Protein AF-A0A1X7VAC8-F1 (afdb_monomer)

Secondary structure (DSSP, 8-state):
---------EEEEEETTEEEEEEGGG-BHHHHHHHH-B-TTT-EEEETTT--EE---TTT-B--S--TT-EEEEESPBPPGGG-----------------------------------------------PPPPP--S--EEEEEEEEEEEEETTEEEEEEEEEEEEEE-TTT-SHHHHHHHHHHHHSS-EEEE-TT--B--SSGGG-SHHHHT-TTPPEEEEEHHHHHHHHHHTTSSS-------------TTTHHHHHHHHHHHHHHHHHHHHHHHHHHHHHHHHHH-PPPHHHHHHHHHHS--TTT--SSPPSSEEEETTTTEEEEEHHHHHHHHHTSS-SB-TTT--BTGGGGEEEETT-HHHHHHHHHHHHHHHTTTSSS--PPPPPPPP------

Mean predicted aligned error: 22.42 Å

Radius of gyration: 36.39 Å; Cα contacts (8 Å, |Δi|>4): 440; chains: 1; bounding box: 96×90×111 Å

Organism: Amphimedon queenslandica (NCBI:txid400682)

Nearest PDB structures (foldseek):
  1jm7-assembly1_A  TM=7.088E-01  e=1.964E-02  Homo sapiens
  6sga-assembly1_DU  TM=4.504E-01  e=2.140E-03  Trypanosoma brucei brucei
  7pub-assembly1_DU  TM=5.132E-01  e=2.495E-02  Trypanosoma brucei brucei
  6sgx-assembly1_C  TM=4.663E-01  e=2.157E-01  Mycolicibacterium smegmatis MC2 155
  7q92-assembly1_B  TM=3.457E-01  e=1.505E-01  Agrobacterium fabrum str. C58

pLDDT: mean 73.92, std 23.37, range [28.48, 98.38]

Structure (mmCIF, N/CA/C/O backbone):
data_AF-A0A1X7VAC8-F1
#
_entry.id   AF-A0A1X7VAC8-F1
#
loop_
_atom_site.group_PDB
_atom_site.id
_atom_site.type_symbol
_atom_site.label_atom_id
_atom_site.label_alt_id
_atom_site.label_comp_id
_atom_site.label_asym_id
_atom_site.label_entity_id
_atom_site.label_seq_id
_atom_site.pdbx_PDB_ins_code
_atom_site.Cartn_x
_atom_site.Cartn_y
_atom_site.Cartn_z
_atom_site.occupancy
_atom_site.B_iso_or_equiv
_atom_site.auth_seq_id
_atom_site.auth_comp_id
_atom_site.auth_asym_id
_atom_site.auth_atom_id
_atom_site.pdbx_PDB_model_num
ATOM 1 N N . MET A 1 1 ? 15.507 -33.267 -24.273 1.00 43.47 1 MET A N 1
ATOM 2 C CA . MET A 1 1 ? 14.902 -31.932 -24.468 1.00 43.47 1 MET A CA 1
ATOM 3 C C . MET A 1 1 ? 14.087 -31.620 -23.225 1.00 43.47 1 MET A C 1
ATOM 5 O O . MET A 1 1 ? 13.023 -32.198 -23.058 1.00 43.47 1 MET A O 1
ATOM 9 N N . ALA A 1 2 ? 14.634 -30.830 -22.300 1.00 43.25 2 ALA A N 1
ATOM 10 C CA . ALA A 1 2 ? 13.900 -30.410 -21.110 1.00 43.25 2 ALA A CA 1
ATOM 11 C C . ALA A 1 2 ? 12.873 -29.352 -21.532 1.00 43.25 2 ALA A C 1
ATOM 13 O O . ALA A 1 2 ? 13.238 -28.352 -22.149 1.00 43.25 2 ALA A O 1
ATOM 14 N N . ALA A 1 3 ? 11.592 -29.604 -21.266 1.00 48.06 3 ALA A N 1
ATOM 15 C CA . ALA A 1 3 ? 10.553 -28.606 -21.455 1.00 48.06 3 ALA A CA 1
ATOM 16 C C . ALA A 1 3 ? 10.825 -27.462 -20.470 1.00 48.06 3 ALA A C 1
ATOM 18 O O . ALA A 1 3 ? 10.716 -27.651 -19.260 1.00 48.06 3 ALA A O 1
ATOM 19 N N . ASN A 1 4 ? 11.225 -26.299 -20.987 1.00 45.75 4 ASN A N 1
ATOM 20 C CA . ASN A 1 4 ? 11.300 -25.072 -20.204 1.00 45.75 4 ASN A CA 1
ATOM 21 C C . ASN A 1 4 ? 9.886 -24.741 -19.722 1.00 45.75 4 ASN A C 1
ATOM 23 O O . ASN A 1 4 ? 9.070 -24.211 -20.476 1.00 45.75 4 ASN A O 1
ATOM 27 N N . VAL A 1 5 ? 9.584 -25.107 -18.478 1.00 51.59 5 VAL A N 1
ATOM 28 C CA . VAL A 1 5 ? 8.364 -24.688 -17.794 1.00 51.59 5 VAL A CA 1
ATOM 29 C C . VAL A 1 5 ? 8.485 -23.182 -17.607 1.00 51.59 5 VAL A C 1
ATOM 31 O O . VAL A 1 5 ? 9.316 -22.712 -16.832 1.00 51.59 5 VAL A O 1
ATOM 34 N N . LEU A 1 6 ? 7.717 -22.418 -18.386 1.00 58.84 6 LEU A N 1
ATOM 35 C CA . LEU A 1 6 ? 7.641 -20.973 -18.214 1.00 58.84 6 LEU A CA 1
ATOM 36 C C . LEU A 1 6 ? 7.197 -20.676 -16.773 1.00 58.84 6 LEU A C 1
ATOM 38 O O . LEU A 1 6 ? 6.288 -21.347 -16.276 1.00 58.84 6 LEU A O 1
ATOM 42 N N . PRO A 1 7 ? 7.837 -19.708 -16.095 1.00 69.12 7 PRO A N 1
ATOM 43 C CA . PRO A 1 7 ? 7.510 -19.373 -14.718 1.00 69.12 7 PRO A CA 1
ATOM 44 C C . PRO A 1 7 ? 6.038 -18.976 -14.602 1.00 69.12 7 PRO A C 1
ATOM 46 O O . PRO A 1 7 ? 5.479 -18.369 -15.513 1.00 69.12 7 PRO A O 1
ATOM 49 N N . ASP A 1 8 ? 5.421 -19.331 -13.478 1.00 82.50 8 ASP A N 1
ATOM 50 C CA . ASP A 1 8 ? 4.022 -19.042 -13.163 1.00 82.50 8 ASP A CA 1
ATOM 51 C C . ASP A 1 8 ? 3.809 -17.515 -13.114 1.00 82.50 8 ASP A C 1
ATOM 53 O O . ASP A 1 8 ? 4.187 -16.839 -12.156 1.00 82.50 8 ASP A O 1
ATOM 57 N N . GLN A 1 9 ? 3.294 -16.941 -14.206 1.00 94.75 9 GLN A N 1
ATOM 58 C CA . GLN A 1 9 ? 3.089 -15.499 -14.344 1.00 94.75 9 GLN A CA 1
ATOM 59 C C . GLN A 1 9 ? 1.727 -15.111 -13.760 1.00 94.75 9 GLN A C 1
ATOM 61 O O . GLN A 1 9 ? 0.683 -15.336 -14.381 1.00 94.75 9 GLN A O 1
ATOM 66 N N . ARG A 1 10 ? 1.736 -14.506 -12.570 1.00 96.38 10 ARG A N 1
ATOM 67 C CA . ARG A 1 10 ? 0.534 -14.102 -11.822 1.00 96.38 10 ARG A CA 1
ATOM 68 C C . ARG A 1 10 ? 0.518 -12.611 -11.519 1.00 96.38 10 ARG A C 1
ATOM 70 O O . ARG A 1 10 ? 1.566 -11.978 -11.516 1.00 96.38 10 ARG A O 1
ATOM 77 N N . VAL A 1 11 ? -0.662 -12.066 -11.239 1.00 97.38 11 VAL A N 1
ATOM 78 C CA . VAL A 1 11 ? -0.864 -10.692 -10.750 1.00 97.38 11 VAL A CA 1
ATOM 79 C C . VAL A 1 11 ? -1.809 -10.681 -9.551 1.00 97.38 11 VAL A C 1
ATOM 81 O O . VAL A 1 11 ? -2.649 -11.573 -9.396 1.00 97.38 11 VAL A O 1
ATOM 84 N N . PHE A 1 12 ? -1.693 -9.649 -8.718 1.00 97.69 12 PHE A N 1
ATOM 85 C CA . PHE A 1 12 ? -2.585 -9.401 -7.589 1.00 97.69 12 PHE A CA 1
ATOM 86 C C . PHE A 1 12 ? -3.650 -8.382 -7.983 1.00 97.69 12 PHE A C 1
ATOM 88 O O . PHE A 1 12 ? -3.332 -7.283 -8.420 1.00 97.69 12 PHE A O 1
ATOM 95 N N . LEU A 1 13 ? -4.917 -8.728 -7.799 1.00 98.19 13 LEU A N 1
ATOM 96 C CA . LEU A 1 13 ? -6.066 -7.886 -8.113 1.00 98.19 13 LEU A CA 1
ATOM 97 C C . LEU A 1 13 ? -6.716 -7.389 -6.817 1.00 98.19 13 LEU A C 1
ATOM 99 O O . LEU A 1 13 ? -6.877 -8.168 -5.872 1.00 98.19 13 LEU A O 1
ATOM 103 N N . LYS A 1 14 ? -7.113 -6.114 -6.775 1.00 97.88 14 LYS A N 1
ATOM 104 C CA . LYS A 1 14 ? -7.805 -5.487 -5.638 1.00 97.88 14 LYS A CA 1
ATOM 105 C C . LYS A 1 14 ? -9.029 -4.688 -6.095 1.00 97.88 14 LYS A C 1
ATOM 107 O O . LYS A 1 14 ? -8.935 -3.923 -7.050 1.00 97.88 14 LYS A O 1
ATOM 112 N N . ARG A 1 15 ? -10.146 -4.779 -5.368 1.00 97.12 15 ARG A N 1
ATOM 113 C CA . ARG A 1 15 ? -11.300 -3.867 -5.502 1.00 97.12 15 ARG A CA 1
ATOM 114 C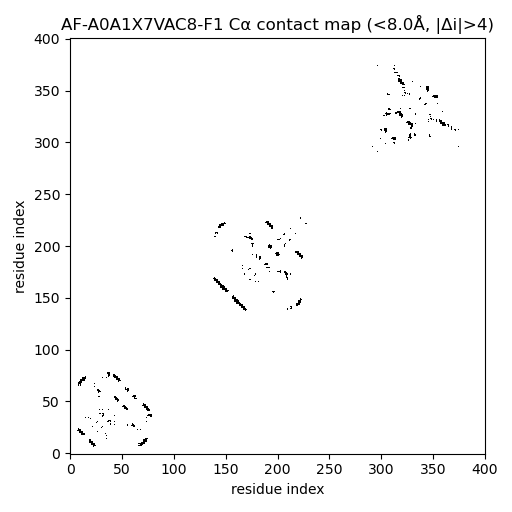 C . ARG A 1 15 ? -11.930 -3.660 -4.128 1.00 97.12 15 ARG A C 1
ATOM 116 O O . ARG A 1 15 ? -12.467 -4.599 -3.552 1.00 97.12 15 ARG A O 1
ATOM 123 N N . GLY A 1 16 ? -11.848 -2.446 -3.587 1.00 94.31 16 GLY A N 1
ATOM 124 C CA . GLY A 1 16 ? -12.226 -2.204 -2.192 1.00 94.31 16 GLY A CA 1
ATOM 125 C C . GLY A 1 16 ? -11.388 -3.065 -1.239 1.00 94.31 16 GLY A C 1
ATOM 126 O O . GLY A 1 16 ? -10.158 -3.034 -1.299 1.00 94.31 16 GLY A O 1
ATOM 127 N N . ASP A 1 17 ? -12.056 -3.855 -0.398 1.00 91.75 17 ASP A N 1
ATOM 128 C CA . ASP A 1 17 ? -11.407 -4.780 0.540 1.00 91.75 17 ASP A CA 1
ATOM 129 C C . ASP A 1 17 ? -11.093 -6.158 -0.073 1.00 91.75 17 ASP A C 1
ATOM 131 O O . ASP A 1 17 ? -10.318 -6.930 0.502 1.00 91.75 17 ASP A O 1
ATOM 135 N N . ASP A 1 18 ? -11.651 -6.465 -1.248 1.00 91.56 18 ASP A N 1
ATOM 136 C CA . ASP A 1 18 ? -11.469 -7.756 -1.901 1.00 91.56 18 ASP A CA 1
ATOM 137 C C . ASP A 1 18 ? -10.110 -7.835 -2.593 1.00 91.56 18 ASP A C 1
ATOM 139 O O . ASP A 1 18 ? -9.681 -6.916 -3.300 1.00 91.56 18 ASP A O 1
ATOM 143 N N . ARG A 1 19 ? -9.428 -8.968 -2.397 1.00 95.50 19 ARG A N 1
ATOM 144 C CA . ARG A 1 19 ? -8.128 -9.270 -3.004 1.00 95.50 19 ARG A CA 1
ATOM 145 C C . ARG A 1 19 ? -8.132 -10.674 -3.577 1.00 95.50 19 ARG A C 1
ATOM 147 O O . ARG A 1 19 ? -8.623 -11.604 -2.941 1.00 95.50 19 ARG A O 1
ATOM 154 N N . THR A 1 20 ? -7.581 -10.847 -4.769 1.00 96.50 20 THR A N 1
ATOM 155 C CA . THR A 1 20 ? -7.472 -12.158 -5.425 1.00 96.50 20 THR A CA 1
ATOM 156 C C . THR A 1 20 ? -6.219 -12.204 -6.287 1.00 96.50 20 THR A C 1
ATOM 158 O O . THR A 1 20 ? -5.816 -11.197 -6.858 1.00 96.50 20 THR A O 1
ATOM 161 N N . GLU A 1 21 ? -5.591 -13.371 -6.372 1.00 96.94 21 GLU A N 1
ATOM 162 C CA . GLU A 1 21 ? -4.491 -13.631 -7.299 1.00 96.94 21 GLU A CA 1
ATOM 163 C C . GLU A 1 21 ? -5.036 -14.319 -8.555 1.00 96.94 21 GLU A C 1
ATOM 165 O O . GLU A 1 21 ? -5.902 -15.193 -8.464 1.00 96.94 21 GLU A O 1
ATOM 170 N N . MET A 1 22 ? -4.549 -13.929 -9.732 1.00 97.00 22 MET A N 1
ATOM 171 C CA . MET A 1 22 ? -4.972 -14.523 -10.999 1.00 97.00 22 MET A CA 1
ATOM 172 C C . MET A 1 22 ? -3.787 -14.633 -11.962 1.00 97.00 22 MET A C 1
ATOM 174 O O . MET A 1 22 ? -2.925 -13.755 -12.012 1.00 97.00 22 MET A O 1
ATOM 178 N N . MET A 1 23 ? -3.733 -15.724 -12.732 1.00 96.62 23 MET A N 1
ATOM 179 C CA . MET A 1 23 ? -2.717 -15.898 -13.773 1.00 96.62 23 MET A CA 1
ATOM 180 C C . MET A 1 23 ? -2.909 -14.857 -14.879 1.00 96.62 23 MET A C 1
ATOM 182 O O . MET A 1 23 ? -4.042 -14.587 -15.282 1.00 96.62 23 MET A O 1
ATOM 186 N N . ILE A 1 24 ? -1.814 -14.332 -15.435 1.00 96.69 24 ILE A N 1
ATOM 187 C CA . ILE A 1 24 ? -1.871 -13.354 -16.538 1.00 96.69 24 ILE A CA 1
ATOM 188 C C . ILE A 1 24 ? -2.615 -13.938 -17.748 1.00 96.69 24 ILE A C 1
ATOM 190 O O . ILE A 1 24 ? -3.430 -13.256 -18.363 1.00 96.69 24 ILE A O 1
ATOM 194 N N . SER A 1 25 ? -2.430 -15.229 -18.037 1.00 95.62 25 SER A N 1
ATOM 195 C CA . SER A 1 25 ? -3.134 -15.942 -19.116 1.00 95.62 25 SER A CA 1
ATOM 196 C C . SER A 1 25 ? -4.652 -16.045 -18.916 1.00 95.62 25 SER A C 1
ATOM 198 O O . SER A 1 25 ? -5.388 -16.282 -19.871 1.00 95.62 25 SER A O 1
ATOM 200 N N . GLN A 1 26 ? -5.137 -15.863 -17.686 1.00 96.31 26 GLN A N 1
ATOM 201 C CA . GLN A 1 26 ? -6.558 -15.871 -17.343 1.00 96.31 26 GLN A CA 1
ATOM 202 C C . GLN A 1 26 ? -7.149 -14.458 -17.273 1.00 96.31 26 GLN A C 1
ATOM 204 O O . GLN A 1 26 ? -8.345 -14.322 -17.003 1.00 96.31 26 GLN A O 1
ATOM 209 N N . MET A 1 27 ? -6.349 -13.417 -17.523 1.00 97.38 27 MET A N 1
ATOM 210 C CA . MET A 1 27 ? -6.768 -12.034 -17.348 1.00 97.38 27 MET A CA 1
ATOM 211 C C . MET A 1 27 ? -7.653 -11.552 -18.499 1.00 97.38 27 MET A C 1
ATOM 213 O O . MET A 1 27 ? -7.184 -11.034 -19.514 1.00 97.38 27 MET A O 1
ATOM 217 N N . ASN A 1 28 ? -8.963 -11.723 -18.327 1.00 97.88 28 ASN A N 1
ATOM 218 C CA . ASN A 1 28 ? -9.983 -11.247 -19.254 1.00 97.88 28 ASN A CA 1
ATOM 219 C C . ASN A 1 28 ? -11.219 -10.710 -18.520 1.00 97.88 28 ASN A C 1
ATOM 221 O O . ASN A 1 28 ? -11.465 -11.028 -17.352 1.00 97.88 28 ASN A O 1
ATOM 225 N N . VAL A 1 29 ? -12.024 -9.926 -19.237 1.00 97.94 29 VAL A N 1
ATOM 226 C CA . VAL A 1 29 ? -13.221 -9.250 -18.710 1.00 97.94 29 VAL A CA 1
ATOM 227 C C . VAL A 1 29 ? -14.229 -10.197 -18.048 1.00 97.94 29 VAL A C 1
ATOM 229 O O . VAL A 1 29 ? -14.843 -9.838 -17.046 1.00 97.94 29 VAL A O 1
ATOM 232 N N . LEU A 1 30 ? -14.389 -11.429 -18.547 1.00 97.00 30 LEU A N 1
ATOM 233 C CA . LEU A 1 30 ? -15.353 -12.391 -17.997 1.00 97.00 30 LEU A CA 1
ATOM 234 C C . LEU A 1 30 ? -14.896 -12.951 -16.651 1.00 97.00 30 LEU A C 1
ATOM 236 O O . LEU A 1 30 ? -15.712 -13.143 -15.748 1.00 97.00 30 LEU A O 1
ATOM 240 N N . ASN A 1 31 ? -13.599 -13.210 -16.506 1.00 97.44 31 ASN A N 1
ATOM 241 C CA . ASN A 1 31 ? -13.032 -13.664 -15.244 1.00 97.44 31 ASN A CA 1
ATOM 242 C C . ASN A 1 31 ? -13.042 -12.546 -14.198 1.00 97.44 31 ASN A C 1
ATOM 244 O O . ASN A 1 31 ? -13.397 -12.809 -13.050 1.00 97.44 31 ASN A O 1
ATOM 248 N N . LEU A 1 32 ? -12.767 -11.300 -14.600 1.00 97.19 32 LEU A N 1
ATOM 249 C CA . LEU A 1 32 ? -12.903 -10.141 -13.714 1.00 97.19 32 LEU A CA 1
ATOM 250 C C . LEU A 1 32 ? -14.352 -9.925 -13.267 1.00 97.19 32 LEU A C 1
ATOM 252 O O . LEU A 1 32 ? -14.583 -9.738 -12.075 1.00 97.19 32 LEU A O 1
ATOM 256 N N . ARG A 1 33 ? -15.336 -10.049 -14.170 1.00 96.12 33 ARG A N 1
ATOM 257 C CA . ARG A 1 33 ? -16.763 -10.020 -13.802 1.00 96.12 33 ARG A CA 1
ATOM 258 C C . ARG A 1 33 ? -17.091 -11.064 -12.741 1.00 96.12 33 ARG A C 1
ATOM 260 O O . ARG A 1 33 ? -17.765 -10.755 -11.769 1.00 96.12 33 ARG A O 1
ATOM 267 N N . ARG A 1 34 ? -16.625 -12.303 -12.910 1.00 95.44 34 ARG A N 1
ATOM 268 C CA . ARG A 1 34 ? -16.892 -13.385 -11.947 1.00 95.44 34 ARG A CA 1
ATOM 269 C C . ARG A 1 34 ? -16.228 -13.146 -10.593 1.00 95.44 34 ARG A C 1
ATOM 271 O O . ARG A 1 34 ? -16.806 -13.522 -9.580 1.00 95.44 34 ARG A O 1
ATOM 278 N N . ALA A 1 35 ? -15.024 -12.578 -10.591 1.00 95.81 35 ALA A N 1
ATOM 279 C CA . ALA A 1 35 ? -14.247 -12.355 -9.378 1.00 95.81 35 ALA A CA 1
ATOM 280 C C . ALA A 1 35 ? -14.706 -11.116 -8.593 1.00 95.81 35 ALA A C 1
ATOM 282 O O . ALA A 1 35 ? -14.722 -11.157 -7.369 1.00 95.81 35 ALA A O 1
ATOM 283 N N . PHE A 1 36 ? -15.092 -10.039 -9.286 1.00 96.38 36 PHE A N 1
ATOM 284 C CA . PHE A 1 36 ? -15.311 -8.721 -8.682 1.00 96.38 36 PHE A CA 1
ATOM 285 C C . PHE A 1 36 ? -16.690 -8.112 -8.947 1.00 96.38 36 PHE A C 1
ATOM 287 O O . PHE A 1 36 ? -16.918 -6.988 -8.516 1.00 96.38 36 PHE A O 1
ATOM 294 N N . ASP A 1 37 ? -17.587 -8.798 -9.660 1.00 95.50 37 ASP A N 1
ATOM 295 C CA . ASP A 1 37 ? -18.926 -8.306 -10.029 1.00 95.50 37 ASP A CA 1
ATOM 296 C C . ASP A 1 37 ? -18.896 -6.933 -10.735 1.00 95.50 37 ASP A C 1
ATOM 298 O O . ASP A 1 37 ? -19.574 -5.970 -10.370 1.00 95.50 37 ASP A O 1
ATOM 302 N N . VAL A 1 38 ? -18.015 -6.822 -11.733 1.00 96.56 38 VAL A N 1
ATOM 303 C CA . VAL A 1 38 ? -17.871 -5.655 -12.622 1.00 96.56 38 VAL A CA 1
ATOM 304 C C . VAL A 1 38 ? -18.619 -5.859 -13.937 1.00 96.56 38 VAL A C 1
ATOM 306 O O . VAL A 1 38 ? -18.622 -6.966 -14.484 1.00 96.56 38 VAL A O 1
ATOM 309 N N . ASP A 1 39 ? -19.206 -4.790 -14.477 1.00 96.19 39 ASP A N 1
ATOM 310 C CA . ASP A 1 39 ? -19.743 -4.775 -15.839 1.00 96.19 39 ASP A CA 1
ATOM 311 C C . ASP A 1 39 ? -18.601 -4.992 -16.856 1.00 96.19 39 ASP A C 1
ATOM 313 O O . ASP A 1 39 ? -17.657 -4.196 -16.896 1.00 96.19 39 ASP A O 1
ATOM 317 N N . PRO A 1 40 ? -18.664 -6.038 -17.707 1.00 96.19 40 PRO A N 1
ATOM 318 C CA . PRO A 1 40 ? -17.666 -6.285 -18.746 1.00 96.19 40 PRO A CA 1
ATOM 319 C C . PRO A 1 40 ? -17.443 -5.129 -19.721 1.00 96.19 40 PRO A C 1
ATOM 321 O O . PRO A 1 40 ? -16.385 -5.086 -20.341 1.00 96.19 40 PRO A O 1
ATOM 324 N N . LYS A 1 41 ? -18.425 -4.238 -19.905 1.00 96.00 41 LYS A N 1
ATOM 325 C CA . LYS A 1 41 ? -18.319 -3.108 -20.840 1.00 96.00 41 LYS A CA 1
ATOM 326 C C . LYS A 1 41 ? -17.504 -1.945 -20.288 1.00 96.00 41 LYS A C 1
ATOM 328 O O . LYS A 1 41 ? -16.972 -1.164 -21.067 1.00 96.00 41 LYS A O 1
ATOM 333 N N . GLU A 1 42 ? -17.405 -1.837 -18.967 1.00 96.38 42 GLU A N 1
ATOM 334 C CA . GLU A 1 42 ? -16.759 -0.706 -18.295 1.00 96.38 42 GLU A CA 1
ATOM 335 C C . GLU A 1 42 ? -15.578 -1.127 -17.416 1.00 96.38 42 GLU A C 1
ATOM 337 O O . GLU A 1 42 ? -15.066 -0.330 -16.630 1.00 96.38 42 GLU A O 1
ATOM 342 N N . VAL A 1 43 ? -15.136 -2.382 -17.518 1.00 97.75 43 VAL A N 1
ATOM 343 C CA . VAL A 1 43 ? -14.014 -2.882 -16.726 1.00 97.75 43 VAL A CA 1
ATOM 344 C C . VAL A 1 43 ? -12.684 -2.323 -17.226 1.00 97.75 43 VAL A C 1
ATOM 346 O O . VAL A 1 43 ? -12.369 -2.353 -18.415 1.00 97.75 43 VAL A O 1
ATOM 349 N N . TRP A 1 44 ? -11.866 -1.866 -16.286 1.00 98.31 44 TRP A N 1
ATOM 350 C CA . TRP A 1 44 ? -10.489 -1.441 -16.519 1.00 98.31 44 TRP A CA 1
ATOM 351 C C . TRP A 1 44 ? -9.615 -1.843 -15.333 1.00 98.31 44 TRP A C 1
ATOM 353 O O . TRP A 1 44 ? -10.109 -2.138 -14.242 1.00 98.31 44 TRP A O 1
ATOM 363 N N . LEU A 1 45 ? -8.305 -1.874 -15.548 1.00 98.38 45 LEU A N 1
ATOM 364 C CA . LEU A 1 45 ? -7.320 -2.116 -14.497 1.00 98.38 45 LEU A CA 1
ATOM 365 C C . LEU A 1 45 ? -6.441 -0.877 -14.345 1.00 98.38 45 LEU A C 1
ATOM 367 O O . LEU A 1 45 ? -6.199 -0.168 -15.318 1.00 98.38 45 LEU A O 1
ATOM 371 N N . LYS A 1 46 ? -5.957 -0.612 -13.137 1.00 98.25 46 LYS A N 1
ATOM 372 C CA . LYS A 1 46 ? -4.983 0.449 -12.872 1.00 98.25 46 LYS A CA 1
ATOM 373 C C . LYS A 1 46 ? -3.892 -0.065 -11.958 1.00 98.25 46 LYS A C 1
ATOM 375 O O . LYS A 1 46 ? -4.197 -0.687 -10.948 1.00 98.25 46 LYS A O 1
ATOM 380 N N . ASP A 1 47 ? -2.645 0.197 -12.298 1.00 97.06 47 ASP A N 1
ATOM 381 C CA . ASP A 1 47 ? -1.519 -0.136 -11.437 1.00 97.06 47 ASP A CA 1
ATOM 382 C C . ASP A 1 47 ? -1.590 0.638 -10.109 1.00 97.06 47 ASP A C 1
ATOM 384 O O . ASP A 1 47 ? -1.837 1.848 -10.089 1.00 97.06 47 ASP A O 1
ATOM 388 N N . ASP A 1 48 ? -1.401 -0.070 -8.996 1.00 94.31 48 ASP A N 1
ATOM 389 C CA . ASP A 1 48 ? -1.431 0.495 -7.639 1.00 94.31 48 ASP A CA 1
ATOM 390 C C . ASP A 1 48 ? -0.200 1.382 -7.347 1.00 94.31 48 ASP A C 1
ATOM 392 O O . ASP A 1 48 ? -0.257 2.251 -6.482 1.00 94.31 48 ASP A O 1
ATOM 396 N N . MET A 1 49 ? 0.910 1.180 -8.067 1.00 86.06 49 MET A N 1
ATOM 397 C CA . MET A 1 49 ? 2.184 1.876 -7.873 1.00 86.06 49 MET A CA 1
ATOM 398 C C . MET A 1 49 ? 2.331 3.101 -8.776 1.00 86.06 49 MET A C 1
ATOM 400 O O . MET A 1 49 ? 2.657 4.179 -8.285 1.00 86.06 49 MET A O 1
ATOM 404 N N . ASP A 1 50 ? 2.121 2.945 -10.086 1.00 91.00 50 ASP A N 1
ATOM 405 C CA . ASP A 1 50 ? 2.409 4.002 -11.074 1.00 91.00 50 ASP A CA 1
ATOM 406 C C . ASP A 1 50 ? 1.157 4.631 -11.705 1.00 91.00 50 ASP A C 1
ATOM 408 O O . ASP A 1 50 ? 1.258 5.541 -12.527 1.00 91.00 50 ASP A O 1
ATOM 412 N N . ALA A 1 51 ? -0.032 4.184 -11.287 1.00 91.12 51 ALA A N 1
ATOM 413 C CA . ALA A 1 51 ? -1.318 4.649 -11.790 1.00 91.12 51 ALA A CA 1
ATOM 414 C C . ALA A 1 51 ? -1.568 4.401 -13.293 1.00 91.12 51 ALA A C 1
ATOM 416 O O . ALA A 1 51 ? -2.547 4.939 -13.825 1.00 91.12 51 ALA A O 1
ATOM 417 N N . THR A 1 52 ? -0.768 3.562 -13.962 1.00 96.31 52 THR A N 1
ATOM 418 C CA . THR A 1 52 ? -0.963 3.182 -15.369 1.00 96.31 52 THR A CA 1
ATOM 419 C C . THR A 1 52 ? -2.287 2.450 -15.549 1.00 96.31 52 THR A C 1
ATOM 421 O O . THR A 1 52 ? -2.577 1.480 -14.849 1.00 96.31 52 THR A O 1
ATOM 424 N N . GLY A 1 53 ? -3.107 2.914 -16.494 1.00 97.38 53 GLY A N 1
ATOM 425 C CA . GLY A 1 53 ? -4.384 2.292 -16.841 1.00 97.38 53 GLY A CA 1
ATOM 426 C C . GLY A 1 53 ? -4.237 1.234 -17.934 1.00 97.38 53 GLY A C 1
ATOM 427 O O . GLY A 1 53 ? -3.580 1.469 -18.946 1.00 97.38 53 GLY A O 1
ATOM 428 N N . PHE A 1 54 ? -4.904 0.095 -17.764 1.00 98.19 54 PHE A N 1
ATOM 429 C CA . PHE A 1 54 ? -5.008 -0.968 -18.759 1.00 98.19 54 PHE A CA 1
ATOM 430 C C . PHE A 1 54 ? -6.473 -1.182 -19.129 1.00 98.19 54 PHE A C 1
ATOM 432 O O . PHE A 1 54 ? -7.333 -1.372 -18.263 1.00 98.19 54 PHE A O 1
ATOM 439 N N . PHE A 1 55 ? -6.739 -1.210 -20.430 1.00 98.06 55 PHE A N 1
ATOM 440 C CA . PHE A 1 55 ? -8.065 -1.436 -20.991 1.00 98.06 55 PHE A CA 1
ATOM 441 C C . PHE A 1 55 ? -8.089 -2.773 -21.739 1.00 98.06 55 PHE A C 1
ATOM 443 O O . PHE A 1 55 ? -7.073 -3.155 -22.334 1.00 98.06 55 PHE A O 1
ATOM 450 N N . PRO A 1 56 ? -9.206 -3.515 -21.687 1.00 97.88 56 PRO A N 1
ATOM 451 C CA . PRO A 1 56 ? -9.310 -4.787 -22.381 1.00 97.88 56 PRO A CA 1
ATOM 452 C C . PRO A 1 56 ? -9.327 -4.581 -23.899 1.00 97.88 56 PRO A C 1
ATOM 454 O O . PRO A 1 56 ? -9.903 -3.627 -24.414 1.00 97.88 56 PRO A O 1
ATOM 457 N N . ASP A 1 57 ? -8.722 -5.516 -24.624 1.00 97.25 57 ASP A N 1
ATOM 458 C CA . ASP A 1 57 ? -8.807 -5.587 -26.082 1.00 97.25 57 ASP A CA 1
ATOM 459 C C . ASP A 1 57 ? -10.259 -5.855 -26.519 1.00 97.25 57 ASP A C 1
ATOM 461 O O . ASP A 1 57 ? -10.886 -6.802 -26.046 1.00 97.25 57 ASP A O 1
ATOM 465 N N . GLU A 1 58 ? -10.793 -5.044 -27.437 1.00 95.62 58 GLU A N 1
ATOM 466 C CA . GLU A 1 58 ? -12.213 -5.081 -27.830 1.00 95.62 58 GLU A CA 1
ATOM 467 C C . GLU A 1 58 ? -12.673 -6.441 -28.378 1.00 95.62 58 GLU A C 1
ATOM 469 O O . GLU A 1 58 ? -13.836 -6.814 -28.230 1.00 95.62 58 GLU A O 1
ATOM 474 N N . LYS A 1 59 ? -11.773 -7.195 -29.022 1.00 95.81 59 LYS A N 1
ATOM 475 C CA . LYS A 1 59 ? -12.114 -8.460 -29.688 1.00 95.81 59 LYS A CA 1
ATOM 476 C C . LYS A 1 59 ? -11.992 -9.652 -28.753 1.00 95.81 59 LYS A C 1
ATOM 478 O O . LYS A 1 59 ? -12.807 -10.567 -28.808 1.00 95.81 59 LYS A O 1
ATOM 483 N N . SER A 1 60 ? -10.944 -9.671 -27.937 1.00 96.38 60 SER A N 1
ATOM 484 C CA . SER A 1 60 ? -10.624 -10.811 -27.069 1.00 96.38 60 SER A CA 1
ATOM 485 C C . SER A 1 60 ? -11.077 -10.623 -25.622 1.00 96.38 60 SER A C 1
ATOM 487 O O . SER A 1 60 ? -11.101 -11.589 -24.860 1.00 96.38 60 SER A O 1
ATOM 489 N N . GLY A 1 61 ? -11.385 -9.390 -25.211 1.00 96.88 61 GLY A N 1
ATOM 490 C CA . GLY A 1 61 ? -11.640 -9.028 -23.819 1.00 96.88 61 GLY A CA 1
ATOM 491 C C . GLY A 1 61 ? -10.438 -9.263 -22.899 1.00 96.88 61 GLY A C 1
ATOM 492 O O . GLY A 1 61 ? -10.619 -9.370 -21.689 1.00 96.88 61 GLY A O 1
ATOM 493 N N . SER A 1 62 ? -9.232 -9.422 -23.452 1.00 97.44 62 SER A N 1
ATOM 494 C CA . SER A 1 62 ? -8.012 -9.737 -22.701 1.00 97.44 62 SER A CA 1
ATOM 495 C C . SER A 1 62 ? -7.178 -8.486 -22.445 1.00 97.44 62 SER A C 1
ATOM 497 O O . SER A 1 62 ? -7.192 -7.550 -23.243 1.00 97.44 62 SER A O 1
ATOM 499 N N . PHE A 1 63 ? -6.424 -8.477 -21.348 1.00 97.56 63 PHE A N 1
ATOM 500 C CA . PHE A 1 63 ? -5.533 -7.369 -20.996 1.00 97.56 63 PHE A CA 1
ATOM 501 C C . PHE A 1 63 ? -4.108 -7.658 -21.477 1.00 97.56 63 PHE A C 1
ATOM 503 O O . PHE A 1 63 ? -3.607 -8.773 -21.329 1.00 97.56 63 PHE A O 1
ATOM 510 N N . ARG A 1 64 ? -3.446 -6.657 -22.066 1.00 96.31 64 ARG A N 1
ATOM 511 C CA . ARG A 1 64 ? -2.054 -6.747 -22.542 1.00 96.31 64 ARG A CA 1
ATOM 512 C C . ARG A 1 64 ? -1.138 -5.858 -21.704 1.00 96.31 64 ARG A C 1
ATOM 514 O O . ARG A 1 64 ? -1.606 -4.934 -21.052 1.00 96.31 64 ARG A O 1
ATOM 521 N N . GLY A 1 65 ? 0.166 -6.131 -21.756 1.00 95.19 65 GLY A N 1
ATOM 522 C CA . GLY A 1 65 ? 1.179 -5.311 -21.079 1.00 95.19 65 GLY A CA 1
ATOM 523 C C . GLY A 1 65 ? 1.252 -5.511 -19.563 1.00 95.19 65 GLY A C 1
ATOM 524 O O . GLY A 1 65 ? 1.887 -4.714 -18.885 1.00 95.19 65 GLY A O 1
ATOM 525 N N . LEU A 1 66 ? 0.618 -6.560 -19.034 1.00 96.31 66 LEU A N 1
ATOM 526 C CA . LEU A 1 66 ? 0.693 -6.891 -17.615 1.00 96.31 66 LEU A CA 1
ATOM 527 C C . LEU A 1 66 ? 2.037 -7.534 -17.288 1.00 96.31 66 LEU A C 1
ATOM 529 O O . LEU A 1 66 ? 2.526 -8.387 -18.035 1.00 96.31 66 LEU A O 1
ATOM 533 N N . THR A 1 67 ? 2.606 -7.153 -16.151 1.00 94.44 67 THR A N 1
ATOM 534 C CA . THR A 1 67 ? 3.868 -7.714 -15.664 1.00 94.44 67 THR A CA 1
ATOM 535 C C . THR A 1 67 ? 3.616 -8.680 -14.504 1.00 94.44 67 THR A C 1
ATOM 537 O O . THR A 1 67 ? 2.687 -8.475 -13.719 1.00 94.44 67 THR A O 1
ATOM 540 N N . PRO A 1 68 ? 4.398 -9.767 -14.368 1.00 95.44 68 PRO A N 1
ATOM 541 C CA . PRO A 1 68 ? 4.265 -10.668 -13.229 1.00 95.44 68 PRO A CA 1
ATOM 542 C C . PRO A 1 68 ? 4.459 -9.935 -11.898 1.00 95.44 68 PRO A C 1
ATOM 544 O O . PRO A 1 68 ? 5.339 -9.086 -11.769 1.00 95.44 68 PRO A O 1
ATOM 547 N N . TRP A 1 69 ? 3.672 -10.321 -10.897 1.00 91.62 69 TRP A N 1
ATOM 548 C CA . TRP A 1 69 ? 3.691 -9.809 -9.522 1.00 91.62 69 TRP A CA 1
ATOM 549 C C . TRP A 1 69 ? 3.253 -8.347 -9.362 1.00 91.62 69 TRP A C 1
ATOM 551 O O . TRP A 1 69 ? 3.406 -7.769 -8.285 1.00 91.62 69 TRP A O 1
ATOM 561 N N . GLN A 1 70 ? 2.664 -7.766 -10.407 1.00 95.19 70 GLN A N 1
ATOM 562 C CA . GLN A 1 70 ? 2.018 -6.461 -10.374 1.00 95.19 70 GLN A CA 1
ATOM 563 C C . GLN A 1 70 ? 0.767 -6.479 -9.485 1.00 95.19 70 GLN A C 1
ATOM 565 O O . GLN A 1 70 ? 0.050 -7.482 -9.423 1.00 95.19 70 GLN A O 1
ATOM 570 N N . THR A 1 71 ? 0.494 -5.360 -8.811 1.00 97.19 71 THR A N 1
ATOM 571 C CA . THR A 1 71 ? -0.756 -5.150 -8.071 1.00 97.19 71 THR A CA 1
ATOM 572 C C . THR A 1 71 ? -1.653 -4.190 -8.840 1.00 97.19 71 THR A C 1
ATOM 574 O O . THR A 1 71 ? -1.267 -3.058 -9.111 1.00 97.19 71 THR A O 1
ATOM 577 N N . LEU A 1 72 ? -2.853 -4.648 -9.179 1.00 98.19 72 LEU A N 1
ATOM 578 C CA . LEU A 1 72 ? -3.809 -3.953 -10.028 1.00 98.19 72 LEU A CA 1
ATOM 579 C C . LEU A 1 72 ? -5.099 -3.670 -9.260 1.00 98.19 72 LEU A C 1
ATOM 581 O O . LEU A 1 72 ? -5.708 -4.568 -8.674 1.00 98.19 72 LEU A O 1
ATOM 585 N N . LEU A 1 73 ? -5.544 -2.422 -9.310 1.00 98.12 73 LEU A N 1
ATOM 586 C CA . LEU A 1 73 ? -6.870 -1.989 -8.900 1.00 98.12 73 LEU A CA 1
ATOM 587 C C . LEU A 1 73 ? -7.864 -2.288 -10.028 1.00 98.12 73 LEU A C 1
ATOM 589 O O . LEU A 1 73 ? -7.675 -1.843 -11.160 1.00 98.12 73 LEU A O 1
ATOM 593 N N . VAL A 1 74 ? -8.923 -3.035 -9.723 1.00 98.31 74 VAL A N 1
ATOM 594 C CA . VAL A 1 74 ? -9.996 -3.362 -10.669 1.00 98.31 74 VAL A CA 1
ATOM 595 C C . VAL A 1 74 ? -11.074 -2.285 -10.592 1.00 98.31 74 VAL A C 1
ATOM 597 O O . VAL A 1 74 ? -11.739 -2.126 -9.566 1.00 98.31 74 VAL A O 1
ATOM 600 N N . GLY A 1 75 ? -11.248 -1.548 -11.685 1.00 97.50 75 GLY A N 1
ATOM 601 C CA . GLY A 1 75 ? -12.269 -0.520 -11.850 1.00 97.50 75 GLY A CA 1
ATOM 602 C C . GLY A 1 75 ? -13.404 -0.956 -12.779 1.00 97.50 75 GLY A C 1
ATOM 603 O O . GLY A 1 75 ? -13.289 -1.932 -13.517 1.00 97.50 75 GLY A O 1
ATOM 604 N N . GLY A 1 76 ? -14.518 -0.227 -12.712 1.00 96.50 76 GLY A N 1
ATOM 605 C CA . GLY A 1 76 ? -15.724 -0.455 -13.513 1.00 96.50 76 GLY A CA 1
ATOM 606 C C . GLY A 1 76 ? -16.999 -0.329 -12.683 1.00 96.50 76 GLY A C 1
ATOM 607 O O . GLY A 1 76 ? -16.946 -0.342 -11.446 1.00 96.50 76 GLY A O 1
ATOM 608 N N . GLN A 1 77 ? -18.146 -0.195 -13.349 1.00 95.75 77 GLN A N 1
ATOM 609 C CA . GLN A 1 77 ? -19.445 -0.159 -12.673 1.00 95.75 77 GLN A CA 1
ATOM 610 C C . GLN A 1 77 ? -19.809 -1.541 -12.114 1.00 95.75 77 GLN A C 1
ATOM 612 O O . GLN A 1 77 ? -19.438 -2.564 -12.698 1.00 95.75 77 GLN A O 1
ATOM 617 N N . PRO A 1 78 ? -20.481 -1.612 -10.953 1.00 92.88 78 PRO A N 1
ATOM 618 C CA . PRO A 1 78 ? -21.063 -2.860 -10.479 1.00 92.88 78 PRO A CA 1
ATOM 619 C C . PRO A 1 78 ? -22.162 -3.326 -11.441 1.00 92.88 78 PRO A C 1
ATOM 621 O O . PRO A 1 78 ? -22.886 -2.504 -12.003 1.00 92.88 78 PRO A O 1
ATOM 624 N N . VAL A 1 79 ? -22.301 -4.641 -11.624 1.00 89.62 79 VAL A N 1
ATOM 625 C CA . VAL A 1 79 ? -23.381 -5.187 -12.457 1.00 89.62 79 VAL A CA 1
ATOM 626 C C . VAL A 1 79 ? -24.730 -4.832 -11.809 1.00 89.62 79 VAL A C 1
ATOM 628 O O . VAL A 1 79 ? -24.941 -5.156 -10.637 1.00 89.62 79 VAL A O 1
ATOM 631 N N . PRO A 1 80 ? -25.663 -4.172 -12.520 1.00 82.88 80 PRO A N 1
ATOM 632 C CA . PRO A 1 80 ? -26.984 -3.900 -11.975 1.00 82.88 80 PRO A CA 1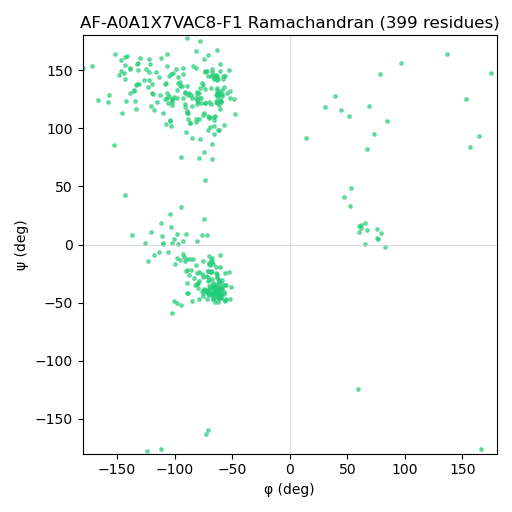
ATOM 633 C C . PRO A 1 80 ? -27.696 -5.225 -11.673 1.00 82.88 80 PRO A C 1
ATOM 635 O O . PRO A 1 80 ? -27.787 -6.119 -12.514 1.00 82.88 80 PRO A O 1
ATOM 638 N N . VAL A 1 81 ? -28.219 -5.346 -10.451 1.00 74.44 81 VAL A N 1
ATOM 639 C CA . VAL A 1 81 ? -28.816 -6.575 -9.884 1.00 74.44 81 VAL A CA 1
ATOM 640 C C . VAL A 1 81 ? -30.033 -7.080 -10.688 1.00 74.44 81 VAL A C 1
ATOM 642 O O . VAL A 1 81 ? -30.518 -8.188 -10.473 1.00 74.44 81 VAL A O 1
ATOM 645 N N . SER A 1 82 ? -30.519 -6.297 -11.649 1.00 67.62 82 SER A N 1
ATOM 646 C CA . SER A 1 82 ? -31.712 -6.577 -12.448 1.00 67.62 82 SER A CA 1
ATOM 647 C C . SER A 1 82 ? -31.526 -7.646 -13.538 1.00 67.62 82 SER A C 1
ATOM 649 O O . SER A 1 82 ? -32.529 -8.166 -14.012 1.00 67.62 82 SER A O 1
ATOM 651 N N . ASP A 1 83 ? -30.288 -8.031 -13.884 1.00 50.91 83 ASP A N 1
ATOM 652 C CA . ASP A 1 83 ? -29.995 -8.931 -15.021 1.00 50.91 83 ASP A CA 1
ATOM 653 C C . ASP A 1 83 ? -29.452 -10.324 -14.637 1.00 50.91 83 ASP A C 1
ATOM 655 O O . ASP A 1 83 ? -28.880 -11.039 -15.468 1.00 50.91 83 ASP A O 1
ATOM 659 N N . VAL A 1 84 ? -29.633 -10.778 -13.392 1.00 47.81 84 VAL A N 1
ATOM 660 C CA . VAL A 1 84 ? -29.247 -12.150 -13.011 1.00 47.81 84 VAL A CA 1
ATOM 661 C C . VAL A 1 84 ? -30.308 -13.150 -13.489 1.00 47.81 84 VAL A C 1
ATOM 663 O O . VAL A 1 84 ? -31.077 -13.703 -12.705 1.00 47.81 84 VAL A O 1
ATOM 666 N N . ALA A 1 85 ? -30.335 -13.421 -14.795 1.00 43.69 85 ALA A N 1
ATOM 667 C CA . ALA A 1 85 ? -30.976 -14.617 -15.326 1.00 43.69 85 ALA A CA 1
ATOM 668 C C . ALA A 1 85 ? -30.194 -15.843 -14.827 1.00 43.69 85 ALA A C 1
ATOM 670 O O . ALA A 1 85 ? -29.103 -16.166 -15.303 1.00 43.69 85 ALA A O 1
ATOM 671 N N . VAL A 1 86 ? -30.741 -16.506 -13.811 1.00 38.06 86 VAL A N 1
ATOM 672 C CA . VAL A 1 86 ? -30.227 -17.760 -13.263 1.00 38.06 86 VAL A CA 1
ATOM 673 C C . VAL A 1 86 ? -30.360 -18.849 -14.334 1.00 38.06 86 VAL A C 1
ATOM 675 O O . VAL A 1 86 ? -31.406 -19.470 -14.485 1.00 38.06 86 VAL A O 1
ATOM 678 N N . LEU A 1 87 ? -29.292 -19.096 -15.096 1.00 40.31 87 LEU A N 1
ATOM 679 C CA . LEU A 1 87 ? -29.153 -20.301 -15.918 1.00 40.31 87 LEU A CA 1
ATOM 680 C C . LEU A 1 87 ? -28.848 -21.494 -15.000 1.00 40.31 87 LEU A C 1
ATOM 682 O O . LEU A 1 87 ? -27.702 -21.910 -14.841 1.00 40.31 87 LEU A O 1
ATOM 686 N N . THR A 1 88 ? -29.882 -22.040 -14.364 1.00 32.84 88 THR A N 1
ATOM 687 C CA . THR A 1 88 ? -29.838 -23.380 -13.769 1.00 32.84 88 THR A CA 1
ATOM 688 C C . THR A 1 88 ? -30.077 -24.419 -14.857 1.00 32.84 88 THR A C 1
ATOM 690 O O . THR A 1 88 ? -31.194 -24.588 -15.335 1.00 32.84 88 THR A O 1
ATOM 693 N N . THR A 1 89 ? -29.027 -25.144 -15.233 1.00 37.72 89 THR A N 1
ATOM 694 C CA . THR A 1 89 ? -29.131 -26.406 -15.972 1.00 37.72 89 THR A CA 1
ATOM 695 C C . THR A 1 89 ? -29.732 -27.475 -15.058 1.00 37.72 89 THR A C 1
ATOM 697 O O . THR A 1 89 ? -29.028 -28.034 -14.216 1.00 37.72 89 THR A O 1
ATOM 700 N N . THR A 1 90 ? -31.023 -27.762 -15.204 1.00 36.50 90 THR A N 1
ATOM 701 C CA . THR A 1 90 ? -31.684 -28.924 -14.598 1.00 36.50 90 THR A CA 1
ATOM 702 C C . THR A 1 90 ? -31.580 -30.121 -15.543 1.00 36.50 90 THR A C 1
ATOM 704 O O . THR A 1 90 ? -32.242 -30.180 -16.575 1.00 36.50 90 THR A O 1
ATOM 707 N N . SER A 1 91 ? -30.739 -31.098 -15.188 1.00 43.28 91 SER A N 1
ATOM 708 C CA . SER A 1 91 ? -30.906 -32.477 -15.651 1.00 43.28 91 SER A CA 1
ATOM 709 C C . SER A 1 91 ? -31.764 -33.221 -14.627 1.00 43.28 91 SER A C 1
ATOM 711 O O . SER A 1 91 ? -31.525 -33.142 -13.423 1.00 43.28 91 SER A O 1
ATOM 713 N N . GLY A 1 92 ? -32.801 -33.903 -15.106 1.00 32.59 92 GLY A N 1
ATOM 714 C CA . GLY A 1 92 ? -33.695 -34.690 -14.262 1.00 32.59 92 GLY A CA 1
ATOM 715 C C . GLY A 1 92 ? -35.063 -34.888 -14.900 1.00 32.59 92 GLY A C 1
ATOM 716 O O . GLY A 1 92 ? -35.998 -34.158 -14.595 1.00 32.59 92 GLY A O 1
ATOM 717 N N . ALA A 1 93 ? -35.181 -35.889 -15.772 1.00 39.75 93 ALA A N 1
ATOM 718 C CA . ALA A 1 93 ? -36.460 -36.571 -15.971 1.00 39.75 93 ALA A CA 1
ATOM 719 C C . ALA A 1 93 ? -36.724 -37.465 -14.743 1.00 39.75 93 ALA A C 1
ATOM 721 O O . ALA A 1 93 ? -35.765 -37.988 -14.165 1.00 39.75 93 ALA A O 1
ATOM 722 N N . PRO A 1 94 ? -37.993 -37.682 -14.358 1.00 44.31 94 PRO A N 1
ATOM 723 C CA . PRO A 1 94 ? -38.635 -38.909 -14.825 1.00 44.31 94 PRO A CA 1
ATOM 724 C C . PRO A 1 94 ? -40.138 -38.793 -15.156 1.00 44.31 94 PRO A C 1
ATOM 726 O O . PRO A 1 94 ? -40.896 -38.081 -14.513 1.00 44.31 94 PRO A O 1
ATOM 729 N N . VAL A 1 95 ? -40.519 -39.599 -16.153 1.00 37.28 95 VAL A N 1
ATOM 730 C CA . VAL A 1 95 ? -41.716 -40.459 -16.239 1.00 37.28 95 VAL A CA 1
ATOM 731 C C . VAL A 1 95 ? -43.090 -39.831 -15.950 1.00 37.28 95 VAL A C 1
ATOM 733 O O . VAL A 1 95 ? -43.489 -39.655 -14.805 1.00 37.28 95 VAL A O 1
ATOM 736 N N . ALA A 1 96 ? -43.898 -39.710 -17.007 1.00 33.38 96 ALA A N 1
ATOM 737 C CA . ALA A 1 96 ? -45.349 -39.847 -16.916 1.00 33.38 96 ALA A CA 1
ATOM 738 C C . ALA A 1 96 ? -45.853 -40.736 -18.063 1.00 33.38 96 ALA A C 1
ATOM 740 O O . ALA A 1 96 ? -45.563 -40.505 -19.236 1.00 33.38 96 ALA A O 1
ATOM 741 N N . VAL A 1 97 ? -46.555 -41.797 -17.671 1.00 34.94 97 VAL A N 1
ATOM 742 C CA . VAL A 1 97 ? -47.190 -42.814 -18.509 1.00 34.94 97 VAL A CA 1
ATOM 743 C C . VAL A 1 97 ? -48.577 -42.315 -18.909 1.00 34.94 97 VAL A C 1
ATOM 745 O O . VAL A 1 97 ? -49.376 -42.005 -18.029 1.00 34.94 97 VAL A O 1
ATOM 748 N N . THR A 1 98 ? -48.894 -42.331 -20.206 1.00 37.34 98 THR A N 1
ATOM 749 C CA . THR A 1 98 ? -50.281 -42.238 -20.694 1.00 37.34 98 THR A CA 1
ATOM 750 C C . THR A 1 98 ? -50.475 -43.215 -21.862 1.00 37.34 98 THR A C 1
ATOM 752 O O . THR A 1 98 ? -49.634 -43.237 -22.765 1.00 37.34 98 THR A O 1
ATOM 755 N N . PRO A 1 99 ? -51.532 -44.054 -21.863 1.00 39.34 99 PRO A N 1
ATOM 756 C CA . PRO A 1 99 ? -51.772 -45.048 -22.909 1.00 39.34 99 PRO A CA 1
ATOM 757 C C . PRO A 1 99 ? -52.435 -44.437 -24.157 1.00 39.34 99 PRO A C 1
ATOM 759 O O . PRO A 1 99 ? -53.147 -43.439 -24.068 1.00 39.34 99 PRO A O 1
ATOM 762 N N . GLY A 1 100 ? -52.165 -45.055 -25.316 1.00 31.78 100 GLY A N 1
ATOM 763 C CA . GLY A 1 100 ? -52.590 -44.634 -26.663 1.00 31.78 100 GLY A CA 1
ATOM 764 C C . GLY A 1 100 ? -54.091 -44.802 -26.980 1.00 31.78 100 GLY A C 1
ATOM 765 O O . GLY A 1 100 ? -54.895 -44.910 -26.057 1.00 31.78 100 GLY A O 1
ATOM 766 N N . PRO A 1 101 ? -54.492 -44.843 -28.274 1.00 47.12 101 PRO A N 1
ATOM 767 C CA . PRO A 1 101 ? -53.977 -45.854 -29.203 1.00 47.12 101 PRO A CA 1
ATOM 768 C C . PRO A 1 101 ? -53.636 -45.387 -30.638 1.00 47.12 101 PRO A C 1
ATOM 770 O O . PRO A 1 101 ? -54.244 -44.494 -31.215 1.00 47.12 101 PRO A O 1
ATOM 773 N N . SER A 1 102 ? -52.671 -46.121 -31.198 1.00 32.00 102 SER A N 1
ATOM 774 C CA . SER A 1 102 ? -52.545 -46.623 -32.574 1.00 32.00 102 SER A CA 1
ATOM 775 C C . SER A 1 102 ? -52.851 -45.721 -33.773 1.00 32.00 102 SER A C 1
ATOM 777 O O . SER A 1 102 ? -54.007 -45.513 -34.134 1.00 32.00 102 SER A O 1
ATOM 779 N N . ARG A 1 103 ? -51.799 -45.460 -34.567 1.00 33.38 103 ARG A N 1
ATOM 780 C CA . ARG A 1 103 ? -51.825 -45.746 -36.012 1.00 33.38 103 ARG A CA 1
ATOM 781 C C . ARG A 1 103 ? -50.423 -45.889 -36.620 1.00 33.38 103 ARG A C 1
ATOM 783 O O . ARG A 1 103 ? -49.590 -44.996 -36.543 1.00 33.38 103 ARG A O 1
ATOM 790 N N . THR A 1 104 ? -50.215 -47.053 -37.222 1.00 31.66 104 THR A N 1
ATOM 791 C CA . THR A 1 104 ? -49.107 -47.500 -38.074 1.00 31.66 104 THR A CA 1
ATOM 792 C C . THR A 1 104 ? -49.018 -46.685 -39.364 1.00 31.66 104 THR A C 1
ATOM 794 O O . THR A 1 104 ? -50.053 -46.576 -40.007 1.00 31.66 104 THR A O 1
ATOM 797 N N . VAL A 1 105 ? -47.822 -46.238 -39.789 1.00 34.34 105 VAL A N 1
ATOM 798 C CA . VAL A 1 105 ? -47.312 -46.334 -41.182 1.00 34.34 105 VAL A CA 1
ATOM 799 C C . VAL A 1 105 ? -45.770 -46.262 -41.175 1.00 34.34 105 VAL A C 1
ATOM 801 O O . VAL A 1 105 ? -45.166 -45.368 -40.594 1.00 34.34 105 VAL A O 1
ATOM 804 N N . THR A 1 106 ? -45.164 -47.242 -41.837 1.00 28.48 106 THR A N 1
ATOM 805 C CA . THR A 1 106 ? -43.757 -47.416 -42.237 1.00 28.48 106 THR A CA 1
ATOM 806 C C . THR A 1 106 ? -43.322 -46.479 -43.373 1.00 28.48 106 THR A C 1
ATOM 808 O O . THR A 1 106 ? -44.115 -46.286 -44.288 1.00 28.48 106 THR A O 1
ATOM 811 N N . LEU A 1 107 ? -42.048 -46.058 -43.432 1.00 29.41 107 LEU A N 1
ATOM 812 C CA . LEU A 1 107 ? -41.107 -46.418 -44.520 1.00 29.41 107 LEU A CA 1
ATOM 813 C C . LEU A 1 107 ? -39.746 -45.698 -44.429 1.00 29.41 107 LEU A C 1
ATOM 815 O O . LEU A 1 107 ? -39.622 -44.570 -43.965 1.00 29.41 107 LEU A O 1
ATOM 819 N N . SER A 1 108 ? -38.744 -46.445 -44.883 1.00 30.58 108 SER A N 1
ATOM 820 C CA . SER A 1 108 ? -37.294 -46.255 -44.880 1.00 30.58 108 SER A CA 1
ATOM 821 C C . SER A 1 108 ? -36.768 -45.164 -45.823 1.00 30.58 108 SER A C 1
ATOM 823 O O . SER A 1 108 ? -37.403 -44.872 -46.832 1.00 30.58 108 SER A O 1
ATOM 825 N N . GLY A 1 109 ? -35.519 -44.717 -45.607 1.00 30.09 109 GLY A N 1
ATOM 826 C CA . GLY A 1 109 ? -34.688 -44.261 -46.730 1.00 30.09 109 GLY A CA 1
ATOM 827 C C . GLY A 1 109 ? -33.434 -43.423 -46.435 1.00 30.09 109 GLY A C 1
ATOM 828 O O . GLY A 1 109 ? -33.511 -42.208 -46.455 1.00 30.09 109 GLY A O 1
ATOM 829 N N . VAL A 1 110 ? -32.288 -44.113 -46.319 1.00 32.62 110 VAL A N 1
ATOM 830 C CA . VAL A 1 110 ? -30.952 -43.783 -46.890 1.00 32.62 110 VAL A CA 1
ATOM 831 C C . VAL A 1 110 ? -30.143 -42.567 -46.351 1.00 32.62 110 VAL A C 1
ATOM 833 O O . VAL A 1 110 ? -30.533 -41.413 -46.461 1.00 32.62 110 VAL A O 1
ATOM 836 N N . SER A 1 111 ? -28.947 -42.871 -45.814 1.00 34.69 111 SER A N 1
ATOM 837 C CA . SER A 1 111 ? -27.780 -41.991 -45.517 1.00 34.69 111 SER A CA 1
ATOM 838 C C . SER A 1 111 ? -27.038 -41.561 -46.815 1.00 34.69 111 SER A C 1
ATOM 840 O O . SER A 1 111 ? -27.583 -41.819 -47.882 1.00 34.69 111 SER A O 1
ATOM 842 N N . PRO A 1 112 ? -25.781 -41.041 -46.848 1.00 46.97 112 PRO A N 1
ATOM 843 C CA . PRO A 1 112 ? -24.851 -40.465 -45.848 1.00 46.97 112 PRO A CA 1
ATOM 844 C C . PRO A 1 112 ? -24.417 -39.027 -46.273 1.00 46.97 112 PRO A C 1
ATOM 846 O O . PRO A 1 112 ? -24.881 -38.521 -47.282 1.00 46.97 112 PRO A O 1
ATOM 849 N N . GLY A 1 113 ? -23.562 -38.226 -45.641 1.00 30.70 113 GLY A N 1
ATOM 850 C CA . GLY A 1 113 ? -22.602 -38.315 -44.547 1.00 30.70 113 GLY A CA 1
ATOM 851 C C . GLY A 1 113 ? -21.543 -37.240 -44.836 1.00 30.70 113 GLY A C 1
ATOM 852 O O . GLY A 1 113 ? -20.995 -37.241 -45.930 1.00 30.70 113 GLY A O 1
ATOM 853 N N . ILE A 1 114 ? -21.262 -36.318 -43.908 1.00 34.19 114 ILE A N 1
ATOM 854 C CA . ILE A 1 114 ? -20.047 -35.485 -43.947 1.00 34.19 114 ILE A CA 1
ATOM 855 C C . ILE A 1 114 ? -19.546 -35.304 -42.514 1.00 34.19 114 ILE A C 1
ATOM 857 O O . ILE A 1 114 ? -20.269 -34.876 -41.617 1.00 34.19 114 ILE A O 1
ATOM 861 N N . SER A 1 115 ? -18.293 -35.700 -42.339 1.00 35.81 115 SER A N 1
ATOM 862 C CA . SER A 1 115 ? -17.500 -35.731 -41.120 1.00 35.81 115 SER A CA 1
ATOM 863 C C . SER A 1 115 ? -17.275 -34.337 -40.527 1.00 35.81 115 SER A C 1
ATOM 865 O O . SER A 1 115 ? -16.791 -33.444 -41.218 1.00 35.81 115 SER A O 1
ATOM 867 N N . ALA A 1 116 ? -17.527 -34.180 -39.226 1.00 37.44 116 ALA A N 1
ATOM 868 C CA . ALA A 1 116 ? -17.019 -33.067 -38.430 1.00 37.44 116 ALA A CA 1
ATOM 869 C C . ALA A 1 116 ? -16.172 -33.620 -37.278 1.00 37.44 116 ALA A C 1
ATOM 871 O O . ALA A 1 116 ? -16.630 -34.399 -36.443 1.00 37.44 116 ALA A O 1
ATOM 872 N N . SER A 1 117 ? -14.906 -33.228 -37.295 1.00 33.88 117 SER A N 1
ATOM 873 C CA . SER A 1 117 ? -13.860 -33.508 -36.320 1.00 33.88 117 SER A CA 1
ATOM 874 C C . SER A 1 117 ? -14.214 -32.979 -34.928 1.00 33.88 117 SER A C 1
ATOM 876 O O . SER A 1 117 ? -14.418 -31.783 -34.731 1.00 33.88 117 SER A O 1
ATOM 878 N N . THR A 1 118 ? -14.232 -33.882 -33.953 1.00 33.00 118 THR A N 1
ATOM 879 C CA . THR A 1 118 ? -14.352 -33.614 -32.517 1.00 33.00 118 THR A CA 1
ATOM 880 C C . THR A 1 118 ? -13.076 -32.974 -31.964 1.00 33.00 118 THR A C 1
ATOM 882 O O . THR A 1 118 ? -12.053 -33.645 -31.835 1.00 33.00 118 THR A O 1
ATOM 885 N N . SER A 1 119 ? -13.138 -31.696 -31.583 1.00 34.91 119 SER A N 1
ATOM 886 C CA . SER A 1 119 ? -12.132 -31.053 -30.730 1.00 34.91 119 SER A CA 1
ATOM 887 C C . SER A 1 119 ? -12.506 -31.235 -29.255 1.00 34.91 119 SER A C 1
ATOM 889 O O . SER A 1 119 ? -13.508 -30.696 -28.784 1.00 34.91 119 SER A O 1
ATOM 891 N N . TYR A 1 120 ? -11.689 -31.996 -28.530 1.00 32.38 120 TYR A N 1
ATOM 892 C CA . TYR A 1 120 ? -11.744 -32.145 -27.076 1.00 32.38 120 TYR A CA 1
ATOM 893 C C . TYR A 1 120 ? -11.551 -30.786 -26.381 1.00 32.38 120 TYR A C 1
ATOM 895 O O . TYR A 1 120 ? -10.527 -30.135 -26.567 1.00 32.38 120 TYR A O 1
ATOM 903 N N . SER A 1 121 ? -12.507 -30.382 -25.543 1.00 30.39 121 SER A N 1
ATOM 904 C CA . SER A 1 121 ? -12.335 -29.306 -24.556 1.00 30.39 121 SER A CA 1
ATOM 905 C C . SER A 1 121 ? -12.227 -29.919 -23.156 1.00 30.39 121 SER A C 1
ATOM 907 O O . SER A 1 121 ? -13.116 -30.686 -22.776 1.00 30.39 121 SER A O 1
ATOM 909 N N . PRO A 1 122 ? -11.176 -29.626 -22.367 1.00 38.06 122 PRO A N 1
ATOM 910 C CA . PRO A 1 122 ? -11.084 -30.112 -21.000 1.00 38.06 122 PRO A CA 1
ATOM 911 C C . PRO A 1 122 ? -11.938 -29.228 -20.081 1.00 38.06 122 PRO A C 1
ATOM 913 O O . PRO A 1 122 ? -11.723 -28.024 -19.955 1.00 38.06 122 PRO A O 1
ATOM 916 N N . ASN A 1 123 ? -12.914 -29.844 -19.416 1.00 30.86 123 ASN A N 1
ATOM 917 C CA . ASN A 1 123 ? -13.707 -29.218 -18.362 1.00 30.86 123 ASN A CA 1
ATOM 918 C C . ASN A 1 123 ? -12.846 -29.014 -17.104 1.00 30.86 123 ASN A C 1
ATOM 920 O O . ASN A 1 123 ? -12.692 -29.936 -16.303 1.00 30.86 123 ASN A O 1
ATOM 924 N N . PHE A 1 124 ? -12.321 -27.806 -16.895 1.00 35.81 124 PHE A N 1
ATOM 925 C CA . PHE A 1 124 ? -11.712 -27.421 -15.619 1.00 35.81 124 PHE A CA 1
ATOM 926 C C . PHE A 1 124 ? -12.773 -26.843 -14.673 1.00 35.81 124 PHE A C 1
ATOM 928 O O . PHE A 1 124 ? -13.340 -25.777 -14.912 1.00 35.81 124 PHE A O 1
ATOM 935 N N . ARG A 1 125 ? -13.043 -27.560 -13.574 1.00 32.88 125 ARG A N 1
ATOM 936 C CA . ARG A 1 125 ? -13.853 -27.072 -12.448 1.00 32.88 125 ARG A CA 1
ATOM 937 C C . ARG A 1 125 ? -13.033 -26.066 -11.635 1.00 32.88 125 ARG A C 1
ATOM 939 O O . ARG A 1 125 ? -12.052 -26.438 -11.002 1.00 32.88 125 ARG A O 1
ATOM 946 N N . SER A 1 126 ? -13.452 -24.804 -11.642 1.00 35.06 126 SER A N 1
ATOM 947 C CA . SER A 1 126 ? -12.931 -23.766 -10.747 1.00 35.06 126 SER A CA 1
ATOM 948 C C . SER A 1 126 ? -13.469 -23.984 -9.327 1.00 35.06 126 SER A C 1
ATOM 950 O O . SER A 1 126 ? -14.682 -24.023 -9.119 1.00 35.06 126 SER A O 1
ATOM 952 N N . VAL A 1 127 ? -12.567 -24.143 -8.356 1.00 35.50 127 VAL A N 1
ATOM 953 C CA . VAL A 1 127 ? -12.875 -24.224 -6.921 1.00 35.50 127 VAL A CA 1
ATOM 954 C C . VAL A 1 127 ? -12.724 -22.822 -6.326 1.00 35.50 127 VAL A C 1
ATOM 956 O O . VAL A 1 127 ? -11.732 -22.511 -5.678 1.00 35.50 127 VAL A O 1
ATOM 959 N N . LEU A 1 128 ? -13.690 -21.943 -6.585 1.00 41.41 128 LEU A N 1
ATOM 960 C CA . LEU A 1 128 ? -13.811 -20.657 -5.894 1.00 41.41 128 LEU A CA 1
ATOM 961 C C . LEU A 1 128 ? -15.005 -20.746 -4.945 1.00 41.41 128 LEU A C 1
ATOM 963 O O . LEU A 1 128 ? -16.164 -20.735 -5.360 1.00 41.41 128 LEU A O 1
ATOM 967 N N . ALA A 1 129 ? -14.704 -20.904 -3.655 1.00 37.69 129 ALA A N 1
ATOM 968 C CA . ALA A 1 129 ? -15.699 -20.893 -2.595 1.00 37.69 129 ALA A CA 1
ATOM 969 C C . ALA A 1 129 ? -16.330 -19.494 -2.512 1.00 37.69 129 ALA A C 1
ATOM 971 O O . ALA A 1 129 ? -15.691 -18.518 -2.124 1.00 37.69 129 ALA A O 1
ATOM 972 N N . LYS A 1 130 ? -17.598 -19.410 -2.915 1.00 34.38 130 LYS A N 1
ATOM 973 C CA . LYS A 1 130 ? -18.406 -18.192 -2.935 1.00 34.38 130 LYS A CA 1
ATOM 974 C C . LYS A 1 130 ? -18.712 -17.753 -1.497 1.00 34.38 130 LYS A C 1
ATOM 976 O O . LYS A 1 130 ? -19.498 -18.405 -0.813 1.00 34.38 130 LYS A O 1
ATOM 981 N N . LYS A 1 131 ? -18.117 -16.650 -1.033 1.00 40.03 131 LYS A N 1
ATOM 982 C CA . LYS A 1 131 ? -18.606 -15.933 0.156 1.00 40.03 131 LYS A CA 1
ATOM 983 C C . LYS A 1 131 ? -19.842 -15.126 -0.256 1.00 40.03 131 LYS A C 1
ATOM 985 O O . LYS A 1 131 ? -19.812 -14.413 -1.252 1.00 40.03 131 LYS A O 1
ATOM 990 N N . GLN A 1 132 ? -20.945 -15.313 0.463 1.00 30.61 132 GLN A N 1
ATOM 991 C CA . GLN A 1 132 ? -22.226 -14.647 0.208 1.00 30.61 132 GLN A CA 1
ATOM 992 C C . GLN A 1 132 ? -22.092 -13.115 0.343 1.00 30.61 132 GLN A C 1
ATOM 994 O O . GLN A 1 132 ? -21.551 -12.664 1.354 1.00 30.61 132 GLN A O 1
ATOM 999 N N . PRO A 1 133 ? -22.590 -12.318 -0.621 1.00 40.72 133 PRO A N 1
ATOM 1000 C CA . PRO A 1 133 ? -22.565 -10.863 -0.536 1.00 40.72 133 PRO A CA 1
ATOM 1001 C C . PRO A 1 133 ? -23.709 -10.341 0.347 1.00 40.72 133 PRO A C 1
ATOM 1003 O O . PRO A 1 133 ? -24.866 -10.729 0.187 1.00 40.72 133 PRO A O 1
ATOM 1006 N N . LEU A 1 134 ? -23.361 -9.456 1.284 1.00 38.19 134 LEU A N 1
ATOM 1007 C CA . LEU A 1 134 ? -24.286 -8.672 2.104 1.00 38.19 134 LEU A CA 1
ATOM 1008 C C . LEU A 1 134 ? -24.788 -7.470 1.286 1.00 38.19 134 LEU A C 1
ATOM 1010 O O . LEU A 1 134 ? -23.996 -6.735 0.701 1.00 38.19 134 LEU A O 1
ATOM 1014 N N . THR A 1 135 ? -26.104 -7.283 1.239 1.00 38.19 135 THR A N 1
ATOM 1015 C CA . THR A 1 135 ? -26.794 -6.188 0.541 1.00 38.19 135 THR A CA 1
ATOM 1016 C C . THR A 1 135 ? -26.532 -4.811 1.177 1.00 38.19 135 THR A C 1
ATOM 1018 O O . THR A 1 135 ? -26.359 -4.730 2.395 1.00 38.19 135 THR A O 1
ATOM 1021 N N . PRO A 1 136 ? -26.559 -3.709 0.399 1.00 48.53 136 PRO A N 1
ATOM 1022 C CA . PRO A 1 136 ? -26.306 -2.362 0.892 1.00 48.53 136 PRO A CA 1
ATOM 1023 C C . PRO A 1 136 ? -27.591 -1.748 1.464 1.00 48.53 136 PRO A C 1
ATOM 1025 O O . PRO A 1 136 ? -28.373 -1.121 0.757 1.00 48.53 136 PRO A O 1
ATOM 1028 N N . THR A 1 137 ? -27.806 -1.913 2.762 1.00 44.94 137 THR A N 1
ATOM 1029 C CA . THR A 1 137 ? -28.750 -1.098 3.542 1.00 44.94 137 THR A CA 1
ATOM 1030 C C . THR A 1 137 ? -27.943 -0.151 4.418 1.00 44.94 137 THR A C 1
ATOM 1032 O O . THR A 1 137 ? -26.981 -0.590 5.041 1.00 44.94 137 THR A O 1
ATOM 1035 N N . THR A 1 138 ? -28.301 1.137 4.379 1.00 54.25 138 THR A N 1
ATOM 1036 C CA . THR A 1 138 ? -27.941 2.234 5.301 1.00 54.25 138 THR A CA 1
ATOM 1037 C C . THR A 1 138 ? -26.768 1.889 6.231 1.00 54.25 138 THR A C 1
ATOM 1039 O O . THR A 1 138 ? -26.967 1.263 7.267 1.00 54.25 138 THR A O 1
ATOM 1042 N N . GLN A 1 139 ? -25.538 2.208 5.796 1.00 69.94 139 GLN A N 1
ATOM 1043 C CA . GLN A 1 139 ? -24.277 1.646 6.312 1.00 69.94 139 GLN A CA 1
ATOM 1044 C C . GLN A 1 139 ? -23.959 2.053 7.763 1.00 69.94 139 GLN A C 1
ATOM 1046 O O . GLN A 1 139 ? -23.041 2.831 8.012 1.00 69.94 139 GLN A O 1
ATOM 1051 N N . GLY A 1 140 ? -24.672 1.483 8.729 1.00 82.81 140 GLY A N 1
ATOM 1052 C CA . GLY A 1 140 ? -24.181 1.396 10.096 1.00 82.81 140 GLY A CA 1
ATOM 1053 C C . GLY A 1 140 ? -22.946 0.490 10.153 1.00 82.81 140 GLY A C 1
ATOM 1054 O O . GLY A 1 140 ? -22.854 -0.511 9.436 1.00 82.81 140 GLY A O 1
ATOM 1055 N N . ALA A 1 141 ? -21.974 0.834 10.990 1.00 90.62 141 ALA A N 1
ATOM 1056 C CA . ALA A 1 141 ? -20.879 -0.056 11.348 1.00 90.62 141 ALA A CA 1
ATOM 1057 C C . ALA A 1 141 ? -21.238 -0.822 12.623 1.00 90.62 141 ALA A C 1
ATOM 1059 O O . ALA A 1 141 ? -21.901 -0.309 13.521 1.00 90.62 141 ALA A O 1
ATOM 1060 N N . LYS A 1 142 ? -20.768 -2.065 12.729 1.00 93.31 142 LYS A N 1
ATOM 1061 C CA . LYS A 1 142 ? -20.911 -2.866 13.945 1.00 93.31 142 LYS A CA 1
ATOM 1062 C C . LYS A 1 142 ? -19.583 -2.884 14.690 1.00 93.31 142 LYS A C 1
ATOM 1064 O O . LYS A 1 142 ? -18.670 -3.618 14.314 1.00 93.31 142 LYS A O 1
ATOM 1069 N N . VAL A 1 143 ? -19.473 -2.082 15.743 1.00 94.88 143 VAL A N 1
ATOM 1070 C CA . VAL A 1 143 ? -18.252 -1.952 16.545 1.00 94.88 143 VAL A CA 1
ATOM 1071 C C . VAL A 1 143 ? -18.206 -3.040 17.599 1.00 94.88 143 VAL A C 1
ATOM 1073 O O . VAL A 1 143 ? -19.128 -3.195 18.398 1.00 94.88 143 VAL A O 1
ATOM 1076 N N . LYS A 1 144 ? -17.108 -3.793 17.627 1.00 95.62 144 LYS A N 1
ATOM 1077 C CA . LYS A 1 144 ? -16.852 -4.790 18.663 1.00 95.62 144 LYS A CA 1
ATOM 1078 C C . LYS A 1 144 ? -16.083 -4.152 19.821 1.00 95.62 144 LYS A C 1
ATOM 1080 O O . LYS A 1 144 ? -14.935 -3.754 19.641 1.00 95.62 144 LYS A O 1
ATOM 1085 N N . VAL A 1 145 ? -16.681 -4.144 21.011 1.00 96.81 145 VAL A N 1
ATOM 1086 C CA . VAL A 1 145 ? -16.040 -3.669 22.246 1.00 96.81 145 VAL A CA 1
ATOM 1087 C C . VAL A 1 145 ? -15.835 -4.839 23.200 1.00 96.81 145 VAL A C 1
ATOM 1089 O O . VAL A 1 145 ? -16.765 -5.599 23.476 1.00 96.81 145 VAL A O 1
ATOM 1092 N N . VAL A 1 146 ? -14.612 -5.000 23.701 1.00 97.62 146 VAL A N 1
ATOM 1093 C CA . VAL A 1 146 ? -14.217 -6.100 24.588 1.00 97.62 146 VAL A CA 1
ATOM 1094 C C . VAL A 1 146 ? -13.962 -5.564 25.995 1.00 97.62 146 VAL A C 1
ATOM 1096 O O . VAL A 1 146 ? -12.999 -4.841 26.223 1.00 97.62 146 VAL A O 1
ATOM 1099 N N . LYS A 1 147 ? -14.793 -5.954 26.964 1.00 97.44 147 LYS A N 1
ATOM 1100 C CA . LYS A 1 147 ? -14.537 -5.747 28.394 1.00 97.44 147 LYS A CA 1
ATOM 1101 C C . LYS A 1 147 ? -13.298 -6.536 28.795 1.00 97.44 147 LYS A C 1
ATOM 1103 O O . LYS A 1 147 ? -13.273 -7.759 28.629 1.00 97.44 147 LYS A O 1
ATOM 1108 N N . ALA A 1 148 ? -12.297 -5.857 29.340 1.00 97.00 148 ALA A N 1
ATOM 1109 C CA . ALA A 1 148 ? -11.055 -6.488 29.757 1.00 97.00 148 ALA A CA 1
ATOM 1110 C C . ALA A 1 148 ? -10.499 -5.878 31.046 1.00 97.00 148 ALA A C 1
ATOM 1112 O O . ALA A 1 148 ? -10.742 -4.716 31.372 1.00 97.00 148 ALA A O 1
ATOM 1113 N N . ILE A 1 149 ? -9.727 -6.683 31.770 1.00 94.31 149 ILE A N 1
ATOM 1114 C CA . ILE A 1 149 ? -8.822 -6.199 32.812 1.00 94.31 149 ILE A CA 1
ATOM 1115 C C . ILE A 1 149 ? -7.465 -5.994 32.145 1.00 94.31 149 ILE A C 1
ATOM 1117 O O . ILE A 1 149 ? -6.965 -6.910 31.495 1.00 94.31 149 ILE A O 1
ATOM 1121 N N . VAL A 1 150 ? -6.906 -4.791 32.278 1.00 93.88 150 VAL A N 1
ATOM 1122 C CA . VAL A 1 150 ? -5.551 -4.495 31.811 1.00 93.88 150 VAL A CA 1
ATOM 1123 C C . VAL A 1 150 ? -4.554 -4.761 32.931 1.00 93.88 150 VAL A C 1
ATOM 1125 O O . VAL A 1 150 ? -4.737 -4.303 34.061 1.00 93.88 150 VAL A O 1
ATOM 1128 N N . GLU A 1 151 ? -3.505 -5.494 32.599 1.00 92.00 151 GLU A N 1
ATOM 1129 C CA . GLU A 1 151 ? -2.329 -5.729 33.427 1.00 92.00 151 GLU A CA 1
ATOM 1130 C C . GLU A 1 151 ? -1.111 -5.278 32.624 1.00 92.00 151 GLU A C 1
ATOM 1132 O O . GLU A 1 151 ? -1.031 -5.540 31.429 1.00 92.00 151 GLU A O 1
ATOM 1137 N N . TRP A 1 152 ? -0.179 -4.559 33.240 1.00 85.56 152 TRP A N 1
ATOM 1138 C CA . TRP A 1 152 ? 1.013 -4.070 32.545 1.00 85.56 152 TRP A CA 1
ATOM 1139 C C . TRP A 1 152 ? 2.204 -4.950 32.913 1.00 85.56 152 TRP A C 1
ATOM 1141 O O . TRP A 1 152 ? 2.549 -5.042 34.090 1.00 85.56 152 TRP A O 1
ATOM 1151 N N . GLY A 1 153 ? 2.819 -5.582 31.913 1.00 85.69 153 GLY A N 1
ATOM 1152 C CA . GLY A 1 153 ? 4.047 -6.370 32.046 1.00 85.69 153 GLY A CA 1
ATOM 1153 C C . GLY A 1 153 ? 5.043 -5.949 30.970 1.00 85.69 153 GLY A C 1
ATOM 1154 O O . GLY A 1 153 ? 4.634 -5.668 29.851 1.00 85.69 153 GLY A O 1
ATOM 1155 N N . ASP A 1 154 ? 6.330 -5.823 31.298 1.00 85.88 154 ASP A N 1
ATOM 1156 C CA . ASP A 1 154 ? 7.402 -5.494 30.338 1.00 85.88 154 ASP A CA 1
ATOM 1157 C C . ASP A 1 154 ? 7.090 -4.311 29.391 1.00 85.88 154 ASP A C 1
ATOM 1159 O O . ASP A 1 154 ? 7.362 -4.355 28.191 1.00 85.88 154 ASP A O 1
ATOM 1163 N N . ASN A 1 155 ? 6.478 -3.242 29.922 1.00 84.56 155 ASN A N 1
ATOM 1164 C CA . ASN A 1 155 ? 6.001 -2.067 29.169 1.00 84.56 155 ASN A CA 1
ATOM 1165 C C . ASN A 1 155 ? 4.945 -2.352 28.083 1.00 84.56 155 ASN A C 1
ATOM 1167 O O . ASN A 1 155 ? 4.681 -1.493 27.244 1.00 84.56 155 ASN A O 1
ATOM 1171 N N . LYS A 1 156 ? 4.304 -3.521 28.104 1.00 90.00 156 LYS A N 1
ATOM 1172 C CA . LYS A 1 156 ? 3.209 -3.889 27.206 1.00 90.00 156 LYS A CA 1
ATOM 1173 C C . LYS A 1 156 ? 1.934 -4.182 28.006 1.00 90.00 156 LYS A C 1
ATOM 1175 O O . LYS A 1 156 ? 1.986 -4.821 29.061 1.00 90.00 156 LYS A O 1
ATOM 1180 N N . PRO A 1 157 ? 0.764 -3.728 27.534 1.00 93.50 157 PRO A N 1
ATOM 1181 C CA . PRO A 1 157 ? -0.491 -4.069 28.177 1.00 93.50 157 PRO A CA 1
ATOM 1182 C C . PRO A 1 157 ? -0.926 -5.485 27.792 1.00 93.50 157 PRO A C 1
ATOM 1184 O O . PRO A 1 157 ? -1.021 -5.853 26.620 1.00 93.50 157 PRO A O 1
ATOM 1187 N N . HIS A 1 158 ? -1.261 -6.269 28.804 1.00 94.56 158 HIS A N 1
ATOM 1188 C CA . HIS A 1 158 ? -1.921 -7.556 28.692 1.00 94.56 158 HIS A CA 1
ATOM 1189 C C . HIS A 1 158 ? -3.398 -7.391 29.043 1.00 94.56 158 HIS A C 1
ATOM 1191 O O . HIS A 1 158 ? -3.759 -6.931 30.125 1.00 94.56 158 HIS A O 1
ATOM 1197 N N . PHE A 1 159 ? -4.273 -7.769 28.112 1.00 95.94 159 PHE A N 1
ATOM 1198 C CA . PHE A 1 159 ? -5.720 -7.656 28.280 1.00 95.94 159 PHE A CA 1
ATOM 1199 C C . PHE A 1 159 ? -6.337 -9.018 28.577 1.00 95.94 159 PHE A C 1
ATOM 1201 O O . PHE A 1 159 ? -6.492 -9.851 27.678 1.00 95.94 159 PHE A O 1
ATOM 1208 N N . ASN A 1 160 ? -6.759 -9.224 29.822 1.00 95.50 160 ASN A N 1
ATOM 1209 C CA . ASN A 1 160 ? -7.554 -10.384 30.199 1.00 95.50 160 ASN A CA 1
ATOM 1210 C C . ASN A 1 160 ? -9.029 -10.137 29.838 1.00 95.50 160 ASN A C 1
ATOM 1212 O O . ASN A 1 160 ? -9.713 -9.319 30.460 1.00 95.50 160 ASN A O 1
ATOM 1216 N N . LYS A 1 161 ? -9.500 -10.795 28.773 1.00 97.00 161 LYS A N 1
ATOM 1217 C CA . LYS A 1 161 ? -10.819 -10.570 28.163 1.00 97.00 161 LYS A CA 1
ATOM 1218 C C . LYS A 1 161 ? -11.911 -11.227 29.005 1.00 97.00 161 LYS A C 1
ATOM 1220 O O . LYS A 1 161 ? -11.913 -12.439 29.174 1.00 97.00 161 LYS A O 1
ATOM 1225 N N . LEU A 1 162 ? -12.876 -10.434 29.461 1.00 95.44 162 LEU A N 1
ATOM 1226 C CA . LEU A 1 162 ? -13.985 -10.905 30.292 1.00 95.44 162 LEU A CA 1
ATOM 1227 C C . LEU A 1 162 ? -15.272 -11.100 29.488 1.00 95.44 162 LEU A C 1
ATOM 1229 O O . LEU A 1 162 ? -15.938 -12.123 29.595 1.00 95.44 162 LEU A O 1
ATOM 1233 N N . GLN A 1 163 ? -15.646 -10.098 28.691 1.00 96.06 163 GLN A N 1
ATOM 1234 C CA . GLN A 1 163 ? -16.899 -10.089 27.937 1.00 96.06 163 GLN A CA 1
ATOM 1235 C C . GLN A 1 163 ? -16.742 -9.250 26.669 1.00 96.06 163 GLN A C 1
ATOM 1237 O O . GLN A 1 163 ? -15.816 -8.456 26.550 1.00 96.06 163 GLN A O 1
ATOM 1242 N N . GLN A 1 164 ? -17.654 -9.393 25.712 1.00 96.69 164 GLN A N 1
ATOM 1243 C CA . GLN A 1 164 ? -17.702 -8.537 24.531 1.00 96.69 164 GLN A CA 1
ATOM 1244 C C . GLN A 1 164 ? -19.140 -8.158 24.191 1.00 96.69 164 GLN A C 1
ATOM 1246 O O . GLN A 1 164 ? -20.070 -8.925 24.449 1.00 96.69 164 GLN A O 1
ATOM 1251 N N . ILE A 1 165 ? -19.301 -6.992 23.580 1.00 96.25 165 ILE A N 1
ATOM 1252 C CA . ILE A 1 165 ? -20.561 -6.511 23.020 1.00 96.25 165 ILE A CA 1
ATOM 1253 C C . ILE A 1 165 ? -20.317 -5.989 21.609 1.00 96.25 165 ILE A C 1
ATOM 1255 O O . ILE A 1 165 ? -19.197 -5.624 21.247 1.00 96.25 165 ILE A O 1
ATOM 1259 N N . PHE A 1 166 ? -21.377 -5.979 20.810 1.00 95.31 166 PHE A N 1
ATOM 1260 C CA . PHE A 1 166 ? -21.370 -5.356 19.500 1.00 95.31 166 PHE A CA 1
ATOM 1261 C C . PHE A 1 166 ? -22.352 -4.196 19.522 1.00 95.31 166 PHE A C 1
ATOM 1263 O O . PHE A 1 166 ? -23.521 -4.404 19.837 1.00 95.31 166 PHE A O 1
ATOM 1270 N N . ILE A 1 167 ? -21.859 -3.004 19.216 1.00 95.56 167 ILE A N 1
ATOM 1271 C CA . ILE A 1 167 ? -22.636 -1.770 19.197 1.00 95.56 167 ILE A CA 1
ATOM 1272 C C . ILE A 1 167 ? -22.801 -1.371 17.738 1.00 95.56 167 ILE A C 1
ATOM 1274 O O . ILE A 1 167 ? -21.818 -1.272 17.004 1.00 95.56 167 ILE A O 1
ATOM 1278 N N . GLU A 1 168 ? -24.041 -1.190 17.311 1.00 94.94 168 GLU A N 1
ATOM 1279 C CA . GLU A 1 168 ? -24.340 -0.642 15.993 1.00 94.94 168 GLU A CA 1
ATOM 1280 C C . GLU A 1 168 ? -24.214 0.877 16.075 1.00 94.94 168 GLU A C 1
ATOM 1282 O O . GLU A 1 168 ? -24.776 1.504 16.972 1.00 94.94 168 GLU A O 1
ATOM 1287 N N . VAL A 1 169 ? -23.407 1.448 15.185 1.00 95.62 169 VAL A N 1
ATOM 1288 C CA . VAL A 1 169 ? -23.177 2.889 15.104 1.00 95.62 169 VAL A CA 1
ATOM 1289 C C . VAL A 1 169 ? -23.449 3.369 13.693 1.00 95.62 169 VAL A C 1
ATOM 1291 O O . VAL A 1 169 ? -23.110 2.686 12.728 1.00 95.62 169 VAL A O 1
ATOM 1294 N N . ASP A 1 170 ? -24.039 4.546 13.572 1.00 94.81 170 ASP A N 1
ATOM 1295 C CA . ASP A 1 170 ? -24.158 5.286 12.321 1.00 94.81 170 ASP A CA 1
ATOM 1296 C C . ASP A 1 170 ? -23.290 6.554 12.376 1.00 94.81 170 ASP A C 1
ATOM 1298 O O . ASP A 1 170 ? -22.547 6.762 13.333 1.00 94.81 170 ASP A O 1
ATOM 1302 N N . GLU A 1 171 ? -23.345 7.402 11.347 1.00 93.06 171 GLU A N 1
ATOM 1303 C CA . GLU A 1 171 ? -22.514 8.614 11.278 1.00 93.06 171 GLU A CA 1
ATOM 1304 C C . GLU A 1 171 ? -22.800 9.580 12.437 1.00 93.06 171 GLU A C 1
ATOM 1306 O O . GLU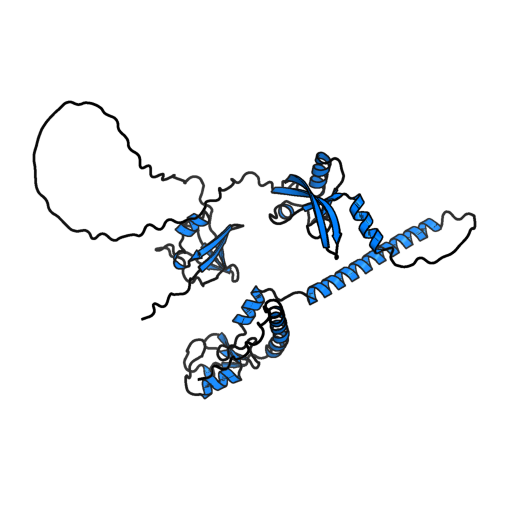 A 1 171 ? -21.902 10.272 12.905 1.00 93.06 171 GLU A O 1
ATOM 1311 N N . SER A 1 172 ? -24.040 9.607 12.931 1.00 93.12 172 SER A N 1
ATOM 1312 C CA . SER A 1 172 ? -24.460 10.501 14.010 1.00 93.12 172 SER A CA 1
ATOM 1313 C C . SER A 1 172 ? -24.121 9.960 15.400 1.00 93.12 172 SER A C 1
ATOM 1315 O O . SER A 1 172 ? -23.880 10.740 16.320 1.00 93.12 172 SER A O 1
ATOM 1317 N N . THR A 1 173 ? -24.068 8.634 15.558 1.00 94.75 173 THR A N 1
ATOM 1318 C CA . THR A 1 173 ? -23.783 7.967 16.838 1.00 94.75 173 THR A CA 1
ATOM 1319 C C . THR A 1 173 ? -22.354 7.434 16.949 1.00 94.75 173 THR A C 1
ATOM 1321 O O . THR A 1 173 ? -21.997 6.828 17.959 1.00 94.75 173 THR A O 1
ATOM 1324 N N . ALA A 1 174 ? -21.517 7.643 15.932 1.00 94.12 174 ALA A N 1
ATOM 1325 C CA . ALA A 1 174 ? -20.114 7.238 15.882 1.00 94.12 174 ALA A CA 1
ATOM 1326 C C . ALA A 1 174 ? -19.207 8.115 16.773 1.00 94.12 174 ALA A C 1
ATOM 1328 O O . ALA A 1 174 ? -18.216 8.688 16.312 1.00 94.12 174 ALA A O 1
ATOM 1329 N N . THR A 1 175 ? -19.539 8.217 18.061 1.00 95.12 175 THR A N 1
ATOM 1330 C CA . THR A 1 175 ? -18.806 8.995 19.069 1.00 95.12 175 THR A CA 1
ATOM 1331 C C . THR A 1 175 ? -18.400 8.131 20.262 1.00 95.12 175 THR A C 1
ATOM 1333 O O . THR A 1 175 ? -19.068 7.156 20.617 1.00 95.12 175 THR A O 1
ATOM 1336 N N . VAL A 1 176 ? -17.290 8.497 20.909 1.00 95.38 176 VAL A N 1
ATOM 1337 C CA . VAL A 1 176 ? -16.764 7.802 22.098 1.00 95.38 176 VAL A CA 1
ATOM 1338 C C . VAL A 1 176 ? -17.796 7.811 23.231 1.00 95.38 176 VAL A C 1
ATOM 1340 O O . VAL A 1 176 ? -17.988 6.802 23.911 1.00 95.38 176 VAL A O 1
ATOM 1343 N N . GLU A 1 177 ? -18.503 8.927 23.401 1.00 95.06 177 GLU A N 1
ATOM 1344 C CA . GLU A 1 177 ? -19.558 9.132 24.394 1.00 95.06 177 GLU A CA 1
ATOM 1345 C C . GLU A 1 177 ? -20.702 8.142 24.206 1.00 95.06 177 GLU A C 1
ATOM 1347 O O . GLU A 1 177 ? -21.142 7.524 25.176 1.00 95.06 177 GLU A O 1
ATOM 1352 N N . TYR A 1 178 ? -21.157 7.959 22.962 1.00 95.94 178 TYR A N 1
ATOM 1353 C CA . TYR A 1 178 ? -22.235 7.028 22.652 1.00 95.94 178 TYR A CA 1
ATOM 1354 C C . TYR A 1 178 ? -21.840 5.596 23.017 1.00 95.94 178 TYR A C 1
ATOM 1356 O O . TYR A 1 178 ? -22.595 4.902 23.700 1.00 95.94 178 TYR A O 1
ATOM 1364 N N . LEU A 1 179 ? -20.630 5.160 22.648 1.00 95.56 179 LEU A N 1
ATOM 1365 C CA . LEU A 1 179 ? -20.147 3.829 23.022 1.00 95.56 179 LEU A CA 1
ATOM 1366 C C . LEU A 1 179 ? -20.041 3.676 24.545 1.00 95.56 179 LEU A C 1
ATOM 1368 O O . LEU A 1 179 ? -20.532 2.682 25.084 1.00 95.56 179 LEU A O 1
ATOM 1372 N N . LYS A 1 180 ? -19.460 4.661 25.246 1.00 95.38 180 LYS A N 1
ATOM 1373 C CA . LYS A 1 180 ? -19.361 4.659 26.716 1.00 95.38 180 LYS A CA 1
ATOM 1374 C C . LYS A 1 180 ? -20.744 4.544 27.364 1.00 95.38 180 LYS A C 1
ATOM 1376 O O . LYS A 1 180 ? -20.920 3.737 28.276 1.00 95.38 180 LYS A O 1
ATOM 1381 N N . GLN A 1 181 ? -21.737 5.271 26.853 1.00 95.62 181 GLN A N 1
ATOM 1382 C CA . GLN A 1 181 ? -23.119 5.198 27.326 1.00 95.62 181 GLN A CA 1
ATOM 1383 C C . GLN A 1 181 ? -23.739 3.814 27.084 1.00 95.62 181 GLN A C 1
ATOM 1385 O O . GLN A 1 181 ? -24.344 3.245 27.991 1.00 95.62 181 GLN A O 1
ATOM 1390 N N . GLN A 1 182 ? -23.556 3.228 25.896 1.00 96.50 182 GLN A N 1
ATOM 1391 C CA . GLN A 1 182 ? -24.045 1.877 25.589 1.00 96.50 182 GLN A CA 1
ATOM 1392 C C . GLN A 1 182 ? -23.424 0.817 26.506 1.00 96.50 182 GLN A C 1
ATOM 1394 O O . GLN A 1 182 ? -24.107 -0.092 26.980 1.00 96.50 182 GLN A O 1
ATOM 1399 N N . MET A 1 183 ? -22.135 0.951 26.810 1.00 95.12 183 MET A N 1
ATOM 1400 C CA . MET A 1 183 ? -21.442 0.061 27.737 1.00 95.12 183 MET A CA 1
ATOM 1401 C C . MET A 1 183 ? -21.929 0.239 29.171 1.00 95.12 183 MET A C 1
ATOM 1403 O O . MET A 1 183 ? -22.150 -0.757 29.855 1.00 95.12 183 MET A O 1
ATOM 1407 N N . GLN A 1 184 ? -22.151 1.476 29.617 1.00 94.56 184 GLN A N 1
ATOM 1408 C CA . GLN A 1 184 ? -22.706 1.755 30.939 1.00 94.56 184 GLN A CA 1
ATOM 1409 C C . GLN A 1 184 ? -24.119 1.179 31.079 1.00 94.56 184 GLN A C 1
ATOM 1411 O O . GLN A 1 184 ? -24.409 0.511 32.068 1.00 94.56 184 GLN A O 1
ATOM 1416 N N . ASN A 1 185 ? -24.967 1.334 30.060 1.00 94.75 185 ASN A N 1
ATOM 1417 C CA . ASN A 1 185 ? -26.303 0.736 30.028 1.00 94.75 185 ASN A CA 1
ATOM 1418 C C . ASN A 1 185 ? -26.252 -0.799 30.080 1.00 94.75 185 ASN A C 1
ATOM 1420 O O . ASN A 1 185 ? -27.143 -1.437 30.639 1.00 94.75 185 ASN A O 1
ATOM 1424 N N . ARG A 1 186 ? -25.218 -1.409 29.488 1.00 95.69 186 ARG A N 1
ATOM 1425 C CA . ARG A 1 186 ? -25.096 -2.867 29.374 1.00 95.69 186 ARG A CA 1
ATOM 1426 C C . ARG A 1 186 ? -24.389 -3.531 30.554 1.00 95.69 186 ARG A C 1
ATOM 1428 O O . ARG A 1 186 ? -24.709 -4.676 30.868 1.00 95.69 186 ARG A O 1
ATOM 1435 N N . TRP A 1 187 ? -23.421 -2.856 31.164 1.00 95.12 187 TRP A N 1
ATOM 1436 C CA . TRP A 1 187 ? -22.539 -3.409 32.197 1.00 95.12 187 TRP A CA 1
ATOM 1437 C C . TRP A 1 187 ? -22.651 -2.709 33.554 1.00 95.12 187 TRP A C 1
ATOM 1439 O O . TRP A 1 187 ? -22.096 -3.219 34.521 1.00 95.12 187 TRP A O 1
ATOM 1449 N N . GLY A 1 188 ? -23.365 -1.584 33.651 1.00 91.62 188 GLY A N 1
ATOM 1450 C CA . GLY A 1 188 ? -23.652 -0.891 34.912 1.00 91.62 188 GLY A CA 1
ATOM 1451 C C . GLY A 1 188 ? -22.485 -0.099 35.512 1.00 91.62 188 GLY A C 1
ATOM 1452 O O . GLY A 1 188 ? -22.617 0.432 36.609 1.00 91.62 188 GLY A O 1
ATOM 1453 N N . GLU A 1 189 ? -21.354 0.003 34.815 1.00 92.75 189 GLU A N 1
ATOM 1454 C CA . GLU A 1 189 ? -20.140 0.678 35.292 1.00 92.75 189 GLU A CA 1
ATOM 1455 C C . GLU A 1 189 ? -19.618 1.667 34.239 1.00 92.75 189 GLU A C 1
ATOM 1457 O O . GLU A 1 189 ? -19.949 1.567 33.054 1.00 92.75 189 GLU A O 1
ATOM 1462 N N . THR A 1 190 ? -18.788 2.622 34.663 1.00 91.50 190 THR A N 1
ATOM 1463 C CA . THR A 1 190 ? -18.095 3.550 33.763 1.00 91.50 190 THR A CA 1
ATOM 1464 C C . THR A 1 190 ? -16.760 2.965 33.312 1.00 91.50 190 THR A C 1
ATOM 1466 O O . THR A 1 190 ? -15.932 2.524 34.113 1.00 91.50 190 THR A O 1
ATOM 1469 N N . TYR A 1 191 ? -16.549 2.962 31.999 1.00 94.25 191 TYR A N 1
ATOM 1470 C CA . TYR A 1 191 ? -15.358 2.406 31.369 1.00 94.25 191 TYR A CA 1
ATOM 1471 C C . TYR A 1 191 ? -14.649 3.464 30.529 1.00 94.25 191 TYR A C 1
ATOM 1473 O O . TYR A 1 191 ? -15.277 4.319 29.901 1.00 94.25 191 TYR A O 1
ATOM 1481 N N . THR A 1 192 ? -13.334 3.329 30.461 1.00 94.38 192 THR A N 1
ATOM 1482 C CA . THR A 1 192 ? -12.477 3.990 29.486 1.00 94.38 192 THR A CA 1
ATOM 1483 C C . THR A 1 192 ? -12.273 3.060 28.294 1.00 94.38 192 THR A C 1
ATOM 1485 O O . THR A 1 192 ? -12.062 1.854 28.464 1.00 94.38 192 THR A O 1
ATOM 1488 N N . LEU A 1 193 ? -12.354 3.619 27.086 1.00 95.56 193 LEU A N 1
ATOM 1489 C CA . LEU A 1 193 ? -12.045 2.906 25.853 1.00 95.56 193 LEU A CA 1
ATOM 1490 C C . LEU A 1 193 ? -10.555 3.026 25.565 1.00 95.56 193 LEU A C 1
ATOM 1492 O O . LEU A 1 193 ? -10.021 4.130 25.585 1.00 95.56 193 LEU A O 1
ATOM 1496 N N . VAL A 1 194 ? -9.905 1.901 25.289 1.00 95.38 194 VAL A N 1
ATOM 1497 C CA . VAL A 1 194 ? -8.481 1.858 24.956 1.00 95.38 194 VAL A CA 1
ATOM 1498 C C . VAL A 1 194 ? -8.227 1.006 23.715 1.00 95.38 194 VAL A C 1
ATOM 1500 O O . VAL A 1 194 ? -8.967 0.057 23.423 1.00 95.38 194 VAL A O 1
ATOM 1503 N N . THR A 1 195 ? -7.181 1.341 22.971 1.00 95.12 195 THR A N 1
ATOM 1504 C CA . THR A 1 195 ? -6.674 0.549 21.845 1.00 95.12 195 THR A CA 1
ATOM 1505 C C . THR A 1 195 ? -5.856 -0.657 22.329 1.00 95.12 195 THR A C 1
ATOM 1507 O O . THR A 1 195 ? -5.658 -0.876 23.524 1.00 95.12 195 THR A O 1
ATOM 1510 N N . ALA A 1 196 ? -5.417 -1.512 21.400 1.00 93.31 196 ALA A N 1
ATOM 1511 C CA . ALA A 1 196 ? -4.690 -2.746 21.721 1.00 93.31 196 ALA A CA 1
ATOM 1512 C C . ALA A 1 196 ? -3.286 -2.526 22.320 1.00 93.31 196 ALA A C 1
ATOM 1514 O O . ALA A 1 196 ? -2.715 -3.452 22.884 1.00 93.31 196 ALA A O 1
ATOM 1515 N N . ASP A 1 197 ? -2.755 -1.317 22.200 1.00 91.75 197 ASP A N 1
ATOM 1516 C CA . ASP A 1 197 ? -1.529 -0.808 22.821 1.00 91.75 197 ASP A CA 1
ATOM 1517 C C . ASP A 1 197 ? -1.788 -0.104 24.167 1.00 91.75 197 ASP A C 1
ATOM 1519 O O . ASP A 1 197 ? -0.853 0.376 24.801 1.00 91.75 197 ASP A O 1
ATOM 1523 N N . GLY A 1 198 ? -3.039 -0.077 24.645 1.00 90.19 198 GLY A N 1
ATOM 1524 C CA . GLY A 1 198 ? -3.398 0.498 25.942 1.00 90.19 198 GLY A CA 1
ATOM 1525 C C . GLY A 1 198 ? -3.517 2.017 25.963 1.00 90.19 198 GLY A C 1
ATOM 1526 O O . GLY A 1 198 ? -3.670 2.571 27.051 1.00 90.19 198 GLY A O 1
ATOM 1527 N N . LEU A 1 199 ? -3.490 2.679 24.804 1.00 90.88 199 LEU A N 1
ATOM 1528 C CA . LEU A 1 199 ? -3.745 4.114 24.710 1.00 90.88 199 LEU A CA 1
ATOM 1529 C C . LEU A 1 199 ? -5.239 4.412 24.853 1.00 90.88 199 LEU A C 1
ATOM 1531 O O . LEU A 1 199 ? -6.081 3.709 24.291 1.00 90.88 199 LEU A O 1
ATOM 1535 N N . GLU A 1 200 ? -5.566 5.449 25.624 1.00 92.94 200 GLU A N 1
ATOM 1536 C CA . GLU A 1 200 ? -6.939 5.925 25.775 1.00 92.94 200 GLU A CA 1
ATOM 1537 C C . GLU A 1 200 ? -7.435 6.551 24.469 1.00 92.94 200 GLU A C 1
ATOM 1539 O O . GLU A 1 200 ? -6.734 7.313 23.808 1.00 92.94 200 GLU A O 1
ATOM 1544 N N . ILE A 1 201 ? -8.659 6.189 24.086 1.00 93.75 201 ILE A N 1
ATOM 1545 C CA . ILE A 1 201 ? -9.361 6.814 22.971 1.00 93.75 201 ILE A CA 1
ATOM 1546 C C . ILE A 1 201 ? -10.151 7.980 23.548 1.00 93.75 201 ILE A C 1
ATOM 1548 O O . ILE A 1 201 ? -11.256 7.801 24.076 1.00 93.75 201 ILE A O 1
ATOM 1552 N N . ASP A 1 202 ? -9.560 9.162 23.451 1.00 88.12 202 ASP A N 1
ATOM 1553 C CA . ASP A 1 202 ? -10.197 10.399 23.866 1.00 88.12 202 ASP A CA 1
ATOM 1554 C C . ASP A 1 202 ? -11.273 10.846 22.874 1.00 88.12 202 ASP A C 1
ATOM 1556 O O . ASP A 1 202 ? -11.303 10.460 21.705 1.00 88.12 202 ASP A O 1
ATOM 1560 N N . SER A 1 203 ? -12.174 11.695 23.361 1.00 83.88 203 SER A N 1
ATOM 1561 C CA . SER A 1 203 ? -13.282 12.280 22.601 1.00 83.88 203 SER A CA 1
ATOM 1562 C C . SER A 1 203 ? -12.851 13.335 21.574 1.00 83.88 203 SER A C 1
ATOM 1564 O O . SER A 1 203 ? -13.695 14.046 21.021 1.00 83.88 203 SER A O 1
ATOM 1566 N N . GLU A 1 204 ? -11.544 13.489 21.349 1.00 79.19 204 GLU A N 1
ATOM 1567 C CA . GLU A 1 204 ? -11.000 14.417 20.366 1.00 79.19 204 GLU A CA 1
ATOM 1568 C C . GLU A 1 204 ? -11.494 14.078 18.952 1.00 79.19 204 GLU A C 1
ATOM 1570 O O . GLU A 1 204 ? -11.874 12.945 18.643 1.00 79.19 204 GLU A O 1
ATOM 1575 N N . SER A 1 205 ? -11.498 15.085 18.074 1.00 64.88 205 SER A N 1
ATOM 1576 C CA . SER A 1 205 ? -12.126 15.031 16.745 1.00 64.88 205 SER A CA 1
ATOM 1577 C C . SER A 1 205 ? -11.691 13.839 15.882 1.00 64.88 205 SER A C 1
ATOM 1579 O O . SER A 1 205 ? -12.446 13.413 15.013 1.00 64.88 205 SER A O 1
ATOM 1581 N N . ALA A 1 206 ? -10.513 13.261 16.133 1.00 82.12 206 ALA A N 1
ATOM 1582 C CA . ALA A 1 206 ? -9.990 12.110 15.401 1.00 82.12 206 ALA A CA 1
ATOM 1583 C C . ALA A 1 206 ? -10.755 10.791 15.646 1.00 82.12 206 ALA A C 1
ATOM 1585 O O . ALA A 1 206 ? -10.700 9.902 14.797 1.00 82.12 206 ALA A O 1
ATOM 1586 N N . ALA A 1 207 ? -11.460 10.649 16.776 1.00 86.69 207 ALA A N 1
ATOM 1587 C CA . ALA A 1 207 ? -12.261 9.463 17.109 1.00 86.69 207 ALA A CA 1
ATOM 1588 C C . ALA A 1 207 ? -13.761 9.630 16.789 1.00 86.69 207 ALA A C 1
ATOM 1590 O O . ALA A 1 207 ? -14.582 8.789 17.171 1.00 86.69 207 ALA A O 1
ATOM 1591 N N . GLN A 1 208 ? -14.125 10.713 16.096 1.00 86.81 208 GLN A N 1
ATOM 1592 C CA . GLN A 1 208 ? -15.490 10.994 15.662 1.00 86.81 208 GLN A CA 1
ATOM 1593 C C . GLN A 1 208 ? -15.706 10.520 14.219 1.00 86.81 208 GLN A C 1
ATOM 1595 O O . GLN A 1 208 ? -14.848 10.694 13.354 1.00 86.81 208 GLN A O 1
ATOM 1600 N N . GLY A 1 209 ? -16.876 9.93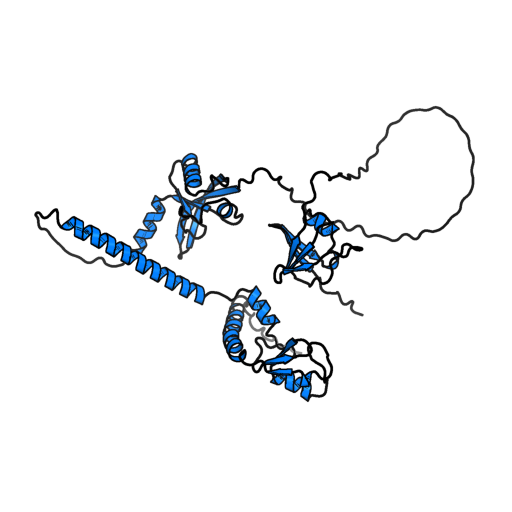8 13.958 1.00 90.44 209 GLY A N 1
ATOM 1601 C CA . GLY A 1 209 ? -17.305 9.535 12.617 1.00 90.44 209 GLY A CA 1
ATOM 1602 C C . GLY A 1 209 ? -17.044 8.065 12.287 1.00 90.44 209 GLY A C 1
ATOM 1603 O O . GLY A 1 209 ? -16.182 7.392 12.862 1.00 90.44 209 GLY A O 1
ATOM 1604 N N . LEU A 1 210 ? -17.825 7.533 11.344 1.00 91.94 210 LEU A N 1
ATOM 1605 C CA . LEU A 1 210 ? -17.863 6.095 11.033 1.00 91.94 210 LEU A CA 1
ATOM 1606 C C . LEU A 1 210 ? -16.517 5.539 10.550 1.00 91.94 210 LEU A C 1
ATOM 1608 O O . LEU A 1 210 ? -16.219 4.365 10.779 1.00 91.94 210 LEU A O 1
ATOM 1612 N N . SER A 1 211 ? -15.699 6.360 9.889 1.00 90.75 211 SER A N 1
ATOM 1613 C CA . SER A 1 211 ? -14.413 5.955 9.304 1.00 90.75 211 SER A CA 1
ATOM 1614 C C . SER A 1 211 ? -13.439 5.398 10.346 1.00 90.75 211 SER A C 1
ATOM 1616 O O . SER A 1 211 ? -12.763 4.400 10.085 1.00 90.75 211 SER A O 1
ATOM 1618 N N . PHE A 1 212 ? -13.418 5.981 11.547 1.00 92.31 212 PHE A N 1
ATOM 1619 C CA . PHE A 1 212 ? -12.595 5.513 12.660 1.00 92.31 212 PHE A CA 1
ATOM 1620 C C . PHE A 1 212 ? -13.053 4.132 13.157 1.00 92.31 212 PHE A C 1
ATOM 1622 O O . PHE A 1 212 ? -12.236 3.245 13.426 1.00 92.31 212 PHE A O 1
ATOM 1629 N N . TRP A 1 213 ? -14.368 3.930 13.254 1.00 92.50 213 TRP A N 1
ATOM 1630 C CA . TRP A 1 213 ? -14.972 2.737 13.851 1.00 92.50 213 TRP A CA 1
ATOM 1631 C C . TRP A 1 213 ? -15.132 1.562 12.879 1.00 92.50 213 TRP A C 1
ATOM 1633 O O . TRP A 1 213 ? -15.189 0.412 13.312 1.00 92.50 213 TRP A O 1
ATOM 1643 N N . LYS A 1 214 ? -15.147 1.816 11.566 1.00 90.25 214 LYS A N 1
ATOM 1644 C CA . LYS A 1 214 ? -15.315 0.801 10.508 1.00 90.25 214 LYS A CA 1
ATOM 1645 C C . LYS A 1 214 ? -14.053 -0.044 10.249 1.00 90.25 214 LYS A C 1
ATOM 1647 O O . LYS A 1 214 ? -14.026 -0.837 9.314 1.00 90.25 214 LYS A O 1
ATOM 1652 N N . SER A 1 215 ? -13.003 0.079 11.064 1.00 86.88 215 SER A N 1
ATOM 1653 C CA . SER A 1 215 ? -11.757 -0.675 10.879 1.00 86.88 215 SER A CA 1
ATOM 1654 C C . SER A 1 215 ? -11.907 -2.152 11.299 1.00 86.88 215 SER A C 1
ATOM 1656 O O . SER A 1 215 ? -11.991 -2.438 12.495 1.00 86.88 215 SER A O 1
ATOM 1658 N N . PRO A 1 216 ? -11.863 -3.128 10.366 1.00 77.06 216 PRO A N 1
ATOM 1659 C CA . PRO A 1 216 ? -12.139 -4.538 10.672 1.00 77.06 216 PRO A CA 1
ATOM 1660 C C . PRO A 1 216 ? -11.065 -5.205 11.541 1.00 77.06 216 PRO A C 1
ATOM 1662 O O . PRO A 1 216 ? -11.298 -6.265 12.118 1.00 77.06 216 PRO A O 1
ATOM 1665 N N . ARG A 1 217 ? -9.870 -4.608 11.625 1.00 84.31 217 ARG A N 1
ATOM 1666 C CA . ARG A 1 217 ? -8.742 -5.127 12.415 1.00 84.31 217 ARG A CA 1
ATOM 1667 C C . ARG A 1 217 ? -8.619 -4.471 13.786 1.00 84.31 217 ARG A C 1
ATOM 1669 O O . ARG A 1 217 ? -7.844 -4.945 14.612 1.00 84.31 217 ARG A O 1
ATOM 1676 N N . ARG A 1 218 ? -9.348 -3.381 14.031 1.00 90.25 218 ARG A N 1
ATOM 1677 C CA . ARG A 1 218 ? -9.237 -2.626 15.274 1.00 90.25 218 ARG A CA 1
ATOM 1678 C C . ARG A 1 218 ? -10.032 -3.324 16.369 1.00 90.25 218 ARG A C 1
ATOM 1680 O O . ARG A 1 218 ? -11.232 -3.547 16.239 1.00 90.25 218 ARG A O 1
ATOM 1687 N N . ILE A 1 219 ? -9.350 -3.661 17.456 1.00 92.56 219 ILE A N 1
ATOM 1688 C CA . ILE A 1 219 ? -9.983 -4.179 18.667 1.00 92.56 219 ILE A CA 1
ATOM 1689 C C . ILE A 1 219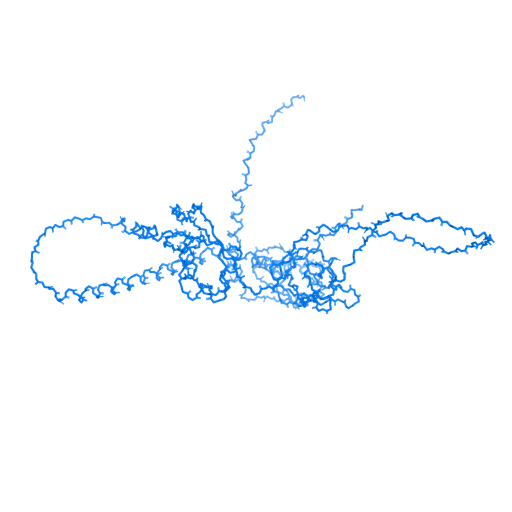 ? -10.038 -3.034 19.667 1.00 92.56 219 ILE A C 1
ATOM 1691 O O . ILE A 1 219 ? -9.010 -2.433 19.971 1.00 92.56 219 ILE A O 1
ATOM 1695 N N . ILE A 1 220 ? -11.239 -2.747 20.158 1.00 96.50 220 ILE A N 1
ATOM 1696 C CA . ILE A 1 220 ? -11.471 -1.740 21.185 1.00 96.50 220 ILE A CA 1
ATOM 1697 C C . ILE A 1 220 ? -11.667 -2.460 22.514 1.00 96.50 220 ILE A C 1
ATOM 1699 O O . ILE A 1 220 ? -12.538 -3.329 22.632 1.00 96.50 220 ILE A O 1
ATOM 1703 N N . TYR A 1 221 ? -10.862 -2.101 23.508 1.00 97.44 221 TYR A N 1
ATOM 1704 C CA . TYR A 1 221 ? -10.981 -2.619 24.861 1.00 97.44 221 TYR A CA 1
ATOM 1705 C C . TYR A 1 221 ? -11.679 -1.614 25.766 1.00 97.44 221 TYR A C 1
ATOM 1707 O O . TYR A 1 221 ? -11.549 -0.406 25.608 1.00 97.44 221 TYR A O 1
ATOM 1715 N N . ALA A 1 222 ? -12.417 -2.137 26.731 1.00 96.94 222 ALA A N 1
ATOM 1716 C CA . ALA A 1 222 ? -13.106 -1.375 27.748 1.00 96.94 222 ALA A CA 1
ATOM 1717 C C . ALA A 1 222 ? -12.562 -1.745 29.120 1.00 96.94 222 ALA A C 1
ATOM 1719 O O . ALA A 1 222 ? -12.712 -2.889 29.563 1.00 96.94 222 ALA A O 1
ATOM 1720 N N . VAL A 1 223 ? -11.943 -0.771 29.778 1.00 95.44 223 VAL A N 1
ATOM 1721 C CA . VAL A 1 223 ? -11.242 -0.943 31.051 1.00 95.44 223 VAL A CA 1
ATOM 1722 C C . VAL A 1 223 ? -11.853 -0.007 32.092 1.00 95.44 223 VAL A C 1
ATOM 1724 O O . VAL A 1 223 ? -12.242 1.114 31.782 1.00 95.44 223 VAL A O 1
ATOM 1727 N N . LEU A 1 224 ? -11.971 -0.464 33.337 1.00 91.69 224 LEU A N 1
ATOM 1728 C CA . LEU A 1 224 ? -12.501 0.344 34.439 1.00 91.69 224 LEU A CA 1
ATOM 1729 C C . LEU A 1 224 ? -11.611 1.565 34.727 1.00 91.69 224 LEU A C 1
ATOM 1731 O O . LEU A 1 224 ? -10.412 1.405 34.975 1.00 91.69 224 LEU A O 1
ATOM 1735 N N . CYS A 1 225 ? -12.203 2.766 34.788 1.00 80.06 225 CYS A N 1
ATOM 1736 C CA . CYS A 1 225 ? -11.473 4.025 35.012 1.00 80.06 225 CYS A CA 1
ATOM 1737 C C . CYS A 1 225 ? -10.626 4.014 36.300 1.00 80.06 225 CYS A C 1
ATOM 1739 O O . CYS A 1 225 ? -9.525 4.563 36.338 1.00 80.06 225 CYS A O 1
ATOM 1741 N N . SER A 1 226 ? -11.101 3.346 37.358 1.00 72.31 226 SER A N 1
ATOM 1742 C CA . SER A 1 226 ? -10.404 3.254 38.650 1.00 72.31 226 SER A CA 1
ATOM 1743 C C . SER A 1 226 ? -9.049 2.539 38.572 1.00 72.31 226 SER A C 1
ATOM 1745 O O . SER A 1 226 ? -8.162 2.807 39.387 1.00 72.31 226 SER A O 1
ATOM 1747 N N . LYS A 1 227 ? -8.855 1.659 37.582 1.00 63.19 227 LYS A N 1
ATOM 1748 C CA . LYS A 1 227 ? -7.617 0.887 37.405 1.00 63.19 227 LYS A CA 1
ATOM 1749 C C . LYS A 1 227 ? -6.573 1.587 36.534 1.00 63.19 227 LYS A C 1
ATOM 1751 O O . LYS A 1 227 ? -5.395 1.297 36.689 1.00 63.19 227 LYS A O 1
ATOM 1756 N N . LEU A 1 228 ? -6.958 2.538 35.679 1.00 62.66 228 LEU A N 1
ATOM 1757 C CA . LEU A 1 228 ? -5.994 3.311 34.879 1.00 62.66 228 LEU A CA 1
ATOM 1758 C C . LEU A 1 228 ? -5.249 4.362 35.720 1.00 62.66 228 LEU A C 1
ATOM 1760 O O . LEU A 1 228 ? -4.037 4.535 35.592 1.00 62.66 228 LEU A O 1
ATOM 1764 N N . LEU A 1 229 ? -5.942 5.010 36.661 1.00 57.19 229 LEU A N 1
ATOM 1765 C CA . LEU A 1 229 ? -5.367 6.078 37.493 1.00 57.19 229 LEU A CA 1
ATOM 1766 C C . LEU A 1 229 ? -4.297 5.599 38.492 1.00 57.19 229 LEU A C 1
ATOM 1768 O O . LEU A 1 229 ? -3.452 6.389 38.920 1.00 57.19 229 LEU A O 1
ATOM 1772 N N . SER A 1 230 ? -4.309 4.322 38.878 1.00 54.50 230 SER A N 1
ATOM 1773 C CA . SER A 1 230 ? -3.299 3.752 39.784 1.00 54.50 230 SER A CA 1
ATOM 1774 C C . SER A 1 230 ? -1.940 3.567 39.098 1.00 54.50 230 SER A C 1
ATOM 1776 O O . SER A 1 230 ? -0.905 3.695 39.754 1.00 54.50 230 SER A O 1
ATOM 1778 N N . ILE A 1 231 ? -1.923 3.388 37.777 1.00 55.75 231 ILE A N 1
ATOM 1779 C CA . ILE A 1 231 ? -0.704 3.149 36.992 1.00 55.75 231 ILE A CA 1
ATOM 1780 C C . ILE A 1 231 ? 0.088 4.452 36.791 1.00 55.75 231 ILE A C 1
ATOM 1782 O O . ILE A 1 231 ? 1.304 4.482 36.986 1.00 55.75 231 ILE A O 1
ATOM 1786 N N . HIS A 1 232 ? -0.594 5.576 36.535 1.00 52.00 232 HIS A N 1
ATOM 1787 C CA . HIS A 1 232 ? 0.061 6.888 36.397 1.00 52.00 232 HIS A CA 1
ATOM 1788 C C . HIS A 1 232 ? 0.647 7.417 37.720 1.00 52.00 232 HIS A C 1
ATOM 1790 O O . HIS A 1 232 ? 1.575 8.228 37.706 1.00 52.00 232 HIS A O 1
ATOM 1796 N N . LYS A 1 233 ? 0.143 6.955 38.874 1.00 52.28 233 LYS A N 1
ATOM 1797 C CA . LYS A 1 233 ? 0.675 7.330 40.197 1.00 52.28 233 LYS A CA 1
ATOM 1798 C C . LYS A 1 233 ? 1.906 6.518 40.604 1.00 52.28 233 LYS A C 1
ATOM 1800 O O . LYS A 1 233 ? 2.798 7.078 41.238 1.00 52.28 233 LYS A O 1
ATOM 1805 N N . GLN A 1 234 ? 1.998 5.239 40.236 1.00 47.47 234 GLN A N 1
ATOM 1806 C CA . GLN A 1 234 ? 3.141 4.404 40.630 1.00 47.47 234 GLN A CA 1
ATOM 1807 C C . GLN A 1 234 ? 4.442 4.786 39.913 1.00 47.47 234 GLN A C 1
ATOM 1809 O O . GLN A 1 234 ? 5.505 4.712 40.523 1.00 47.47 234 GLN A O 1
ATOM 1814 N N . LYS A 1 235 ? 4.370 5.343 38.696 1.00 46.88 235 LYS A N 1
ATOM 1815 C CA . LYS A 1 235 ? 5.556 5.860 37.985 1.00 46.88 235 LYS A CA 1
ATOM 1816 C C . LYS A 1 235 ? 6.158 7.135 38.611 1.00 46.88 235 LYS A C 1
ATOM 1818 O O . LYS A 1 235 ? 7.256 7.527 38.238 1.00 46.88 235 LYS A O 1
ATOM 1823 N N . LYS A 1 236 ? 5.474 7.773 39.577 1.00 46.34 236 LYS A N 1
ATOM 1824 C CA . LYS A 1 236 ? 5.945 8.982 40.289 1.00 46.34 236 LYS A CA 1
ATOM 1825 C C . LYS A 1 236 ? 6.420 8.750 41.728 1.00 46.34 236 LYS A C 1
ATOM 1827 O O . LYS A 1 236 ? 6.951 9.678 42.323 1.00 46.34 236 LYS A O 1
ATOM 1832 N N . LYS A 1 237 ? 6.265 7.550 42.303 1.00 39.91 237 LYS A N 1
ATOM 1833 C CA . LYS A 1 237 ? 6.573 7.291 43.728 1.00 39.91 237 LYS A CA 1
ATOM 1834 C C . LYS A 1 237 ? 7.885 6.524 43.961 1.00 39.91 237 LYS A C 1
ATOM 1836 O O . LYS A 1 237 ? 8.015 5.832 44.962 1.00 39.91 237 LYS A O 1
ATOM 1841 N N . SER A 1 238 ? 8.840 6.632 43.034 1.00 38.09 238 SER A N 1
ATOM 1842 C CA . SER A 1 238 ? 10.155 5.967 43.110 1.00 38.09 238 SER A CA 1
ATOM 1843 C C . SER A 1 238 ? 11.330 6.932 43.331 1.00 38.09 238 SER A C 1
ATOM 1845 O O . SER A 1 238 ? 12.480 6.503 43.279 1.00 38.09 238 SER A O 1
ATOM 1847 N N . VAL A 1 239 ? 11.087 8.222 43.585 1.00 41.84 239 VAL A N 1
ATOM 1848 C CA . VAL A 1 239 ? 12.163 9.165 43.923 1.00 41.84 239 VAL A CA 1
ATOM 1849 C C . VAL A 1 239 ? 11.754 9.996 45.138 1.00 41.84 239 VAL A C 1
ATOM 1851 O O . VAL A 1 239 ? 10.789 10.748 45.081 1.00 41.84 239 VAL A O 1
ATOM 1854 N N . GLN A 1 240 ? 12.541 9.812 46.202 1.00 35.19 240 GLN A N 1
ATOM 1855 C CA . GLN A 1 240 ? 12.650 10.587 47.444 1.00 35.19 240 GLN A CA 1
ATOM 1856 C C . GLN A 1 240 ? 11.521 10.477 48.481 1.00 35.19 240 GLN A C 1
ATOM 1858 O O . GLN A 1 240 ? 10.555 11.231 48.498 1.00 35.19 240 GLN A O 1
ATOM 1863 N N . SER A 1 241 ? 11.754 9.582 49.443 1.00 38.34 241 SER A N 1
ATOM 1864 C CA . SER A 1 241 ? 11.489 9.838 50.860 1.00 38.34 241 SER A CA 1
ATOM 1865 C C . SER A 1 241 ? 12.756 10.418 51.501 1.00 38.34 241 SER A C 1
ATOM 1867 O O . SER A 1 241 ? 13.791 9.751 51.481 1.00 38.34 241 SER A O 1
ATOM 1869 N N . PHE A 1 242 ? 12.666 11.621 52.062 1.00 36.38 242 PHE A N 1
ATOM 1870 C CA . PHE A 1 242 ? 13.503 12.102 53.164 1.00 36.38 242 PHE A CA 1
ATOM 1871 C C . PHE A 1 242 ? 12.663 13.042 54.048 1.00 36.38 242 PHE A C 1
ATOM 1873 O O . PHE A 1 242 ? 11.605 13.509 53.634 1.00 36.38 242 PHE A O 1
ATOM 1880 N N . ASP A 1 243 ? 13.147 13.179 55.270 1.00 40.41 243 ASP A N 1
ATOM 1881 C CA . ASP A 1 243 ? 12.491 13.298 56.576 1.00 40.41 243 ASP A CA 1
ATOM 1882 C C . ASP A 1 243 ? 12.139 14.739 57.033 1.00 40.41 243 ASP A C 1
ATOM 1884 O O . ASP A 1 243 ? 12.524 15.695 56.364 1.00 40.41 243 ASP A O 1
ATOM 1888 N N . GLU A 1 244 ? 11.500 14.829 58.216 1.00 42.28 244 GLU A N 1
ATOM 1889 C CA . GLU A 1 244 ? 11.357 15.979 59.152 1.00 42.28 244 GLU A CA 1
ATOM 1890 C C . GLU A 1 244 ? 10.323 17.088 58.818 1.00 42.28 244 GLU A C 1
ATOM 1892 O O . GLU A 1 244 ? 10.127 17.444 57.663 1.00 42.28 244 GLU A O 1
ATOM 1897 N N . SER A 1 245 ? 9.635 17.776 59.745 1.00 42.91 245 SER A N 1
ATOM 1898 C CA . SER A 1 245 ? 9.380 17.707 61.201 1.00 42.91 245 SER A CA 1
ATOM 1899 C C . SER A 1 245 ? 8.435 18.890 61.560 1.00 42.91 245 SER A C 1
ATOM 1901 O O . SER A 1 245 ? 8.482 19.909 60.878 1.00 42.91 245 SER A O 1
ATOM 1903 N N . ASP A 1 246 ? 7.623 18.726 62.614 1.00 46.34 246 ASP A N 1
ATOM 1904 C CA . ASP A 1 246 ? 6.972 19.682 63.553 1.00 46.34 246 ASP A CA 1
ATOM 1905 C C . ASP A 1 246 ? 6.347 21.050 63.158 1.00 46.34 246 ASP A C 1
ATOM 1907 O O . ASP A 1 246 ? 6.984 21.933 62.591 1.00 46.34 246 ASP A O 1
ATOM 1911 N N . ASP A 1 247 ? 5.085 21.190 63.604 1.00 56.00 247 ASP A N 1
ATOM 1912 C CA . ASP A 1 247 ? 4.392 22.289 64.316 1.00 56.00 247 ASP A CA 1
ATOM 1913 C C . ASP A 1 247 ? 4.798 23.769 64.113 1.00 56.00 247 ASP A C 1
ATOM 1915 O O . ASP A 1 247 ? 5.868 24.197 64.528 1.00 56.00 247 ASP A O 1
ATOM 1919 N N . ASP A 1 248 ? 3.858 24.593 63.612 1.00 46.53 248 ASP A N 1
ATOM 1920 C CA . ASP A 1 248 ? 3.334 25.755 64.360 1.00 46.53 248 ASP A CA 1
ATOM 1921 C C . ASP A 1 248 ? 2.120 26.431 63.677 1.00 46.53 248 ASP A C 1
ATOM 1923 O O . ASP A 1 248 ? 1.900 26.366 62.464 1.00 46.53 248 ASP A O 1
ATOM 1927 N N . ASP A 1 249 ? 1.314 27.057 64.528 1.00 49.09 249 ASP A N 1
ATOM 1928 C CA . ASP A 1 249 ? -0.041 27.579 64.344 1.00 49.09 249 ASP A CA 1
ATOM 1929 C C . ASP A 1 249 ? -0.116 28.976 63.656 1.00 49.09 249 ASP A C 1
ATOM 1931 O O . ASP A 1 249 ? 0.848 29.734 63.597 1.00 49.09 249 ASP A O 1
ATOM 1935 N N . PHE A 1 250 ? -1.333 29.344 63.231 1.00 38.09 250 PHE A N 1
ATOM 1936 C CA . PHE A 1 250 ? -1.860 30.706 63.000 1.00 38.09 250 PHE A CA 1
ATOM 1937 C C . PHE A 1 250 ? -1.646 31.492 61.664 1.00 38.09 250 PHE A C 1
ATOM 1939 O O . PHE A 1 250 ? -0.636 32.128 61.382 1.00 38.09 250 PHE A O 1
ATOM 1946 N N . GLU A 1 251 ? -2.755 31.556 60.904 1.00 51.62 251 GLU A N 1
ATOM 1947 C CA . GLU A 1 251 ? -3.380 32.763 60.309 1.00 51.62 251 GLU A CA 1
ATOM 1948 C C . GLU A 1 251 ? -2.678 33.578 59.190 1.00 51.62 251 GLU A C 1
ATOM 1950 O O . GLU A 1 251 ? -2.222 34.686 59.426 1.00 51.62 251 GLU A O 1
ATOM 1955 N N . VAL A 1 252 ? -2.781 33.151 57.912 1.00 42.28 252 VAL A N 1
ATOM 1956 C CA . VAL A 1 252 ? -2.882 34.069 56.735 1.00 42.28 252 VAL A CA 1
ATOM 1957 C C . VAL A 1 252 ? -3.640 33.392 55.568 1.00 42.28 252 VAL A C 1
ATOM 1959 O O . VAL A 1 252 ? -3.052 32.816 54.650 1.00 42.28 252 VAL A O 1
ATOM 1962 N N . THR A 1 253 ? -4.975 33.458 55.545 1.00 47.69 253 THR A N 1
ATOM 1963 C CA . THR A 1 253 ? -5.829 32.689 54.602 1.00 47.69 253 THR A CA 1
ATOM 1964 C C . THR A 1 253 ? -6.160 33.360 53.258 1.00 47.69 253 THR A C 1
ATOM 1966 O O . THR A 1 253 ? -6.940 32.808 52.480 1.00 47.69 253 THR A O 1
ATOM 1969 N N . THR A 1 254 ? -5.551 34.492 52.886 1.00 49.62 254 THR A N 1
ATOM 1970 C CA . THR A 1 254 ? -5.908 35.197 51.626 1.00 49.62 254 THR A CA 1
ATOM 1971 C C . THR A 1 254 ? -4.773 35.432 50.626 1.00 49.62 254 THR A C 1
ATOM 1973 O O . THR A 1 254 ? -5.062 35.658 49.451 1.00 49.62 254 THR A O 1
ATOM 1976 N N . LYS A 1 255 ? -3.493 35.279 51.001 1.00 48.00 255 LYS A N 1
ATOM 1977 C CA . LYS A 1 255 ? -2.361 35.338 50.042 1.00 48.00 255 LYS A CA 1
ATOM 1978 C C . LYS A 1 255 ? -1.981 33.978 49.436 1.00 48.00 255 LYS A C 1
ATOM 1980 O O . LYS A 1 255 ? -1.458 33.941 48.325 1.00 48.00 255 LYS A O 1
ATOM 1985 N N . LYS A 1 2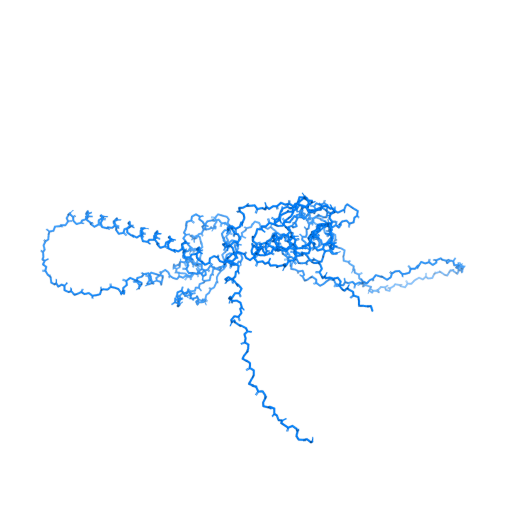56 ? -2.326 32.870 50.102 1.00 48.47 256 LYS A N 1
ATOM 1986 C CA . LYS A 1 256 ? -1.995 31.496 49.680 1.00 48.47 256 LYS A CA 1
ATOM 1987 C C . LYS A 1 256 ? -2.682 31.079 48.367 1.00 48.47 256 LYS A C 1
ATOM 1989 O O . LYS A 1 256 ? -2.041 30.520 47.489 1.00 48.47 256 LYS A O 1
ATOM 1994 N N . ARG A 1 257 ? -3.932 31.512 48.138 1.00 49.16 257 ARG A N 1
ATOM 1995 C CA . ARG A 1 257 ? -4.708 31.150 46.930 1.00 49.16 257 ARG A CA 1
ATOM 1996 C C . ARG A 1 257 ? -4.111 31.646 45.606 1.00 49.16 257 ARG A C 1
ATOM 1998 O O . ARG A 1 257 ? -4.336 31.022 44.578 1.00 49.16 257 ARG A O 1
ATOM 2005 N N . ARG A 1 258 ? -3.371 32.765 45.604 1.00 54.12 258 ARG A N 1
ATOM 2006 C CA . ARG A 1 258 ? -2.703 33.262 44.383 1.00 54.12 258 ARG A CA 1
ATOM 2007 C C . ARG A 1 258 ? -1.405 32.513 44.090 1.00 54.12 258 ARG A C 1
ATOM 2009 O O . ARG A 1 258 ? -1.077 32.331 42.926 1.00 54.12 258 ARG A O 1
ATOM 2016 N N . ILE A 1 259 ? -0.693 32.082 45.129 1.00 57.38 259 ILE A N 1
ATOM 2017 C CA . ILE A 1 259 ? 0.531 31.287 44.989 1.00 57.38 259 ILE A CA 1
ATOM 2018 C C . ILE A 1 259 ? 0.171 29.872 44.520 1.00 57.38 259 ILE A C 1
ATOM 2020 O O . ILE A 1 259 ? 0.799 29.381 43.590 1.00 57.38 259 ILE A O 1
ATOM 2024 N N . ASP A 1 260 ? -0.908 29.288 45.049 1.00 53.94 260 ASP A N 1
ATOM 2025 C CA . ASP A 1 260 ? -1.396 27.970 44.624 1.00 53.94 260 ASP A CA 1
ATOM 2026 C C . ASP A 1 260 ? -1.868 27.958 43.153 1.00 53.94 260 ASP A C 1
ATOM 2028 O O . ASP A 1 260 ? -1.591 27.004 42.427 1.00 53.94 260 ASP A O 1
ATOM 2032 N N . ASP A 1 261 ? -2.519 29.026 42.664 1.00 56.06 261 ASP A N 1
ATOM 2033 C CA . ASP A 1 261 ? -2.933 29.145 41.250 1.00 56.06 261 ASP A CA 1
ATOM 2034 C C . ASP A 1 261 ? -1.732 29.320 40.299 1.00 56.06 261 ASP A C 1
ATOM 2036 O O . ASP A 1 261 ? -1.697 28.749 39.206 1.00 56.06 261 ASP A O 1
ATOM 2040 N N . VAL A 1 262 ? -0.709 30.070 40.724 1.00 63.19 262 VAL A N 1
ATOM 2041 C CA . VAL A 1 262 ? 0.537 30.232 39.957 1.00 63.19 262 VAL A CA 1
ATOM 2042 C C . VAL A 1 262 ? 1.352 28.937 39.963 1.00 63.19 262 VAL A C 1
ATOM 2044 O O . VAL A 1 262 ? 1.832 28.535 38.906 1.00 63.19 262 VAL A O 1
ATOM 2047 N N . MET A 1 263 ? 1.443 28.229 41.092 1.00 61.06 263 MET A N 1
ATOM 2048 C CA . MET A 1 263 ? 2.090 26.915 41.161 1.00 61.06 263 MET A CA 1
ATOM 2049 C C . MET A 1 263 ? 1.358 25.878 40.306 1.00 61.06 263 MET A C 1
ATOM 2051 O O . MET A 1 263 ? 2.007 25.183 39.530 1.00 61.06 263 MET A O 1
ATOM 2055 N N . CYS A 1 264 ? 0.021 25.848 40.315 1.00 59.16 264 CYS A N 1
ATOM 2056 C CA . CYS A 1 264 ? -0.753 24.973 39.428 1.00 59.16 264 CYS A CA 1
ATOM 2057 C C . CYS A 1 264 ? -0.499 25.262 37.938 1.00 59.16 264 CYS A C 1
ATOM 2059 O O . CYS A 1 264 ? -0.466 24.336 37.122 1.00 59.16 264 CYS A O 1
ATOM 2061 N N . LYS A 1 265 ? -0.316 26.536 37.560 1.00 66.25 265 LYS A N 1
ATOM 2062 C CA . LYS A 1 265 ? 0.019 26.933 36.181 1.00 66.25 265 LYS A CA 1
ATOM 2063 C C . LYS A 1 265 ? 1.448 26.547 35.806 1.00 66.25 265 LYS A C 1
ATOM 2065 O O . LYS A 1 265 ? 1.645 26.005 34.724 1.00 66.25 265 LYS A O 1
ATOM 2070 N N . VAL A 1 266 ? 2.417 26.753 36.696 1.00 67.94 266 VAL A N 1
ATOM 2071 C CA . VAL A 1 266 ? 3.819 26.347 36.490 1.00 67.94 266 VAL A CA 1
ATOM 2072 C C . VAL A 1 266 ? 3.944 24.823 36.401 1.00 67.94 266 VAL A C 1
ATOM 2074 O O . VAL A 1 266 ? 4.639 24.319 35.526 1.00 67.94 266 VAL A O 1
ATOM 2077 N N . GLU A 1 267 ? 3.199 24.070 37.211 1.00 65.81 267 GLU A N 1
ATOM 2078 C CA . GLU A 1 267 ? 3.123 22.607 37.119 1.00 65.81 267 GLU A CA 1
ATOM 2079 C C . GLU A 1 267 ? 2.423 22.117 35.845 1.00 65.81 267 GLU A C 1
ATOM 2081 O O . GLU A 1 267 ? 2.709 21.024 35.351 1.00 65.81 267 GLU A O 1
ATOM 2086 N N . ARG A 1 268 ? 1.473 22.889 35.305 1.00 62.22 268 ARG A N 1
ATOM 2087 C CA . ARG A 1 268 ? 0.831 22.577 34.022 1.00 62.22 268 ARG A CA 1
ATOM 2088 C C . ARG A 1 268 ? 1.804 22.820 32.863 1.00 62.22 268 ARG A C 1
ATOM 2090 O O . ARG A 1 268 ? 2.030 21.900 32.092 1.00 62.22 268 ARG A O 1
ATOM 2097 N N . VAL A 1 269 ? 2.496 23.960 32.842 1.00 67.06 269 VAL A N 1
ATOM 2098 C CA . VAL A 1 269 ? 3.546 24.253 31.846 1.00 67.06 269 VAL A CA 1
ATOM 2099 C C . VAL A 1 269 ? 4.712 23.263 31.946 1.00 67.06 269 VAL A C 1
ATOM 2101 O O . VAL A 1 269 ? 5.202 22.786 30.929 1.00 67.06 269 VAL A O 1
ATOM 2104 N N . GLY A 1 270 ? 5.128 22.880 33.156 1.00 68.56 270 GLY A N 1
ATOM 2105 C CA . GLY A 1 270 ? 6.166 21.867 33.361 1.00 68.56 270 GLY A CA 1
ATOM 2106 C C . GLY A 1 270 ? 5.760 20.478 32.854 1.00 68.56 270 GLY A C 1
ATOM 2107 O O . GLY A 1 270 ? 6.598 19.743 32.336 1.00 68.56 270 GLY A O 1
ATOM 2108 N N . ARG A 1 271 ? 4.470 20.120 32.943 1.00 65.19 271 ARG A N 1
ATOM 2109 C CA . ARG A 1 271 ? 3.935 18.908 32.301 1.00 65.19 271 ARG A CA 1
ATOM 2110 C C . ARG A 1 271 ? 3.961 19.018 30.784 1.00 65.19 271 ARG A C 1
ATOM 2112 O O . ARG A 1 271 ? 4.388 18.066 30.147 1.00 65.19 271 ARG A O 1
ATOM 2119 N N . ASP A 1 272 ? 3.571 20.158 30.229 1.00 65.12 272 ASP A N 1
ATOM 2120 C CA . ASP A 1 272 ? 3.524 20.356 28.779 1.00 65.12 272 ASP A CA 1
ATOM 2121 C C . ASP A 1 272 ? 4.931 20.332 28.160 1.00 65.12 272 ASP A C 1
ATOM 2123 O O . ASP A 1 272 ? 5.141 19.684 27.139 1.00 65.12 272 ASP A O 1
ATOM 2127 N N . VAL A 1 273 ? 5.926 20.933 28.823 1.00 70.25 273 VAL A N 1
ATOM 2128 C CA . VAL A 1 273 ? 7.338 20.882 28.401 1.00 70.25 273 VAL A CA 1
ATOM 2129 C C . VAL A 1 273 ? 7.903 19.464 28.500 1.00 70.25 273 VAL A C 1
ATOM 2131 O O . VAL A 1 273 ? 8.587 19.016 27.583 1.00 70.25 273 VAL A O 1
ATOM 2134 N N . ASN A 1 274 ? 7.595 18.726 29.569 1.00 68.31 274 ASN A N 1
ATOM 2135 C CA . ASN A 1 274 ? 8.052 17.341 29.715 1.00 68.31 274 ASN A CA 1
ATOM 2136 C C . ASN A 1 274 ? 7.356 16.387 28.733 1.00 68.31 274 ASN A C 1
ATOM 2138 O O . ASN A 1 274 ? 8.002 15.481 28.214 1.00 68.31 274 ASN A O 1
ATOM 2142 N N . ASN A 1 275 ? 6.074 16.609 28.439 1.00 67.06 275 ASN A N 1
ATOM 2143 C CA . ASN A 1 275 ? 5.334 15.865 27.422 1.00 67.06 275 ASN A CA 1
ATOM 2144 C C . ASN A 1 275 ? 5.879 16.161 26.024 1.00 67.06 275 ASN A C 1
ATOM 2146 O O . ASN A 1 275 ? 6.100 15.235 25.254 1.00 67.06 275 ASN A O 1
ATOM 2150 N N . LEU A 1 276 ? 6.165 17.428 25.712 1.00 65.94 276 LEU A N 1
ATOM 2151 C CA . LEU A 1 276 ? 6.788 17.812 24.449 1.00 65.94 276 LEU A CA 1
ATOM 2152 C C . LEU A 1 276 ? 8.186 17.201 24.312 1.00 65.94 276 LEU A C 1
ATOM 2154 O O . LEU A 1 276 ? 8.519 16.677 23.257 1.00 65.94 276 LEU A O 1
ATOM 2158 N N . ASN A 1 277 ? 8.986 17.205 25.380 1.00 65.50 277 ASN A N 1
ATOM 2159 C CA . ASN A 1 277 ? 10.306 16.580 25.375 1.00 65.50 277 ASN A CA 1
ATOM 2160 C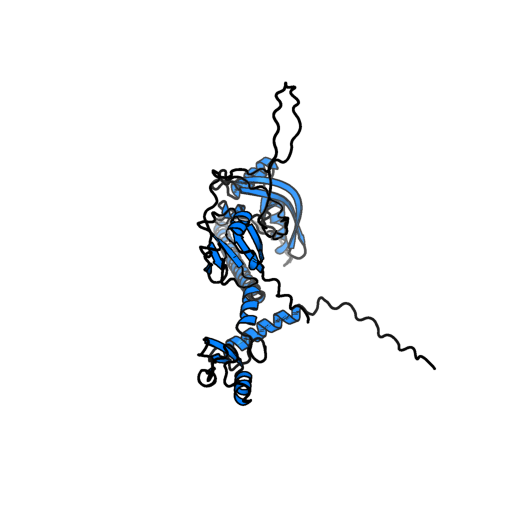 C . ASN A 1 277 ? 10.210 15.050 25.218 1.00 65.50 277 ASN A C 1
ATOM 2162 O O . ASN A 1 277 ? 11.018 14.450 24.514 1.00 65.50 277 ASN A O 1
ATOM 2166 N N . GLY A 1 278 ? 9.187 14.426 25.811 1.00 66.50 278 GLY A N 1
ATOM 2167 C CA . GLY A 1 278 ? 8.851 13.017 25.607 1.00 66.50 278 GLY A CA 1
ATOM 2168 C C . GLY A 1 278 ? 8.481 12.711 24.157 1.00 66.50 278 GLY A C 1
ATOM 2169 O O . GLY A 1 278 ? 9.087 11.828 23.565 1.00 66.50 278 GLY A O 1
ATOM 2170 N N . LEU A 1 279 ? 7.583 13.498 23.559 1.00 63.12 279 LEU A N 1
ATOM 2171 C CA . LEU A 1 279 ? 7.173 13.363 22.158 1.00 63.12 279 LEU A CA 1
ATOM 2172 C C . LEU A 1 279 ? 8.333 13.606 21.190 1.00 63.12 279 LEU A C 1
ATOM 2174 O O . LEU A 1 279 ? 8.480 12.878 20.219 1.00 63.12 279 LEU A O 1
ATOM 2178 N N . VAL A 1 280 ? 9.192 14.594 21.450 1.00 59.56 280 VAL A N 1
ATOM 2179 C CA . VAL A 1 280 ? 10.394 14.835 20.637 1.00 59.56 280 VAL A CA 1
ATOM 2180 C C . VAL A 1 280 ? 11.368 13.667 20.769 1.00 59.56 280 VAL A C 1
ATOM 2182 O O . VAL A 1 280 ? 11.884 13.196 19.762 1.00 59.56 280 VAL A O 1
ATOM 2185 N N . THR A 1 281 ? 11.581 13.149 21.980 1.00 59.75 281 THR A N 1
ATOM 2186 C CA . THR A 1 281 ? 12.438 11.974 22.202 1.00 59.75 281 THR A CA 1
ATOM 2187 C C . THR A 1 281 ? 11.863 10.730 21.526 1.00 59.75 281 THR A C 1
ATOM 2189 O O . THR A 1 281 ? 12.612 9.950 20.951 1.00 59.75 281 THR A O 1
ATOM 2192 N N . GLU A 1 282 ? 10.541 10.571 21.530 1.00 53.59 282 GLU A N 1
ATOM 2193 C CA . GLU A 1 282 ? 9.830 9.480 20.868 1.00 53.59 282 GLU A CA 1
ATOM 2194 C C . GLU A 1 282 ? 9.882 9.614 19.341 1.00 53.59 282 GLU A C 1
ATOM 2196 O O . GLU A 1 282 ? 10.213 8.650 18.669 1.00 53.59 282 GLU A O 1
ATOM 2201 N N . ILE A 1 283 ? 9.690 10.807 18.772 1.00 51.53 283 ILE A N 1
ATOM 2202 C CA . ILE A 1 283 ? 9.852 11.068 17.329 1.00 51.53 283 ILE A CA 1
ATOM 2203 C C . ILE A 1 283 ? 11.307 10.822 16.888 1.00 51.53 283 ILE A C 1
ATOM 2205 O O . ILE A 1 283 ? 11.559 10.253 15.821 1.00 51.53 283 ILE A O 1
ATOM 2209 N N . VAL A 1 284 ? 12.282 11.204 17.718 1.00 51.53 284 VAL A N 1
ATOM 2210 C CA . VAL A 1 284 ? 13.714 10.955 17.480 1.00 51.53 284 VAL A CA 1
ATOM 2211 C C . VAL A 1 284 ? 14.069 9.466 17.647 1.00 51.53 284 VAL A C 1
ATOM 2213 O O . VAL A 1 284 ? 14.940 8.958 16.943 1.00 51.53 284 VAL A O 1
ATOM 2216 N N . ALA A 1 285 ? 13.381 8.731 18.524 1.00 49.88 285 ALA A N 1
ATOM 2217 C CA . ALA A 1 285 ? 13.544 7.283 18.674 1.00 49.88 285 ALA A CA 1
ATOM 2218 C C . ALA A 1 285 ? 12.877 6.503 17.526 1.00 49.88 285 ALA A C 1
ATOM 2220 O O . ALA A 1 285 ? 13.491 5.606 16.954 1.00 49.88 285 ALA A O 1
ATOM 2221 N N . VAL A 1 286 ? 11.673 6.906 17.109 1.00 45.81 286 VAL A N 1
ATOM 2222 C CA . VAL A 1 286 ? 10.942 6.335 15.967 1.00 45.81 286 VAL A CA 1
ATOM 2223 C C . VAL A 1 286 ? 11.725 6.534 14.669 1.00 45.81 286 VAL A C 1
ATOM 2225 O O . VAL A 1 286 ? 11.797 5.623 13.852 1.00 45.81 286 VAL A O 1
ATOM 2228 N N . SER A 1 287 ? 12.388 7.678 14.489 1.00 50.56 287 SER A N 1
ATOM 2229 C CA . SER A 1 287 ? 13.257 7.908 13.324 1.00 50.56 287 SER A CA 1
ATOM 2230 C C . SER A 1 287 ? 14.559 7.096 13.347 1.00 50.56 287 SER A C 1
ATOM 2232 O O . SER A 1 287 ? 15.101 6.816 12.281 1.00 50.56 287 SER A O 1
ATOM 2234 N N . LYS A 1 288 ? 15.032 6.648 14.520 1.00 50.47 288 LYS A N 1
ATOM 2235 C CA . LYS A 1 288 ? 16.180 5.730 14.649 1.00 50.47 288 LYS A CA 1
ATOM 2236 C C . LYS A 1 288 ? 15.849 4.276 14.296 1.00 50.47 288 LYS A C 1
ATOM 2238 O O . LYS A 1 288 ? 16.751 3.540 13.910 1.00 50.47 288 LYS A O 1
ATOM 2243 N N . GLU A 1 289 ? 14.586 3.870 14.421 1.00 50.66 289 GLU A N 1
ATOM 2244 C CA . GLU A 1 289 ? 14.131 2.485 14.207 1.00 50.66 289 GLU A CA 1
ATOM 2245 C C . GLU A 1 289 ? 13.271 2.300 12.949 1.00 50.66 289 GLU A C 1
ATOM 2247 O O . GLU A 1 289 ? 12.832 1.184 12.656 1.00 50.66 289 GLU A O 1
ATOM 2252 N N . MET A 1 290 ? 13.028 3.364 12.177 1.00 52.38 290 MET A N 1
ATOM 2253 C CA . MET A 1 290 ? 12.303 3.272 10.912 1.00 52.38 290 MET A CA 1
ATOM 2254 C C . MET A 1 290 ? 13.124 2.496 9.878 1.00 52.38 290 MET A C 1
ATOM 2256 O O . MET A 1 290 ? 13.847 3.058 9.057 1.00 52.38 290 MET A O 1
ATOM 2260 N N . LYS A 1 291 ? 12.972 1.168 9.908 1.00 64.69 291 LYS A N 1
ATOM 2261 C CA . LYS A 1 291 ? 13.390 0.269 8.835 1.00 64.69 291 LYS A CA 1
ATOM 2262 C C . LYS A 1 291 ? 12.798 0.800 7.531 1.00 64.69 291 LYS A C 1
ATOM 2264 O O . LYS A 1 291 ? 11.588 1.034 7.447 1.00 64.69 291 LYS A O 1
ATOM 2269 N N . VAL A 1 292 ? 13.652 1.009 6.528 1.00 66.38 292 VAL A N 1
ATOM 2270 C CA . VAL A 1 292 ? 13.230 1.417 5.183 1.00 66.38 292 VAL A CA 1
ATOM 2271 C C . VAL A 1 292 ? 12.088 0.491 4.746 1.00 66.38 292 VAL A C 1
ATOM 2273 O O . VAL A 1 292 ? 12.259 -0.730 4.804 1.00 66.38 292 VAL A O 1
ATOM 2276 N N . PRO A 1 293 ? 10.913 1.020 4.344 1.00 75.75 293 PRO A N 1
ATOM 2277 C CA . PRO A 1 293 ? 9.790 0.177 3.959 1.00 75.75 293 PRO A CA 1
ATOM 2278 C C . PRO A 1 293 ? 10.223 -0.853 2.914 1.00 75.75 293 PRO A C 1
ATOM 2280 O O . PRO A 1 293 ? 10.837 -0.495 1.911 1.00 75.75 293 PRO A O 1
ATOM 2283 N N . PHE A 1 294 ? 9.870 -2.124 3.115 1.00 68.88 294 PHE A N 1
ATOM 2284 C CA . PHE A 1 294 ? 10.319 -3.233 2.260 1.00 68.88 294 PHE A CA 1
ATOM 2285 C C . PHE A 1 294 ? 10.080 -2.988 0.756 1.00 68.88 294 PHE A C 1
ATOM 2287 O O . PHE A 1 294 ? 10.909 -3.336 -0.082 1.00 68.88 294 PHE A O 1
ATOM 2294 N N . GLY A 1 295 ? 8.969 -2.334 0.397 1.00 71.81 295 GLY A N 1
ATOM 2295 C CA . GLY A 1 295 ? 8.685 -1.953 -0.991 1.00 71.81 295 GLY A CA 1
ATOM 2296 C C . GLY A 1 295 ? 9.705 -0.967 -1.573 1.00 71.81 295 GLY A C 1
ATOM 2297 O O . GLY A 1 295 ? 10.135 -1.135 -2.713 1.00 71.81 295 GLY A O 1
ATOM 2298 N N . LEU A 1 296 ? 10.143 0.014 -0.780 1.00 79.25 296 LEU A N 1
ATOM 2299 C CA . LEU A 1 296 ? 11.183 0.966 -1.168 1.00 79.25 296 LEU A CA 1
ATOM 2300 C C . LEU A 1 296 ? 12.541 0.268 -1.284 1.00 79.25 296 LEU A C 1
ATOM 2302 O O . LEU A 1 296 ? 13.230 0.452 -2.282 1.00 79.25 296 LEU A O 1
ATOM 2306 N N . MET A 1 297 ? 12.867 -0.613 -0.336 1.00 79.19 297 MET A N 1
ATOM 2307 C CA . MET A 1 297 ? 14.078 -1.435 -0.378 1.00 79.19 297 MET A CA 1
ATOM 2308 C C . MET A 1 297 ? 14.151 -2.264 -1.668 1.00 79.19 297 MET A C 1
ATOM 2310 O O . MET A 1 297 ? 15.136 -2.218 -2.403 1.00 79.19 297 MET A O 1
ATOM 2314 N N . LYS A 1 298 ? 13.056 -2.944 -2.028 1.00 78.75 298 LYS A N 1
ATOM 2315 C CA . LYS A 1 298 ? 12.963 -3.708 -3.278 1.00 78.75 298 LYS A CA 1
ATOM 2316 C C . LYS A 1 298 ? 13.174 -2.826 -4.511 1.00 78.75 298 LYS A C 1
ATOM 2318 O O . LYS A 1 298 ? 13.884 -3.231 -5.434 1.00 78.75 298 LYS A O 1
ATOM 2323 N N . MET A 1 299 ? 12.596 -1.622 -4.541 1.00 81.69 299 MET A N 1
ATOM 2324 C CA . MET A 1 299 ? 12.831 -0.671 -5.635 1.00 81.69 299 MET A CA 1
ATOM 2325 C C . MET A 1 299 ? 14.301 -0.251 -5.707 1.00 81.69 299 MET A C 1
ATOM 2327 O O . MET A 1 299 ? 14.880 -0.276 -6.790 1.00 81.69 299 MET A O 1
ATOM 2331 N N . MET A 1 300 ? 14.934 0.043 -4.571 1.00 84.00 300 MET A N 1
ATOM 2332 C CA . MET A 1 300 ? 16.350 0.414 -4.509 1.00 84.00 300 MET A CA 1
ATOM 2333 C C . MET A 1 300 ? 17.259 -0.712 -5.012 1.00 84.00 300 MET A C 1
ATOM 2335 O O . MET A 1 300 ? 18.125 -0.459 -5.846 1.00 84.00 300 MET A O 1
ATOM 2339 N N . HIS A 1 301 ? 16.997 -1.962 -4.621 1.00 83.62 301 HIS A N 1
ATOM 2340 C CA . HIS A 1 301 ? 17.707 -3.136 -5.142 1.00 83.62 301 HIS A CA 1
ATOM 2341 C C . HIS A 1 301 ? 17.482 -3.366 -6.642 1.00 83.62 301 HIS A C 1
ATOM 2343 O O . HIS A 1 301 ? 18.301 -4.005 -7.295 1.00 83.62 301 HIS A O 1
ATOM 2349 N N . THR A 1 302 ? 16.378 -2.881 -7.209 1.00 84.38 302 THR A N 1
ATOM 2350 C CA . THR A 1 302 ? 16.074 -3.074 -8.635 1.00 84.38 302 THR A CA 1
ATOM 2351 C C . THR A 1 302 ? 16.686 -1.966 -9.495 1.00 84.38 302 THR A C 1
ATOM 2353 O O . THR A 1 302 ? 17.242 -2.246 -10.561 1.00 84.38 302 THR A O 1
ATOM 2356 N N . ILE A 1 303 ? 16.605 -0.717 -9.023 1.00 89.12 303 ILE A N 1
ATOM 2357 C CA . ILE A 1 303 ? 17.079 0.486 -9.721 1.00 89.12 303 ILE A CA 1
ATOM 2358 C C . ILE A 1 303 ? 18.597 0.622 -9.588 1.00 89.12 303 ILE A C 1
ATOM 2360 O O . ILE A 1 303 ? 19.286 0.820 -10.587 1.00 89.12 303 ILE A O 1
ATOM 2364 N N . PHE A 1 304 ? 19.135 0.458 -8.376 1.00 91.25 304 PHE A N 1
ATOM 2365 C CA . PHE A 1 304 ? 20.552 0.677 -8.082 1.00 91.25 304 PHE A CA 1
ATOM 2366 C C . PHE A 1 304 ? 21.395 -0.600 -8.147 1.00 91.25 304 PHE A C 1
ATOM 2368 O O . PHE A 1 304 ? 22.383 -0.741 -7.428 1.00 91.25 304 PHE A O 1
ATOM 2375 N N . LYS A 1 305 ? 21.021 -1.532 -9.028 1.00 91.81 305 LYS A N 1
ATOM 2376 C CA . LYS A 1 305 ? 21.779 -2.755 -9.304 1.00 91.81 305 LYS A CA 1
ATOM 2377 C C . LYS A 1 305 ? 22.588 -2.604 -10.576 1.00 91.81 305 LYS A C 1
ATOM 2379 O O . LYS A 1 305 ? 22.034 -2.340 -11.644 1.00 91.81 305 LYS A O 1
ATOM 2384 N N . CYS A 1 306 ? 23.889 -2.868 -10.493 1.00 94.25 306 CYS A N 1
ATOM 2385 C CA . CYS A 1 306 ? 24.715 -2.914 -11.693 1.00 94.25 306 CYS A CA 1
ATOM 2386 C C . CYS A 1 306 ? 24.235 -4.027 -12.640 1.00 94.25 306 CYS A C 1
ATOM 2388 O O . CYS A 1 306 ? 24.099 -5.187 -12.244 1.00 94.25 306 CYS A O 1
ATOM 2390 N N . LYS A 1 307 ? 24.015 -3.708 -13.919 1.00 92.25 307 LYS A N 1
ATOM 2391 C CA . LYS A 1 307 ? 23.599 -4.702 -14.921 1.00 92.25 307 LYS A CA 1
ATOM 2392 C C . LYS A 1 307 ? 24.708 -5.697 -15.277 1.00 92.25 307 LYS A C 1
ATOM 2394 O O . LYS A 1 307 ? 24.402 -6.747 -15.822 1.00 92.25 307 LYS A O 1
ATOM 2399 N N . ILE A 1 308 ? 25.962 -5.377 -14.945 1.00 92.25 308 ILE A N 1
ATOM 2400 C CA . ILE A 1 308 ? 27.147 -6.171 -15.299 1.00 92.25 308 ILE A CA 1
ATOM 2401 C C . ILE A 1 308 ? 27.648 -6.989 -14.100 1.00 92.25 308 ILE A C 1
ATOM 2403 O O . ILE A 1 308 ? 27.707 -8.207 -14.186 1.00 92.25 308 ILE A O 1
ATOM 2407 N N . CYS A 1 309 ? 27.999 -6.350 -12.975 1.00 94.00 309 CYS A N 1
ATOM 2408 C CA . CYS A 1 309 ? 28.504 -7.068 -11.793 1.00 94.00 309 CYS A CA 1
ATOM 2409 C C . CYS A 1 309 ? 27.421 -7.444 -10.776 1.00 94.00 309 CYS A C 1
ATOM 2411 O O . CYS A 1 309 ? 27.716 -8.138 -9.810 1.00 94.00 309 CYS A O 1
ATOM 2413 N N . HIS A 1 310 ? 26.188 -6.960 -10.954 1.00 91.62 310 HIS A N 1
ATOM 2414 C CA . HIS A 1 310 ? 25.061 -7.212 -10.052 1.00 91.62 310 HIS A CA 1
ATOM 2415 C C . HIS A 1 310 ? 25.234 -6.748 -8.597 1.00 91.62 310 HIS A C 1
ATOM 2417 O O . HIS A 1 310 ? 24.362 -7.046 -7.786 1.00 91.62 310 HIS A O 1
ATOM 2423 N N . CYS A 1 311 ? 26.275 -5.966 -8.284 1.00 89.25 311 CYS A N 1
ATOM 2424 C CA . CYS A 1 311 ? 26.445 -5.338 -6.973 1.00 89.25 311 CYS A CA 1
ATOM 2425 C C . CYS A 1 311 ? 25.305 -4.356 -6.661 1.00 89.25 311 CYS A C 1
ATOM 2427 O O . CYS A 1 311 ? 24.836 -3.637 -7.555 1.00 89.25 311 CYS A O 1
ATOM 2429 N N . ILE A 1 312 ? 24.903 -4.344 -5.386 1.00 87.75 312 ILE A N 1
ATOM 2430 C CA . ILE A 1 312 ? 23.869 -3.483 -4.809 1.00 87.75 312 ILE A CA 1
ATOM 2431 C C . ILE A 1 312 ? 24.394 -2.923 -3.471 1.00 87.75 312 ILE A C 1
ATOM 2433 O O . ILE A 1 312 ? 24.900 -3.702 -2.664 1.00 87.75 312 ILE A O 1
ATOM 2437 N N . PRO A 1 313 ? 24.275 -1.608 -3.222 1.00 87.56 313 PRO A N 1
ATOM 2438 C CA . PRO A 1 313 ? 24.020 -0.582 -4.232 1.00 87.56 313 PRO A CA 1
ATOM 2439 C C . PRO A 1 313 ? 25.181 -0.511 -5.245 1.00 87.56 313 PRO A C 1
ATOM 2441 O O . PRO A 1 313 ? 26.244 -1.105 -5.044 1.00 87.56 313 PRO A O 1
ATOM 2444 N N . LEU A 1 314 ? 24.983 0.187 -6.366 1.00 90.69 314 LEU A N 1
ATOM 2445 C CA . LEU A 1 314 ? 26.052 0.406 -7.342 1.00 90.69 314 LEU A CA 1
ATOM 2446 C C . LEU A 1 314 ? 27.269 1.073 -6.687 1.00 90.69 314 LEU A C 1
ATOM 2448 O O . LEU A 1 314 ? 27.118 1.950 -5.841 1.00 90.69 314 LEU A O 1
ATOM 2452 N N . CYS A 1 315 ? 28.468 0.717 -7.147 1.00 91.44 315 CYS A N 1
ATOM 2453 C CA . CYS A 1 315 ? 29.692 1.404 -6.751 1.00 91.44 315 CYS A CA 1
ATOM 2454 C C . CYS A 1 315 ? 29.903 2.643 -7.637 1.00 91.44 315 CYS A C 1
ATOM 2456 O O . CYS A 1 315 ? 30.068 2.472 -8.851 1.00 91.44 315 CYS A O 1
ATOM 2458 N N . PRO A 1 316 ? 29.948 3.857 -7.060 1.00 91.25 316 PRO A N 1
ATOM 2459 C CA . PRO A 1 316 ? 30.378 5.061 -7.762 1.00 91.25 316 PRO A CA 1
ATOM 2460 C C . PRO A 1 316 ? 31.749 4.912 -8.446 1.00 91.25 316 PRO A C 1
ATOM 2462 O O . PRO A 1 316 ? 32.603 4.184 -7.925 1.00 91.25 316 PRO A O 1
ATOM 2465 N N . PRO A 1 317 ? 32.003 5.618 -9.565 1.00 93.94 317 PRO A N 1
ATOM 2466 C CA . PRO A 1 317 ? 31.072 6.483 -10.303 1.00 93.94 317 PRO A CA 1
ATOM 2467 C C . PRO A 1 317 ? 30.022 5.699 -11.106 1.00 93.94 317 PRO A C 1
ATOM 2469 O O . PRO A 1 317 ? 30.282 4.591 -11.582 1.00 93.94 317 PRO A O 1
ATOM 2472 N N . ILE A 1 318 ? 28.831 6.280 -11.280 1.00 94.38 318 ILE A N 1
ATOM 2473 C CA . ILE A 1 318 ? 27.693 5.623 -11.946 1.00 94.38 318 ILE A CA 1
ATOM 2474 C C . ILE A 1 318 ? 27.577 6.043 -13.407 1.00 94.38 318 ILE A C 1
ATOM 2476 O O . ILE A 1 318 ? 27.586 7.230 -13.722 1.00 94.38 318 ILE A O 1
ATOM 2480 N N . ILE A 1 319 ? 27.396 5.067 -14.298 1.00 94.69 319 ILE A N 1
ATOM 2481 C CA . ILE A 1 319 ? 27.176 5.301 -15.725 1.00 94.69 319 ILE A CA 1
ATOM 2482 C C . ILE A 1 319 ? 25.711 5.082 -16.088 1.00 94.69 319 ILE A C 1
ATOM 2484 O O . ILE A 1 319 ? 25.144 4.012 -15.841 1.00 94.69 319 ILE A O 1
ATOM 2488 N N . ILE A 1 320 ? 25.131 6.076 -16.754 1.00 95.06 320 ILE A N 1
ATOM 2489 C CA . ILE A 1 320 ? 23.835 5.981 -17.427 1.00 95.06 320 ILE A CA 1
ATOM 2490 C C . ILE A 1 320 ? 24.032 5.933 -18.940 1.00 95.06 320 ILE A C 1
ATOM 2492 O O . ILE A 1 320 ? 25.028 6.431 -19.473 1.00 95.06 320 ILE A O 1
ATOM 2496 N N . SER A 1 321 ? 23.077 5.328 -19.636 1.00 93.69 321 SER A N 1
ATOM 2497 C CA . SER A 1 321 ? 23.050 5.294 -21.094 1.00 93.69 321 SER A CA 1
ATOM 2498 C C . SER A 1 321 ? 21.966 6.204 -21.649 1.00 93.69 321 SER A C 1
ATOM 2500 O O . SER A 1 321 ? 20.851 6.201 -21.142 1.00 93.69 321 SER A O 1
ATOM 2502 N N . LYS A 1 322 ? 22.269 6.929 -22.727 1.00 93.00 322 LYS A N 1
ATOM 2503 C CA . LYS A 1 322 ? 21.310 7.749 -23.476 1.00 93.00 322 LYS A CA 1
ATOM 2504 C C . LYS A 1 322 ? 20.436 6.911 -24.409 1.00 93.00 322 LYS A C 1
ATOM 2506 O O . LYS A 1 322 ? 19.274 7.245 -24.568 1.00 93.00 322 LYS A O 1
ATOM 2511 N N . CYS A 1 323 ? 20.941 5.799 -24.959 1.00 91.69 323 CYS A N 1
ATOM 2512 C CA . CYS A 1 323 ? 20.169 4.978 -25.908 1.00 91.69 323 CYS A CA 1
ATOM 2513 C C . CYS A 1 323 ? 18.895 4.359 -25.308 1.00 91.69 323 CYS A C 1
ATOM 2515 O O . CYS A 1 323 ? 17.958 4.043 -26.032 1.00 91.69 323 CYS A O 1
ATOM 2517 N N . CYS A 1 324 ? 18.869 4.133 -23.995 1.00 91.56 324 CYS A N 1
ATOM 2518 C CA . CYS A 1 324 ? 17.731 3.536 -23.294 1.00 91.56 324 CYS A CA 1
ATOM 2519 C C . CYS A 1 324 ? 17.399 4.239 -21.976 1.00 91.56 324 CYS A C 1
ATOM 2521 O O . CYS A 1 324 ? 16.583 3.726 -21.223 1.00 91.56 324 CYS A O 1
ATOM 2523 N N . GLU A 1 325 ? 18.034 5.383 -21.703 1.00 93.25 325 GLU A N 1
ATOM 2524 C CA . GLU A 1 325 ? 17.765 6.245 -20.542 1.00 93.25 325 GLU A CA 1
ATOM 2525 C C . GLU A 1 325 ? 17.793 5.515 -19.184 1.00 93.25 325 GLU A C 1
ATOM 2527 O O . GLU A 1 325 ? 17.077 5.861 -18.248 1.00 93.25 325 GLU A O 1
ATOM 2532 N N . VAL A 1 326 ? 18.651 4.497 -19.052 1.00 93.25 326 VAL A N 1
ATOM 2533 C CA . VAL A 1 326 ? 18.779 3.682 -17.832 1.00 93.25 326 VAL A CA 1
ATOM 2534 C C . VAL A 1 326 ? 20.184 3.717 -17.243 1.00 93.25 326 VAL A C 1
ATOM 2536 O O . VAL A 1 326 ? 21.185 3.899 -17.944 1.00 93.25 326 VAL A O 1
ATOM 2539 N N . ILE A 1 327 ? 20.260 3.464 -15.934 1.00 94.56 327 ILE A N 1
ATOM 2540 C CA . ILE A 1 327 ? 21.514 3.191 -15.229 1.00 94.56 327 ILE A CA 1
ATOM 2541 C C . ILE A 1 327 ? 22.069 1.842 -15.697 1.00 94.56 327 ILE A C 1
ATOM 2543 O O . ILE A 1 327 ? 21.423 0.801 -15.555 1.00 94.56 327 ILE A O 1
ATOM 2547 N N . LEU A 1 328 ? 23.288 1.856 -16.238 1.00 93.81 328 LEU A N 1
ATOM 2548 C CA . LEU A 1 328 ? 23.983 0.642 -16.656 1.00 93.81 328 LEU A CA 1
ATOM 2549 C C . LEU A 1 328 ? 24.716 -0.010 -15.487 1.00 93.81 328 LEU A C 1
ATOM 2551 O O . LEU A 1 328 ? 24.647 -1.226 -15.292 1.00 93.81 328 LEU A O 1
ATOM 2555 N N . GLY A 1 329 ? 25.475 0.772 -14.724 1.00 94.69 329 GLY A N 1
ATOM 2556 C CA . GLY A 1 329 ? 26.428 0.165 -13.813 1.00 94.69 329 GLY A CA 1
ATOM 2557 C C . GLY A 1 329 ? 27.472 1.093 -13.231 1.00 94.69 329 GLY A C 1
ATOM 2558 O O . GLY A 1 329 ? 27.500 2.289 -13.509 1.00 94.69 329 GLY A O 1
ATOM 2559 N N . CYS A 1 330 ? 28.369 0.478 -12.466 1.00 95.44 330 CYS A N 1
ATOM 2560 C CA . CYS A 1 330 ? 29.622 1.080 -12.041 1.00 95.44 330 CYS A CA 1
ATOM 2561 C C . CYS A 1 330 ? 30.490 1.375 -13.272 1.00 95.44 330 CYS A C 1
ATOM 2563 O O . CYS A 1 330 ? 30.578 0.543 -14.183 1.00 95.44 330 CYS A O 1
ATOM 2565 N N . GLU A 1 331 ? 31.193 2.502 -13.267 1.00 94.44 331 GLU A N 1
ATOM 2566 C CA . GLU A 1 331 ? 32.098 2.914 -14.343 1.00 94.44 331 GLU A CA 1
ATOM 2567 C C . GLU A 1 331 ? 33.109 1.823 -14.704 1.00 94.44 331 GLU A C 1
ATOM 2569 O O . GLU A 1 331 ? 33.255 1.465 -15.871 1.00 94.44 331 GLU A O 1
ATOM 2574 N N . SER A 1 332 ? 33.749 1.212 -13.706 1.00 94.81 332 SER A N 1
ATOM 2575 C CA . SER A 1 332 ? 34.738 0.150 -13.922 1.00 94.81 332 SER A CA 1
ATOM 2576 C C . SER A 1 332 ? 34.170 -1.059 -14.672 1.00 94.81 332 SER A C 1
ATOM 2578 O O . SER A 1 332 ? 34.870 -1.683 -15.469 1.00 94.81 332 SER A O 1
ATOM 2580 N N . CYS A 1 333 ? 32.898 -1.388 -14.445 1.00 94.44 333 CYS A N 1
ATOM 2581 C CA . CYS A 1 333 ? 32.229 -2.501 -15.107 1.00 94.44 333 CYS A CA 1
ATOM 2582 C C . CYS A 1 333 ? 31.880 -2.146 -16.550 1.00 94.44 333 CYS A C 1
ATOM 2584 O O . CYS A 1 333 ? 32.129 -2.940 -17.455 1.00 94.44 333 CYS A O 1
ATOM 2586 N N . VAL A 1 334 ? 31.351 -0.941 -16.767 1.00 92.75 334 VAL A N 1
ATOM 2587 C CA . VAL A 1 334 ? 30.986 -0.460 -18.102 1.00 92.75 334 VAL A CA 1
ATOM 2588 C C . VAL A 1 334 ? 32.230 -0.275 -18.977 1.00 92.75 334 VAL A C 1
ATOM 2590 O O . VAL A 1 334 ? 32.249 -0.725 -20.120 1.00 92.75 334 VAL A O 1
ATOM 2593 N N . ASN A 1 335 ? 33.315 0.273 -18.431 1.00 92.31 335 ASN A N 1
ATOM 2594 C CA . ASN A 1 335 ? 34.575 0.429 -19.158 1.00 92.31 335 ASN A CA 1
ATOM 2595 C C . ASN A 1 335 ? 35.173 -0.925 -19.555 1.00 92.31 335 ASN A C 1
ATOM 2597 O O . ASN A 1 335 ? 35.611 -1.083 -20.693 1.00 92.31 335 ASN A O 1
ATOM 2601 N N . LYS A 1 336 ? 35.137 -1.927 -18.664 1.00 92.00 336 LYS A N 1
ATOM 2602 C CA . LYS A 1 336 ? 35.549 -3.307 -18.985 1.00 92.00 336 LYS A CA 1
ATOM 2603 C C . LYS A 1 336 ? 34.680 -3.927 -20.078 1.00 92.00 336 LYS A C 1
ATOM 2605 O O . LYS A 1 336 ? 35.219 -4.556 -20.983 1.00 92.00 336 LYS A O 1
ATOM 2610 N N . TRP A 1 337 ? 33.363 -3.725 -20.016 1.00 90.50 337 TRP A N 1
ATOM 2611 C CA . TRP A 1 337 ? 32.430 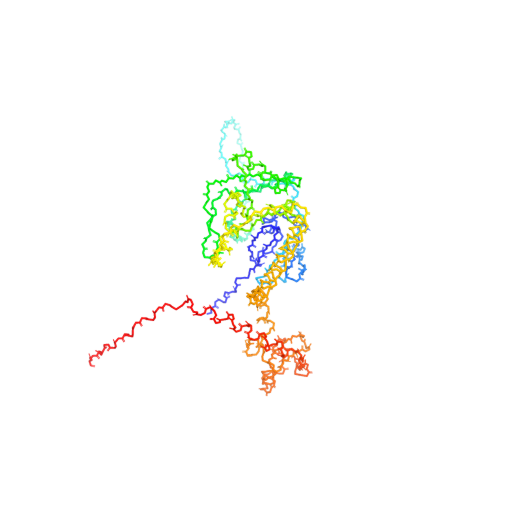-4.224 -21.029 1.00 90.50 337 TRP A CA 1
ATOM 2612 C C . TRP A 1 337 ? 32.802 -3.735 -22.432 1.00 90.50 337 TRP A C 1
ATOM 2614 O O . TRP A 1 337 ? 32.933 -4.541 -23.351 1.00 90.50 337 TRP A O 1
ATOM 2624 N N . TYR A 1 338 ? 33.062 -2.434 -22.582 1.00 88.69 338 TYR A N 1
ATOM 2625 C CA . TYR A 1 338 ? 33.405 -1.854 -23.882 1.00 88.69 338 TYR A CA 1
ATOM 2626 C C . TYR A 1 338 ? 34.870 -2.059 -24.295 1.00 88.69 338 TYR A C 1
ATOM 2628 O O . TYR A 1 338 ? 35.164 -2.097 -25.488 1.00 88.69 338 TYR A O 1
ATOM 2636 N N . SER A 1 339 ? 35.786 -2.248 -23.342 1.00 86.19 339 SER A N 1
ATOM 2637 C CA . SER A 1 339 ? 37.212 -2.480 -23.621 1.00 86.19 339 SER A CA 1
ATOM 2638 C C . SER A 1 339 ? 37.505 -3.893 -24.132 1.00 86.19 339 SER A C 1
ATOM 2640 O O . SER A 1 339 ? 38.448 -4.088 -24.893 1.00 86.19 339 SER A O 1
ATOM 2642 N N . ASN A 1 340 ? 36.684 -4.881 -23.765 1.00 76.12 340 ASN A N 1
ATOM 2643 C CA . ASN A 1 340 ? 36.927 -6.286 -24.103 1.00 76.12 340 ASN A CA 1
ATOM 2644 C C . ASN A 1 340 ? 36.505 -6.680 -25.533 1.00 76.12 340 ASN A C 1
ATOM 2646 O O . ASN A 1 340 ? 36.591 -7.853 -25.888 1.00 76.12 340 ASN A O 1
ATOM 2650 N N . GLY A 1 341 ? 36.029 -5.741 -26.360 1.00 63.91 341 GLY A N 1
ATOM 2651 C CA . GLY A 1 341 ? 35.738 -5.970 -27.785 1.00 63.91 341 GLY A CA 1
ATOM 2652 C C . GLY A 1 341 ? 34.602 -6.959 -28.097 1.00 63.91 341 GLY A C 1
ATOM 2653 O O . GLY A 1 341 ? 34.312 -7.188 -29.266 1.00 63.91 341 GLY A O 1
ATOM 2654 N N . GLN A 1 342 ? 33.940 -7.533 -27.086 1.00 57.06 342 GLN A N 1
ATOM 2655 C CA . GLN A 1 342 ? 32.938 -8.595 -27.258 1.00 57.06 342 GLN A CA 1
ATOM 2656 C C . GLN A 1 342 ? 31.542 -8.088 -27.640 1.00 57.06 342 GLN A C 1
ATOM 2658 O O . GLN A 1 342 ? 30.748 -8.863 -28.162 1.00 57.06 342 GLN A O 1
ATOM 2663 N N . SER A 1 343 ? 31.236 -6.802 -27.448 1.00 62.44 343 SER A N 1
ATOM 2664 C CA . SER A 1 343 ? 30.083 -6.157 -28.085 1.00 62.44 343 SER A CA 1
ATOM 2665 C C . SER A 1 343 ? 30.185 -4.634 -27.957 1.00 62.44 343 SER A C 1
ATOM 2667 O O . SER A 1 343 ? 30.247 -4.094 -26.858 1.00 62.44 343 SER A O 1
ATOM 2669 N N . GLN A 1 344 ? 30.145 -3.898 -29.074 1.00 78.12 344 GLN A N 1
ATOM 2670 C CA . GLN A 1 344 ? 29.927 -2.436 -29.053 1.00 78.12 344 GLN A CA 1
ATOM 2671 C C . GLN A 1 344 ? 28.457 -2.077 -28.754 1.00 78.12 344 GLN A C 1
ATOM 2673 O O . GLN A 1 344 ? 27.977 -1.000 -29.115 1.00 78.12 344 GLN A O 1
ATOM 2678 N N . CYS A 1 345 ? 27.731 -3.011 -28.139 1.00 88.88 345 CYS A N 1
ATOM 2679 C CA . CYS A 1 345 ? 26.303 -2.934 -27.906 1.00 88.88 345 CYS A CA 1
ATOM 2680 C C . CYS A 1 345 ? 26.029 -2.566 -26.449 1.00 88.88 345 CYS A C 1
ATOM 2682 O O . CYS A 1 345 ? 26.762 -2.970 -25.541 1.00 88.88 345 CYS A O 1
ATOM 2684 N N . CYS A 1 346 ? 24.949 -1.822 -26.227 1.00 91.06 346 CYS A N 1
ATOM 2685 C CA . CYS A 1 346 ? 24.482 -1.500 -24.885 1.00 91.06 346 CYS A CA 1
ATOM 2686 C C . CYS A 1 346 ? 24.170 -2.790 -24.104 1.00 91.06 346 CYS A C 1
ATOM 2688 O O . CYS A 1 346 ? 23.368 -3.592 -24.588 1.00 91.06 346 CYS A O 1
ATOM 2690 N N . PRO A 1 347 ? 24.689 -2.975 -22.876 1.00 89.19 347 PRO A N 1
ATOM 2691 C CA . PRO A 1 347 ? 24.384 -4.157 -22.070 1.00 89.19 347 PRO A CA 1
ATOM 2692 C C . PRO A 1 347 ? 22.921 -4.217 -21.602 1.00 89.19 347 PRO A C 1
ATOM 2694 O O . PRO A 1 347 ? 22.490 -5.249 -21.099 1.00 89.19 347 PRO A O 1
ATOM 2697 N N . SER A 1 348 ? 22.151 -3.130 -21.749 1.00 90.81 348 SER A N 1
ATOM 2698 C CA . SER A 1 348 ? 20.731 -3.101 -21.385 1.00 90.81 348 SER A CA 1
ATOM 2699 C C . SER A 1 348 ? 19.790 -3.317 -22.573 1.00 90.81 348 SER A C 1
ATOM 2701 O O . SER A 1 348 ? 18.883 -4.134 -22.476 1.00 90.81 348 SER A O 1
ATOM 2703 N N . CYS A 1 349 ? 19.963 -2.581 -23.678 1.00 91.69 349 CYS A N 1
ATOM 2704 C CA . CYS A 1 349 ? 19.032 -2.617 -24.819 1.00 91.69 349 CYS A CA 1
ATOM 2705 C C . CYS A 1 349 ? 19.625 -3.199 -26.111 1.00 91.69 349 CYS A C 1
ATOM 2707 O O . CYS A 1 349 ? 18.907 -3.343 -27.094 1.00 91.69 349 CYS A O 1
ATOM 2709 N N . GLY A 1 350 ? 20.927 -3.500 -26.140 1.00 89.75 350 GLY A N 1
ATOM 2710 C CA . GLY A 1 350 ? 21.603 -4.034 -27.323 1.00 89.75 350 GLY A CA 1
ATOM 2711 C C . GLY A 1 350 ? 21.909 -3.019 -28.432 1.00 89.75 350 GLY A C 1
ATOM 2712 O O . GLY A 1 350 ? 22.426 -3.430 -29.462 1.00 89.75 350 GLY A O 1
ATOM 2713 N N . SER A 1 351 ? 21.642 -1.718 -28.249 1.00 88.19 351 SER A N 1
ATOM 2714 C CA . SER A 1 351 ? 21.925 -0.699 -29.277 1.00 88.19 351 SER A CA 1
ATOM 2715 C C . SER A 1 351 ? 23.404 -0.657 -29.656 1.00 88.19 351 SER A C 1
ATOM 2717 O O . SER A 1 351 ? 24.265 -0.579 -28.778 1.00 88.19 351 SER A O 1
ATOM 2719 N N . GLU A 1 352 ? 23.695 -0.640 -30.954 1.00 81.75 352 GLU A N 1
ATOM 2720 C CA . GLU A 1 352 ? 25.041 -0.447 -31.495 1.00 81.75 352 GLU A CA 1
ATOM 2721 C C . GLU A 1 352 ? 25.541 0.985 -31.204 1.00 81.75 352 GLU A C 1
ATOM 2723 O O . GLU A 1 352 ? 24.747 1.921 -31.126 1.00 81.75 352 GLU A O 1
ATOM 2728 N N . ARG A 1 353 ? 26.860 1.170 -31.023 1.00 76.94 353 ARG A N 1
ATOM 2729 C CA . ARG A 1 353 ? 27.531 2.454 -30.678 1.00 76.94 353 ARG A CA 1
ATOM 2730 C C . ARG A 1 353 ? 27.206 3.044 -29.299 1.00 76.94 353 ARG A C 1
ATOM 2732 O O . ARG A 1 353 ? 27.523 4.205 -29.035 1.00 76.94 353 ARG A O 1
ATOM 2739 N N . ALA A 1 354 ? 26.680 2.238 -28.385 1.00 78.94 354 ALA A N 1
ATOM 2740 C CA . ALA A 1 354 ? 26.222 2.705 -27.078 1.00 78.94 354 ALA A CA 1
ATOM 2741 C C . ALA A 1 354 ? 27.303 3.346 -26.185 1.00 78.94 354 ALA A C 1
ATOM 2743 O O . ALA A 1 354 ? 26.955 4.104 -25.284 1.00 78.94 354 ALA A O 1
ATOM 2744 N N . TYR A 1 355 ? 28.597 3.103 -26.430 1.00 78.50 355 TYR A N 1
ATOM 2745 C CA . TYR A 1 355 ? 29.682 3.717 -25.652 1.00 78.50 355 TYR A CA 1
ATOM 2746 C C . TYR A 1 355 ? 29.676 5.252 -25.726 1.00 78.50 355 TYR A C 1
ATOM 2748 O O . TYR A 1 355 ? 29.734 5.920 -24.693 1.00 78.50 355 TYR A O 1
ATOM 2756 N N . ASN A 1 356 ? 29.514 5.816 -26.929 1.00 79.62 356 ASN A N 1
ATOM 2757 C CA . ASN A 1 356 ? 29.470 7.272 -27.147 1.00 79.62 356 ASN A CA 1
ATOM 2758 C C . ASN A 1 356 ? 28.213 7.920 -26.547 1.00 79.62 356 ASN A C 1
ATOM 2760 O O . ASN A 1 356 ? 28.117 9.139 -26.411 1.00 79.62 356 ASN A O 1
ATOM 2764 N N . GLU A 1 357 ? 27.246 7.084 -26.188 1.00 84.56 357 GLU A N 1
ATOM 2765 C CA . GLU A 1 357 ? 25.982 7.453 -25.581 1.00 84.56 357 GLU A CA 1
ATOM 2766 C C . GLU A 1 357 ? 25.964 7.174 -24.077 1.00 84.56 357 GLU A C 1
ATOM 2768 O O . GLU A 1 357 ? 24.904 7.192 -23.461 1.00 84.56 357 GLU A O 1
ATOM 2773 N N . THR A 1 358 ? 27.118 6.937 -23.454 1.00 91.44 358 THR A N 1
ATOM 2774 C CA . THR A 1 358 ? 27.216 6.856 -21.995 1.00 91.44 358 THR A CA 1
ATOM 2775 C C . THR A 1 358 ? 27.573 8.202 -21.376 1.00 91.44 358 THR A C 1
ATOM 2777 O O . THR A 1 358 ? 28.207 9.057 -21.997 1.00 91.44 358 THR A O 1
ATOM 2780 N N . MET A 1 359 ? 27.139 8.415 -20.137 1.00 92.75 359 MET A N 1
ATOM 2781 C CA . MET A 1 359 ? 27.552 9.563 -19.338 1.00 92.75 359 MET A CA 1
ATOM 2782 C C . MET A 1 359 ? 27.627 9.202 -17.857 1.00 92.75 359 MET A C 1
ATOM 2784 O O . MET A 1 359 ? 26.882 8.347 -17.377 1.00 92.75 359 MET A O 1
ATOM 2788 N N . ILE A 1 360 ? 28.532 9.871 -17.143 1.00 94.19 360 ILE A N 1
ATOM 2789 C CA . ILE A 1 360 ? 28.665 9.741 -15.692 1.00 94.19 360 ILE A CA 1
ATOM 2790 C C . ILE A 1 360 ? 27.569 10.573 -15.027 1.00 94.19 360 ILE A C 1
ATOM 2792 O O . ILE A 1 360 ? 27.449 11.774 -15.287 1.00 94.19 360 ILE A O 1
ATOM 2796 N N . LEU A 1 361 ? 26.792 9.940 -14.154 1.00 92.31 361 LEU A N 1
ATOM 2797 C CA . LEU A 1 361 ? 25.797 10.605 -13.325 1.00 92.31 361 LEU A CA 1
ATOM 2798 C C . LEU A 1 361 ? 26.465 11.110 -12.042 1.00 92.31 361 LEU A C 1
ATOM 2800 O O . LEU A 1 361 ? 26.771 10.331 -11.147 1.00 92.31 361 LEU A O 1
ATOM 2804 N N . LYS A 1 362 ? 26.704 12.422 -11.971 1.00 91.12 362 LYS A N 1
ATOM 2805 C CA . LYS A 1 362 ? 27.317 13.079 -10.807 1.00 91.12 362 LYS A CA 1
ATOM 2806 C C . LYS A 1 362 ? 26.279 13.406 -9.734 1.00 91.12 362 LYS A C 1
ATOM 2808 O O . LYS A 1 362 ? 25.121 13.657 -10.054 1.00 91.12 362 LYS A O 1
ATOM 2813 N N . GLY A 1 363 ? 26.722 13.474 -8.480 1.00 87.31 363 GLY A N 1
ATOM 2814 C CA . GLY A 1 363 ? 25.890 13.884 -7.340 1.00 87.31 363 GLY A CA 1
ATOM 2815 C C . GLY A 1 363 ? 25.025 12.769 -6.750 1.00 87.31 363 GLY A C 1
ATOM 2816 O O . GLY A 1 363 ? 24.342 12.995 -5.758 1.00 87.31 363 GLY A O 1
ATOM 2817 N N . LEU A 1 364 ? 25.072 11.564 -7.327 1.00 89.00 364 LEU A N 1
ATOM 2818 C CA . LEU A 1 364 ? 24.451 10.370 -6.751 1.00 89.00 364 LEU A CA 1
ATOM 2819 C C . LEU A 1 364 ? 25.430 9.581 -5.859 1.00 89.00 364 LEU A C 1
ATOM 2821 O O . LEU A 1 364 ? 25.021 8.671 -5.145 1.00 89.00 364 LEU A O 1
ATOM 2825 N N . ASP A 1 365 ? 26.717 9.923 -5.897 1.00 88.62 365 ASP A N 1
ATOM 2826 C CA . ASP A 1 365 ? 27.779 9.148 -5.257 1.00 88.62 365 ASP A CA 1
ATOM 2827 C C . ASP A 1 365 ? 27.636 9.142 -3.726 1.00 88.62 365 ASP A C 1
ATOM 2829 O O . ASP A 1 365 ? 27.592 8.067 -3.126 1.00 88.62 365 ASP A O 1
ATOM 2833 N N . ASP A 1 366 ? 27.458 10.321 -3.118 1.00 86.81 366 ASP A N 1
ATOM 2834 C CA . ASP A 1 366 ? 27.272 10.478 -1.667 1.00 86.81 366 ASP A CA 1
ATOM 2835 C C . ASP A 1 366 ? 26.012 9.740 -1.185 1.00 86.81 366 ASP A C 1
ATOM 2837 O O . ASP A 1 366 ? 26.044 8.974 -0.225 1.00 86.81 366 ASP A O 1
ATOM 2841 N N . PHE A 1 367 ? 24.915 9.872 -1.937 1.00 87.94 367 PHE A N 1
ATOM 2842 C CA . PHE A 1 367 ? 23.653 9.189 -1.655 1.00 87.94 367 PHE A CA 1
ATOM 2843 C C . PHE A 1 367 ? 23.801 7.661 -1.649 1.00 87.94 367 PHE A C 1
ATOM 2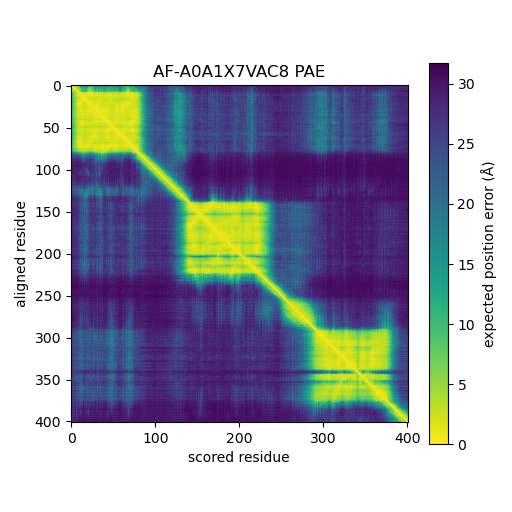845 O O . PHE A 1 367 ? 23.276 6.989 -0.762 1.00 87.94 367 PHE A O 1
ATOM 2852 N N . LEU A 1 368 ? 24.524 7.092 -2.621 1.00 87.94 368 LEU A N 1
ATOM 2853 C CA . LEU A 1 368 ? 24.750 5.645 -2.687 1.00 87.94 368 LEU A CA 1
ATOM 2854 C C . LEU A 1 368 ? 25.678 5.146 -1.577 1.00 87.94 368 LEU A C 1
ATOM 2856 O O . LEU A 1 368 ? 25.511 4.010 -1.131 1.00 87.94 368 LEU A O 1
ATOM 2860 N N . MET A 1 369 ? 26.626 5.969 -1.119 1.00 85.88 369 MET A N 1
ATOM 2861 C CA . MET A 1 369 ? 27.469 5.636 0.030 1.00 85.88 369 MET A CA 1
ATOM 2862 C C . MET A 1 369 ? 26.659 5.570 1.326 1.00 85.88 369 MET A C 1
ATOM 2864 O O . MET A 1 369 ? 26.760 4.573 2.043 1.00 85.88 369 MET A O 1
ATOM 2868 N N . ASP A 1 370 ? 25.804 6.559 1.582 1.00 84.12 370 ASP A N 1
ATOM 2869 C CA . ASP A 1 370 ? 24.961 6.591 2.783 1.00 84.12 370 ASP A CA 1
ATOM 2870 C C . ASP A 1 370 ? 23.940 5.447 2.787 1.00 84.12 370 ASP A C 1
ATOM 2872 O O . ASP A 1 370 ? 23.744 4.754 3.786 1.00 84.12 370 ASP A O 1
ATOM 2876 N N . ILE A 1 371 ? 23.330 5.175 1.633 1.00 82.94 371 ILE A N 1
ATOM 2877 C CA . ILE A 1 371 ? 22.374 4.075 1.485 1.00 82.94 371 ILE A CA 1
ATOM 2878 C C . ILE A 1 371 ? 23.018 2.712 1.646 1.00 82.94 371 ILE A C 1
ATOM 2880 O O . ILE A 1 371 ? 22.372 1.796 2.150 1.00 82.94 371 ILE A O 1
ATOM 2884 N N . LYS A 1 372 ? 24.277 2.549 1.237 1.00 82.75 372 LYS A N 1
ATOM 2885 C CA . LYS A 1 372 ? 24.981 1.282 1.414 1.00 82.75 372 LYS A CA 1
ATOM 2886 C C . LYS A 1 372 ? 25.016 0.868 2.884 1.00 82.75 372 LYS A C 1
ATOM 2888 O O . LYS A 1 372 ? 24.764 -0.298 3.174 1.00 82.75 372 LYS A O 1
ATOM 2893 N N . ALA A 1 373 ? 25.243 1.818 3.792 1.00 79.12 373 ALA A N 1
ATOM 2894 C CA . ALA A 1 373 ? 25.230 1.559 5.229 1.00 79.12 373 ALA A CA 1
ATOM 2895 C C . ALA A 1 373 ? 23.848 1.100 5.728 1.00 79.12 373 ALA A C 1
ATOM 2897 O O . ALA A 1 373 ? 23.761 0.226 6.589 1.00 79.12 373 ALA A O 1
ATOM 2898 N N . ILE A 1 374 ? 22.772 1.642 5.150 1.00 78.75 374 ILE A N 1
ATOM 2899 C CA . ILE A 1 374 ? 21.382 1.289 5.481 1.00 78.75 374 ILE A CA 1
ATOM 2900 C C . ILE A 1 374 ? 20.998 -0.085 4.908 1.00 78.75 374 ILE A C 1
ATOM 2902 O O . ILE A 1 374 ? 20.305 -0.859 5.562 1.00 78.75 374 ILE A O 1
ATOM 2906 N N . ILE A 1 375 ? 21.451 -0.405 3.691 1.00 74.19 375 ILE A N 1
ATOM 2907 C CA . ILE A 1 375 ? 21.170 -1.693 3.044 1.00 74.19 375 ILE A CA 1
ATOM 2908 C C . ILE A 1 375 ? 21.859 -2.834 3.801 1.00 74.19 375 ILE A C 1
ATOM 2910 O O . ILE A 1 375 ? 21.214 -3.822 4.146 1.00 74.19 375 ILE A O 1
ATOM 2914 N N . GLN A 1 376 ? 23.140 -2.667 4.135 1.00 70.81 376 GLN A N 1
ATOM 2915 C CA . GLN A 1 376 ? 23.942 -3.707 4.790 1.00 70.81 376 GLN A CA 1
ATOM 2916 C C . GLN A 1 376 ? 23.479 -4.019 6.222 1.00 70.81 376 GLN A C 1
ATOM 2918 O O . GLN A 1 376 ? 23.458 -5.179 6.617 1.00 70.81 376 GLN A O 1
ATOM 2923 N N . THR A 1 377 ? 23.011 -3.019 6.978 1.00 61.12 377 THR A N 1
ATOM 2924 C CA . THR A 1 377 ? 22.495 -3.225 8.349 1.00 61.12 377 THR A CA 1
ATOM 2925 C C . THR A 1 377 ? 21.205 -4.047 8.412 1.00 61.12 377 THR A C 1
ATOM 2927 O O . THR A 1 377 ? 20.850 -4.544 9.479 1.00 61.12 377 THR A O 1
ATOM 2930 N N . SER A 1 378 ? 20.491 -4.199 7.293 1.00 57.28 378 SER A N 1
ATOM 2931 C CA . SER A 1 378 ? 19.265 -5.002 7.231 1.00 57.28 378 SER A CA 1
ATOM 2932 C C . SER A 1 378 ? 19.504 -6.486 6.938 1.00 57.28 378 SER A C 1
ATOM 2934 O O . SER A 1 378 ? 18.698 -7.307 7.366 1.00 57.28 378 SER A O 1
ATOM 2936 N N . GLU A 1 379 ? 20.609 -6.833 6.269 1.00 56.16 379 GLU A N 1
ATOM 2937 C CA . GLU A 1 379 ? 20.947 -8.217 5.898 1.00 56.16 379 GLU A CA 1
ATOM 2938 C C . GLU A 1 379 ? 21.580 -8.983 7.079 1.00 56.16 379 GLU A C 1
ATOM 2940 O O . GLU A 1 379 ? 21.285 -10.156 7.285 1.00 56.16 379 GLU A O 1
ATOM 2945 N N . GLU A 1 380 ? 22.354 -8.307 7.936 1.00 52.41 380 GLU A N 1
ATOM 2946 C CA . GLU A 1 380 ? 23.014 -8.921 9.106 1.00 52.41 380 GLU A CA 1
ATOM 2947 C C . GLU A 1 380 ? 22.042 -9.337 10.232 1.00 52.41 380 GLU A C 1
ATOM 2949 O O . GLU A 1 380 ? 22.403 -10.129 11.098 1.00 52.41 380 GLU A O 1
ATOM 2954 N N . GLN A 1 381 ? 20.795 -8.847 10.233 1.00 45.28 381 GLN A N 1
ATOM 2955 C CA . GLN A 1 381 ? 19.773 -9.245 11.216 1.00 45.28 381 GLN A CA 1
ATOM 2956 C C . GLN A 1 381 ? 19.020 -10.533 10.852 1.00 45.28 381 GLN A C 1
ATOM 2958 O O . GLN A 1 381 ? 18.304 -11.058 11.701 1.00 45.28 381 GLN A O 1
ATOM 2963 N N . GLU A 1 382 ? 19.143 -11.043 9.623 1.00 48.56 382 GLU A N 1
ATOM 2964 C CA . GLU A 1 382 ? 18.425 -12.253 9.192 1.00 48.56 382 GLU A CA 1
ATOM 2965 C C . GLU A 1 382 ? 19.259 -13.542 9.321 1.00 48.56 382 GLU A C 1
ATOM 2967 O O . GLU A 1 382 ? 18.692 -14.635 9.277 1.00 48.56 382 GLU A O 1
ATOM 2972 N N . GLU A 1 383 ? 20.577 -13.449 9.536 1.00 45.25 383 GLU A N 1
ATOM 2973 C CA . GLU A 1 383 ? 21.460 -14.628 9.605 1.00 45.25 383 GLU A CA 1
ATOM 2974 C C . GLU A 1 383 ? 21.624 -15.243 11.011 1.00 45.25 383 GLU A C 1
ATOM 2976 O O . GLU A 1 383 ? 22.087 -16.379 11.109 1.00 45.25 383 GLU A O 1
ATOM 2981 N N . ASP A 1 384 ? 21.197 -14.579 12.094 1.00 42.03 384 ASP A N 1
ATOM 2982 C CA . ASP A 1 384 ? 21.454 -15.063 13.471 1.00 42.03 384 ASP A CA 1
ATOM 2983 C C . ASP A 1 384 ? 20.346 -15.980 14.048 1.00 42.03 384 ASP A C 1
ATOM 2985 O O . ASP A 1 384 ? 20.564 -16.704 15.015 1.00 42.03 384 ASP A O 1
ATOM 2989 N N . ASP A 1 385 ? 19.160 -16.041 13.427 1.00 45.66 385 ASP A N 1
ATOM 2990 C CA . ASP A 1 385 ? 18.004 -16.781 13.978 1.00 45.66 385 ASP A CA 1
ATOM 2991 C C . ASP A 1 385 ? 17.760 -18.174 13.351 1.00 45.66 385 ASP A C 1
ATOM 2993 O O . ASP A 1 385 ? 16.772 -18.839 13.674 1.00 45.66 385 ASP A O 1
ATOM 2997 N N . ASN A 1 386 ? 18.631 -18.665 12.455 1.00 45.53 386 ASN A N 1
ATOM 2998 C CA . ASN A 1 386 ? 18.380 -19.926 11.731 1.00 45.53 386 ASN A CA 1
ATOM 2999 C C . ASN A 1 386 ? 19.615 -20.814 11.477 1.00 45.53 386 ASN A C 1
ATOM 3001 O O . ASN A 1 386 ? 19.756 -21.432 10.415 1.00 45.53 386 ASN A O 1
ATOM 3005 N N . HIS A 1 387 ? 20.496 -20.962 12.468 1.00 43.16 387 HIS A N 1
ATOM 3006 C CA . HIS A 1 387 ? 21.464 -22.063 12.477 1.00 43.16 387 HIS A CA 1
ATOM 3007 C C . HIS A 1 387 ? 21.068 -23.167 13.470 1.00 43.16 387 HIS A C 1
ATOM 3009 O O . HIS A 1 387 ? 21.217 -22.993 14.680 1.00 43.16 387 HIS A O 1
ATOM 3015 N N . PRO A 1 388 ? 20.582 -24.337 12.999 1.00 53.56 388 PRO A N 1
ATOM 3016 C CA . PRO A 1 388 ? 20.544 -25.520 13.846 1.00 53.56 388 PRO A CA 1
ATOM 3017 C C . PRO A 1 388 ? 21.984 -25.917 14.221 1.00 53.56 388 PRO A C 1
ATOM 3019 O O . PRO A 1 388 ? 22.893 -25.766 13.399 1.00 53.56 388 PRO A O 1
ATOM 3022 N N . PRO A 1 389 ? 22.218 -26.432 15.441 1.00 51.91 389 PRO A N 1
ATOM 3023 C CA . PRO A 1 389 ? 23.557 -26.786 15.889 1.00 51.91 389 PRO A CA 1
ATOM 3024 C C . PRO A 1 389 ? 24.174 -27.824 14.947 1.00 51.91 389 PRO A C 1
ATOM 3026 O O . PRO A 1 389 ? 23.568 -28.860 14.661 1.00 51.91 389 PRO A O 1
ATOM 3029 N N . LEU A 1 390 ? 25.388 -27.533 14.471 1.00 49.00 390 LEU A N 1
ATOM 3030 C CA . LEU A 1 390 ? 26.188 -28.466 13.683 1.00 49.00 390 LEU A CA 1
ATOM 3031 C C . LEU A 1 390 ? 26.343 -29.785 14.460 1.00 49.00 390 LEU A C 1
ATOM 3033 O O . LEU A 1 390 ? 26.723 -29.756 15.636 1.00 49.00 390 LEU A O 1
ATOM 3037 N N . PRO A 1 391 ? 26.072 -30.946 13.837 1.00 55.44 391 PRO A N 1
ATOM 3038 C CA . PRO A 1 391 ? 26.342 -32.222 14.474 1.00 55.44 391 PRO A CA 1
ATOM 3039 C C . PRO A 1 391 ? 27.854 -32.382 14.706 1.00 55.44 391 PRO A C 1
ATOM 3041 O O . PRO A 1 391 ? 28.660 -31.904 13.900 1.00 55.44 391 PRO A O 1
ATOM 3044 N N . PRO A 1 392 ? 28.256 -33.051 15.800 1.00 56.09 392 PRO A N 1
ATOM 3045 C CA . PRO A 1 392 ? 29.660 -33.257 16.115 1.00 56.09 392 PRO A CA 1
ATOM 3046 C C . PRO A 1 392 ? 30.366 -34.044 14.998 1.00 56.09 392 PRO A C 1
ATOM 3048 O O . PRO A 1 392 ? 29.739 -34.880 14.338 1.00 56.09 392 PRO A O 1
ATOM 3051 N N . PRO A 1 393 ? 31.670 -33.796 14.782 1.00 43.28 393 PRO A N 1
ATOM 3052 C CA . PRO A 1 393 ? 32.422 -34.418 13.703 1.00 43.28 393 PRO A CA 1
ATOM 3053 C C . PRO A 1 393 ? 32.422 -35.940 13.862 1.00 43.28 393 PRO A C 1
ATOM 3055 O O . PRO A 1 393 ? 32.826 -36.476 14.896 1.00 43.28 393 PRO A O 1
ATOM 3058 N N . LEU A 1 394 ? 31.966 -36.632 12.815 1.00 37.38 394 LEU A N 1
ATOM 3059 C CA . LEU A 1 394 ? 32.041 -38.084 12.712 1.00 37.38 394 LEU A CA 1
ATOM 3060 C C . LEU A 1 394 ? 33.512 -38.505 12.760 1.00 37.38 394 LEU A C 1
ATOM 3062 O O . LEU A 1 394 ? 34.307 -38.153 11.887 1.00 37.38 394 LEU A O 1
ATOM 3066 N N . GLN A 1 395 ? 33.864 -39.261 13.797 1.00 41.19 395 GLN A N 1
ATOM 3067 C CA . GLN A 1 395 ? 35.148 -39.938 13.877 1.00 41.19 395 GLN A CA 1
ATOM 3068 C C . GLN A 1 395 ? 35.247 -40.931 12.715 1.00 41.19 395 GLN A C 1
ATOM 3070 O O . GLN A 1 395 ? 34.429 -41.842 12.588 1.00 41.19 395 GLN A O 1
ATOM 3075 N N . LEU A 1 396 ? 36.254 -40.735 11.866 1.00 37.53 396 LEU A N 1
ATOM 3076 C CA . LEU A 1 396 ? 36.673 -41.683 10.841 1.00 37.53 396 LEU A CA 1
ATOM 3077 C C . LEU A 1 396 ? 37.017 -43.023 11.506 1.00 37.53 396 LEU A C 1
ATOM 3079 O O . LEU A 1 396 ? 38.086 -43.178 12.096 1.00 37.53 396 LEU A O 1
ATOM 3083 N N . GLN A 1 397 ? 36.116 -44.000 11.399 1.00 41.31 397 GLN A N 1
ATOM 3084 C CA . GLN A 1 397 ? 36.480 -45.401 11.555 1.00 41.31 397 GLN A CA 1
ATOM 3085 C C . GLN A 1 397 ? 37.312 -45.808 10.339 1.00 41.31 397 GLN A C 1
ATOM 3087 O O . GLN A 1 397 ? 36.813 -45.914 9.220 1.00 41.31 397 GLN A O 1
ATOM 3092 N N . LEU A 1 398 ? 38.603 -46.011 10.597 1.00 40.09 398 LEU A N 1
ATOM 3093 C CA . LEU A 1 398 ? 39.517 -46.777 9.763 1.00 40.09 398 LEU A CA 1
ATOM 3094 C C . LEU A 1 398 ? 38.855 -48.109 9.386 1.00 40.09 398 LEU A C 1
ATOM 3096 O O . LEU A 1 398 ? 38.648 -48.967 10.243 1.00 40.09 398 LEU A O 1
ATOM 3100 N N . CYS A 1 399 ? 38.532 -48.277 8.106 1.00 36.25 399 CYS A N 1
ATOM 3101 C CA . CYS A 1 399 ? 38.382 -49.604 7.529 1.00 36.25 399 CYS A CA 1
ATOM 3102 C C . CYS A 1 399 ? 39.794 -50.118 7.248 1.00 36.25 399 CYS A C 1
ATOM 3104 O O . CYS A 1 399 ? 40.477 -49.604 6.364 1.00 36.25 399 CYS A O 1
ATOM 3106 N N . ASN A 1 400 ? 40.229 -51.082 8.056 1.00 41.50 400 ASN A N 1
ATOM 3107 C CA . ASN A 1 400 ? 41.273 -52.013 7.660 1.00 41.50 400 ASN A CA 1
ATOM 3108 C C . ASN A 1 400 ? 40.686 -52.934 6.589 1.00 41.50 400 ASN A C 1
ATOM 3110 O O . ASN A 1 400 ? 39.680 -53.586 6.862 1.00 41.50 400 ASN A O 1
ATOM 3114 N N . ASP A 1 401 ? 41.323 -52.963 5.424 1.00 40.97 401 ASP A N 1
ATOM 3115 C CA . ASP A 1 401 ? 41.745 -54.186 4.733 1.00 40.97 401 ASP A CA 1
ATOM 3116 C C . ASP A 1 401 ? 42.961 -53.868 3.852 1.00 40.97 401 ASP A C 1
ATOM 3118 O O . ASP A 1 401 ? 42.916 -52.850 3.117 1.00 40.97 401 ASP A O 1
#

Sequence (401 aa):
MAANVLPDQRVFLKRGDDRTEMMISQMNVLNLRRAFDVDPKEVWLKDDMDATGFFPDEKSGSFRGLTPWQTLLVGGQPVPVSDVAVLTTTSGAPVAVTPGPSRTVTLSGVSPGISASTSYSPNFRSVLAKKQPLTPTTQGAKVKVVKAIVEWGDNKPHFNKLQQIFIEVDESTATVEYLKQQMQNRWGETYTLVTADGLEIDSESAAQGLSFWKSPRRIIYAVLCSKLLSIHKQKKKSVQSFDESDDDDFEVTTKKRRIDDVMCKVERVGRDVNNLNGLVTEIVAVSKEMKVPFGLMKMMHTIFKCKICHCIPLCPPIIISKCCEVILGCESCVNKWYSNGQSQCCPSCGSERAYNETMILKGLDDFLMDIKAIIQTSEEQEEDDNHPPLPPPLQLQLCND

InterPro domains:
  IPR001841 Zinc finger, RING-type [PS50089] (306-349)

Foldseek 3Di:
DDPPPDPQFKEWEDEPPDIDIDGLVPAFLVVCCVRPQFDLVFKWKAFPPPRDIWAADPPGRHTPPDGGHTYIYIDHDHDPPVPPPPPDDDDDDDDDDDDDDDDDDDDDDDDDDDDDDDDDDDDDDDPDDDDDDDDDDQDWAWFKEFEFEWDADPLATDTHTDDIDIDTGHLVQQFPVNVQVVCCVVPVAGWFKAWNRRHTDDRPPVSHGDVNRNDPPTYIYTYHPVNVVVVVVVVVPPDDDDDDDDDDDDDDPPPVVVVVVVVVVVVVVVVVVVVVVVVVVVVVVCVVPPQDPVVVLVVQLVQQAALQPRDPNAAPQWKAFPVVRGTHGHPVRVCCVCVVVPACARSPPGDHVRVVRMDTDPPCNVVRVVVVVSSVVVVVVVPPPDDDDDDPDDDDDDDDD

Solvent-accessible surface area (backbone atoms only — not comparable to full-atom values): 25373 Å² total; per-residue (Å²): 134,83,80,80,75,74,75,90,49,32,30,39,40,32,47,90,91,47,74,49,78,46,45,55,95,62,43,29,39,70,52,47,24,73,76,68,48,31,29,64,91,52,44,34,37,27,34,73,85,80,62,52,75,44,63,51,40,92,88,76,32,33,59,71,91,79,57,69,74,38,50,30,37,58,45,49,50,67,56,68,83,87,70,76,76,80,83,74,87,81,84,79,85,81,89,84,90,78,83,85,81,90,84,90,83,88,86,87,85,84,87,88,87,83,92,78,87,84,79,88,76,85,87,78,83,82,89,72,86,80,76,83,84,82,79,94,63,85,82,55,38,75,37,58,40,31,35,29,51,78,44,83,51,97,96,41,57,44,71,52,76,76,49,73,50,74,47,79,28,37,68,89,50,23,37,53,66,50,53,43,49,54,46,27,76,73,69,76,48,72,54,42,47,21,44,80,78,60,48,72,63,58,82,50,77,80,50,47,32,44,77,61,60,59,44,91,84,65,55,37,33,33,29,53,52,80,65,58,60,56,57,71,52,60,79,65,73,84,70,83,90,83,83,90,81,84,90,87,84,87,90,75,92,76,67,54,66,59,54,54,53,49,49,53,49,51,54,47,51,52,46,52,53,52,49,51,51,47,50,50,50,48,55,54,48,51,64,74,65,62,68,74,54,66,71,57,50,53,49,48,58,63,66,37,28,15,74,77,80,60,42,69,55,43,54,70,58,36,27,32,32,63,91,74,72,40,68,46,23,23,42,73,54,52,52,50,50,60,69,66,73,81,44,64,38,30,95,85,79,57,45,76,65,34,70,84,35,49,45,77,55,78,87,51,49,66,58,41,56,59,46,37,60,60,57,55,66,60,58,69,69,66,67,78,84,75,74,78,83,78,76,78,83,80,78,82,75,80,79,87,130